Protein 3HGT (pdb70)

Nearest PDB structures (foldseek):
  3hgt-assembly1_B  TM=1.004E+00  e=5.440E-57  Saccharomyces cerevisiae
  3hgq-assembly2_D  TM=1.000E+00  e=9.773E-52  Saccharomyces cerevisiae
  3hgq-assembly1_A  TM=1.000E+00  e=1.086E-50  Saccharomyces cerevisiae
  6z6o-assembly1_D  TM=9.777E-01  e=1.212E-43  Saccharomyces cerevisiae S288C
  6z6p-assembly1_M  TM=9.489E-01  e=2.236E-41  Saccharomyces cerevisiae S288C

Secondary structure (DSSP, 8-state):
--SEEEEEE---HHHHHHHHHHHHHTHHHHHHHHHTTTT--HHHHHHHHHHHHHHHHHHH-GGGT--TT--S-S-STTHHHHHHHT-HHHHHHHHHHHHHTTS-EEEEEEE-STHHHHHHHHHHTTSS-EEEESSS-----SEEEEEEESS---TTTS-----S--SEEEE-STT--TTSHHHHHHH-----EEEEEETTSHHHHHHHHHHHT-TT-HHHHHHHHHHHHHGGGSTT---TTTHHHHHTTTGGGHHHHH-TTSPPSSPPPPP-PPPPHHHHHHHHH-/--SEEEEEE---HHHHHHHHHHHHHTHHHHHHHHHTTTT--HHHHHHHHHHHHHHHHHHH-GGGT--TT--S-S-STTHHHHHHHT-HHHHHHHHHHHHHTTS-EEEEEEE-STHHHHHHHHHHTTSS-EEEESSS-----SEEEEEEESS---TTTS-----S--SEEEE-STT--TTSHHHHHHH-----EEEEEETTSHHHHHHHHHHHT-TT-HHHHHHHHHHHHHGGGSTT---TTTHHHHHTTTGGGHHHHH-TTSPPSSPPPPP-PPPPHHHHHHHHH-

Solvent-accessible surface area: 27331 Å² total; per-residue (Å²): 102,90,24,63,11,10,0,2,0,45,13,16,9,10,0,25,8,7,7,29,63,5,0,65,138,19,95,76,38,0,41,113,20,20,129,53,66,187,166,120,40,107,118,10,37,105,21,0,138,55,0,7,68,39,3,5,25,0,0,3,0,0,2,26,47,42,73,88,47,38,38,221,50,24,92,63,223,89,0,8,50,54,0,10,86,11,0,6,0,2,42,7,0,65,27,4,0,40,11,2,22,120,54,156,23,30,0,0,0,0,0,55,53,44,87,3,1,45,0,0,12,0,0,1,92,34,10,141,10,71,37,47,35,14,40,51,133,77,95,180,89,52,0,12,0,0,1,0,11,8,107,47,19,70,41,137,137,69,86,17,137,20,192,46,124,4,54,9,1,0,5,0,11,38,35,13,64,18,86,84,178,32,0,76,91,0,19,135,56,173,60,17,14,3,35,4,2,0,3,25,4,2,1,1,0,62,38,28,0,24,123,108,36,77,171,149,33,174,70,44,51,56,12,5,1,1,0,3,0,26,16,33,104,158,2,2,68,15,37,97,98,2,135,81,28,30,72,110,58,0,103,118,2,44,114,6,23,93,75,53,130,33,90,20,37,12,51,102,26,56,108,14,150,99,52,76,46,109,39,0,74,148,17,19,132,145,102,92,24,63,9,11,0,2,0,45,14,17,12,9,0,28,9,7,7,28,65,6,0,63,136,21,94,77,38,0,43,114,21,20,130,55,68,189,165,122,41,107,120,10,39,107,20,1,138,54,0,9,68,38,3,5,26,0,1,3,0,0,1,26,48,40,73,84,38,39,38,220,50,24,92,64,212,90,1,8,49,56,0,11,83,11,0,7,0,2,42,7,0,65,27,3,0,41,10,3,20,123,55,154,24,29,0,0,0,0,0,57,52,44,87,3,1,46,0,0,13,0,0,0,92,36,10,139,10,72,38,48,36,13,42,50,129,77,97,180,89,51,0,12,0,0,1,0,11,8,107,48,19,70,42,136,138,69,87,18,139,20,193,45,126,4,52,8,1,0,4,0,11,36,36,12,63,18,85,85,179,30,0,75,89,1,20,136,57,177,59,18,14,3,34,4,1,0,2,24,4,3,1,1,0,62,37,28,0,23,123,109,36,80,170,150,33,174,72,43,52,58,12,5,1,1,0,4,0,26,15,33,101,159,2,2,69,14,36,98,98,2,136,80,28,28,72,111,57,0,104,115,3,46,115,6,24,94,74,52,130,35,89,20,36,12,49,106,25,58,109,14,152,98,52,76,48,109,40,0,74,148,16,19,133,146

Structure (mmCIF, N/CA/C/O backbone):
data_3HGT
#
_entry.id   3HGT
#
_cell.length_a   55.180
_cell.length_b   116.570
_cell.length_c   55.190
_cell.angle_alpha   90.00
_cell.angle_beta   97.42
_cell.angle_gamma   90.00
#
_symmetry.space_group_name_H-M   'P 1 21 1'
#
loop_
_entity.id
_entity.type
_entity.pdbx_description
1 polymer 'HDA1 complex subunit 3'
2 water water
#
loop_
_atom_site.group_PDB
_atom_site.id
_atom_site.type_symbol
_atom_site.label_atom_id
_atom_site.label_alt_id
_atom_site.label_comp_id
_atom_site.label_asym_id
_atom_site.label_entity_id
_atom_site.label_seq_id
_atom_site.pdbx_PDB_ins_code
_atom_site.Cartn_x
_atom_site.Cartn_y
_atom_site.Cartn_z
_atom_site.occupancy
_atom_site.B_iso_or_equiv
_atom_site.auth_seq_id
_atom_site.auth_comp_id
_atom_site.auth_asym_id
_atom_site.auth_atom_id
_atom_site.pdbx_PDB_model_num
ATOM 1 N N . THR A 1 22 ? 14.299 -22.475 0.199 1.00 67.16 27 THR A N 1
ATOM 2 C CA . THR A 1 22 ? 13.384 -22.561 1.336 1.00 75.10 27 THR A CA 1
ATOM 3 C C . THR A 1 22 ? 12.638 -23.909 1.338 1.00 65.21 27 THR A C 1
ATOM 4 O O . THR A 1 22 ? 13.191 -24.947 0.964 1.00 42.41 27 THR A O 1
ATOM 8 N N . SER A 1 23 ? 11.376 -23.882 1.742 1.00 58.08 28 SER A N 1
ATOM 9 C CA . SER A 1 23 ? 10.675 -25.102 2.107 1.00 49.37 28 SER A CA 1
ATOM 10 C C . SER A 1 23 ? 9.841 -25.766 1.007 1.00 57.07 28 SER A C 1
ATOM 11 O O . SER A 1 23 ? 9.367 -26.883 1.197 1.00 66.16 28 SER A O 1
ATOM 14 N N . GLY A 1 24 ? 9.654 -25.095 -0.127 1.00 46.49 29 GLY A N 1
ATOM 15 C CA . GLY A 1 24 ? 8.744 -25.583 -1.155 1.00 37.98 29 GLY A CA 1
ATOM 16 C C . GLY A 1 24 ? 7.305 -25.147 -0.911 1.00 35.18 29 GLY A C 1
ATOM 17 O O . GLY A 1 24 ? 6.384 -25.556 -1.622 1.00 28.95 29 GLY A O 1
ATOM 18 N N . ASP A 1 25 ? 7.113 -24.320 0.112 1.00 26.54 30 ASP A N 1
ATOM 19 C CA . ASP A 1 25 ? 5.801 -23.766 0.395 1.00 28.82 30 ASP A CA 1
ATOM 20 C C . ASP A 1 25 ? 5.897 -22.257 0.587 1.00 36.46 30 ASP A C 1
ATOM 21 O O . ASP A 1 25 ? 6.368 -21.765 1.614 1.00 32.74 30 ASP A O 1
ATOM 26 N N . TYR A 1 26 ? 5.446 -21.528 -0.427 1.00 43.57 31 TYR A N 1
ATOM 27 C CA . TYR A 1 26 ? 5.644 -20.090 -0.488 1.00 27.45 31 TYR A CA 1
ATOM 28 C C . TYR A 1 26 ? 4.331 -19.346 -0.680 1.00 30.20 31 TYR A C 1
ATOM 29 O O . TYR A 1 26 ? 3.404 -19.836 -1.333 1.00 28.88 31 TYR A O 1
ATOM 38 N N . TRP A 1 27 ? 4.251 -18.162 -0.089 1.00 32.05 32 TRP A N 1
ATOM 39 C CA . TRP A 1 27 ? 3.105 -17.298 -0.308 1.00 27.12 32 TRP A CA 1
ATOM 40 C C . TRP A 1 27 ? 3.500 -16.245 -1.333 1.00 26.37 32 TRP A C 1
ATOM 41 O O . TRP A 1 27 ? 4.661 -15.820 -1.403 1.00 24.19 32 TRP A O 1
ATOM 52 N N . LEU A 1 28 ? 2.535 -15.876 -2.164 1.00 31.98 33 LEU A N 1
ATOM 53 C CA . LEU A 1 28 ? 2.693 -14.779 -3.099 1.00 29.92 33 LEU A CA 1
ATOM 54 C C . LEU A 1 28 ? 1.593 -13.767 -2.816 1.00 30.54 33 LEU A C 1
ATOM 55 O O . LEU A 1 28 ? 0.458 -13.930 -3.269 1.00 27.49 33 LEU A O 1
ATOM 60 N N . PRO A 1 29 ? 1.925 -12.721 -2.048 1.00 26.79 34 PRO A N 1
ATOM 61 C CA . PRO A 1 29 ? 0.930 -11.718 -1.672 1.00 21.95 34 PRO A CA 1
ATOM 62 C C . PRO A 1 29 ? 0.324 -11.043 -2.909 1.00 25.28 34 PRO A C 1
ATOM 63 O O . PRO A 1 29 ? 1.018 -10.808 -3.896 1.00 23.79 34 PRO A O 1
ATOM 67 N N . THR A 1 30 ? -0.965 -10.732 -2.864 1.00 23.05 35 THR A N 1
ATOM 68 C CA . THR A 1 30 ? -1.567 -9.9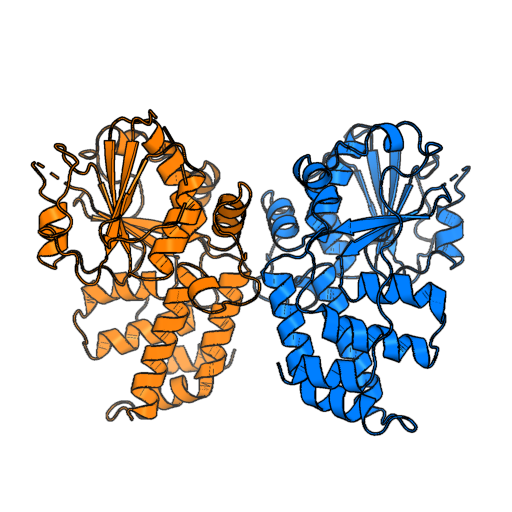65 -3.943 1.00 16.63 35 THR A CA 1
ATOM 69 C C . THR A 1 30 ? -2.300 -8.758 -3.395 1.00 24.76 35 THR A C 1
ATOM 70 O O . THR A 1 30 ? -2.529 -8.641 -2.188 1.00 19.73 35 THR A O 1
ATOM 74 N N . THR A 1 31 ? -2.676 -7.863 -4.299 1.00 26.71 36 THR A N 1
ATOM 75 C CA . THR A 1 31 ? -3.433 -6.673 -3.937 1.00 30.76 36 THR A CA 1
ATOM 76 C C . THR A 1 31 ? -4.957 -6.889 -3.950 1.00 24.06 36 THR A C 1
ATOM 77 O O . THR A 1 31 ? -5.439 -7.996 -4.203 1.00 20.85 36 THR A O 1
ATOM 81 N N . MET A 1 32 ? -5.695 -5.829 -3.623 1.00 20.56 37 MET A N 1
ATOM 82 C CA . MET A 1 32 ? -7.151 -5.801 -3.746 1.00 25.24 37 MET A CA 1
ATOM 83 C C . MET A 1 32 ? -7.552 -4.632 -4.633 1.00 23.02 37 MET A C 1
ATOM 84 O O . MET A 1 32 ? -6.955 -3.562 -4.574 1.00 20.99 37 MET A O 1
ATOM 89 N N . SER A 1 33 ? -8.549 -4.859 -5.477 1.00 21.78 38 SER A N 1
ATOM 90 C CA . SER A 1 33 ? -9.173 -3.795 -6.257 1.00 25.26 38 SER A CA 1
ATOM 91 C C . SER A 1 33 ? -9.805 -2.754 -5.316 1.00 21.21 38 SER A C 1
ATOM 92 O O . SER A 1 33 ? -9.996 -3.034 -4.136 1.00 30.10 38 SER A O 1
ATOM 95 N N . LEU A 1 34 ? -10.133 -1.561 -5.814 1.00 22.23 39 LEU A N 1
ATOM 96 C CA . LEU A 1 34 ? -10.875 -0.613 -4.982 1.00 19.75 39 LEU A CA 1
ATOM 97 C C . LEU A 1 34 ? -12.208 -1.238 -4.644 1.00 16.39 39 LEU A C 1
ATOM 98 O O . LEU A 1 34 ? -12.649 -1.199 -3.500 1.00 22.30 39 LEU A O 1
ATOM 103 N N . TYR A 1 35 ? -12.827 -1.842 -5.650 1.00 21.01 40 TYR A N 1
ATOM 104 C CA . TYR A 1 35 ? -14.116 -2.524 -5.493 1.00 22.27 40 TYR A CA 1
ATOM 105 C C . TYR A 1 35 ? -14.045 -3.700 -4.500 1.00 23.26 40 TYR A C 1
ATOM 106 O O . TYR A 1 35 ? -14.958 -3.910 -3.705 1.00 18.67 40 TYR A O 1
ATOM 115 N N . GLN A 1 36 ? -12.947 -4.452 -4.539 1.00 18.59 41 GLN A N 1
ATOM 116 C CA . GLN A 1 36 ? -12.746 -5.561 -3.622 1.00 17.88 41 GLN A CA 1
ATOM 117 C C . GLN A 1 36 ? -12.603 -5.109 -2.170 1.00 18.86 41 GLN A C 1
ATOM 118 O O . GLN A 1 36 ? -13.065 -5.798 -1.259 1.00 21.48 41 GLN A O 1
ATOM 124 N N . LYS A 1 37 ? -11.951 -3.967 -1.959 1.00 17.12 42 LYS A N 1
ATOM 125 C CA . LYS A 1 37 ? -11.798 -3.375 -0.629 1.00 16.85 42 LYS A CA 1
ATOM 126 C C . LYS A 1 37 ? -13.129 -2.896 -0.041 1.00 21.18 42 LYS A C 1
ATOM 127 O O . LYS A 1 37 ? -13.403 -3.099 1.141 1.00 23.44 42 LYS A O 1
ATOM 133 N N . GLU A 1 38 ? -13.936 -2.237 -0.868 1.00 21.05 43 GLU A N 1
ATOM 134 C CA . GLU A 1 38 ? -15.222 -1.701 -0.450 1.00 17.13 43 GLU A CA 1
ATOM 135 C C . GLU A 1 38 ? -16.228 -2.801 -0.142 1.00 23.95 43 GLU A C 1
ATOM 136 O O . GLU A 1 38 ? -16.922 -2.725 0.861 1.00 37.69 43 GLU A O 1
ATOM 142 N N . LEU A 1 39 ? -16.307 -3.819 -1.001 1.00 23.44 44 LEU A N 1
ATOM 143 C CA . LEU A 1 39 ? -17.186 -4.973 -0.770 1.00 18.57 44 LEU A CA 1
ATOM 144 C C . LEU A 1 39 ? -16.895 -5.652 0.560 1.00 19.06 44 LEU A C 1
ATOM 145 O O . LEU A 1 39 ? -17.791 -6.133 1.235 1.00 32.14 44 LEU A O 1
ATOM 150 N N . THR A 1 40 ? -15.624 -5.712 0.915 1.00 20.69 45 THR A N 1
ATOM 151 C CA . THR A 1 40 ? -15.205 -6.325 2.161 1.00 24.07 45 THR A CA 1
ATOM 152 C C . THR A 1 40 ? -15.606 -5.444 3.341 1.00 18.35 45 THR A C 1
ATOM 153 O O . THR A 1 40 ? -16.010 -5.944 4.386 1.00 21.05 45 THR A O 1
ATOM 157 N N . ASP A 1 41 ? -15.500 -4.132 3.160 1.00 14.30 46 ASP A N 1
ATOM 158 C CA . ASP A 1 41 ? -15.938 -3.159 4.163 1.00 18.58 46 ASP A CA 1
ATOM 159 C C . ASP A 1 41 ? -17.455 -3.200 4.323 1.00 25.58 46 ASP A C 1
ATOM 160 O O . ASP A 1 41 ? -17.978 -2.952 5.409 1.00 24.36 46 ASP A O 1
ATOM 165 N N . GLN A 1 42 ? -18.159 -3.504 3.235 1.00 21.72 47 GLN A N 1
ATOM 166 C CA . GLN A 1 42 ? -19.607 -3.694 3.277 1.00 21.26 47 GLN A CA 1
ATOM 167 C C . GLN A 1 42 ? -20.022 -5.018 3.929 1.00 28.53 47 GLN A C 1
ATOM 168 O O . GLN A 1 42 ? -20.961 -5.055 4.727 1.00 33.43 47 GLN A O 1
ATOM 174 N N . ILE A 1 43 ? -19.339 -6.102 3.579 1.00 23.12 48 ILE A N 1
ATOM 175 C CA . ILE A 1 43 ? -19.571 -7.390 4.226 1.00 29.77 48 ILE A CA 1
ATOM 176 C C . ILE A 1 43 ? -19.391 -7.285 5.755 1.00 29.53 48 ILE A C 1
ATOM 177 O O . ILE A 1 43 ? -20.237 -7.726 6.532 1.00 27.17 48 ILE A O 1
ATOM 182 N N . VAL A 1 44 ? -18.285 -6.695 6.186 1.00 24.39 49 VAL A N 1
ATOM 183 C CA . VAL A 1 44 ? -18.056 -6.489 7.611 1.00 26.98 49 VAL A CA 1
ATOM 184 C C . VAL A 1 44 ? -19.196 -5.700 8.263 1.00 31.18 49 VAL A C 1
ATOM 185 O O . VAL A 1 44 ? -19.710 -6.092 9.307 1.00 36.61 49 VAL A O 1
ATOM 189 N N . SER A 1 45 ? -19.593 -4.597 7.639 1.00 26.49 50 SER A N 1
ATOM 190 C CA . SER A 1 45 ? -20.672 -3.761 8.154 1.00 24.03 50 SER A CA 1
ATOM 191 C C . SER A 1 45 ? -22.037 -4.470 8.240 1.00 38.18 50 SER A C 1
ATOM 192 O O . SER A 1 45 ? -22.784 -4.257 9.193 1.00 41.89 50 SER A O 1
ATOM 195 N N . LEU A 1 46 ? -22.367 -5.300 7.253 1.00 27.57 51 LEU A N 1
ATOM 196 C CA . LEU A 1 46 ? -23.590 -6.097 7.304 1.00 22.95 51 LEU A CA 1
ATOM 197 C C . LEU A 1 46 ? -23.663 -6.970 8.557 1.00 37.23 51 LEU A C 1
ATOM 198 O O . LEU A 1 46 ? -24.754 -7.316 9.021 1.00 43.22 51 LEU A O 1
ATOM 203 N N . HIS A 1 47 ? -22.498 -7.346 9.081 1.00 30.96 52 HIS A N 1
ATOM 204 C CA . HIS A 1 47 ? -22.412 -8.305 10.179 1.00 28.25 52 HIS A CA 1
ATOM 205 C C . HIS A 1 47 ? -22.009 -7.634 11.473 1.00 28.77 52 HIS A C 1
ATOM 206 O O . HIS A 1 47 ? -21.658 -8.305 12.438 1.00 40.66 52 HIS A O 1
ATOM 213 N N . TYR A 1 48 ? -22.054 -6.309 11.476 1.00 26.09 53 TYR A N 1
ATOM 214 C CA . TYR A 1 48 ? -21.668 -5.495 12.626 1.00 31.75 53 TYR A CA 1
ATOM 215 C C . TYR A 1 48 ? -22.228 -6.009 13.957 1.00 35.19 53 TYR A C 1
ATOM 216 O O . TYR A 1 48 ? -21.486 -6.281 14.904 1.00 22.54 53 TYR A O 1
ATOM 225 N N . SER A 1 49 ? -23.548 -6.124 14.024 1.00 38.92 54 SER A N 1
ATOM 226 C CA . SER A 1 49 ? -24.220 -6.603 15.220 1.00 38.65 54 SER A CA 1
ATOM 227 C C . SER A 1 49 ? -23.771 -8.018 15.599 1.00 38.04 54 SER A C 1
ATOM 228 O O . SER A 1 49 ? -23.442 -8.291 16.757 1.00 35.64 54 SER A O 1
ATOM 231 N N . ASP A 1 50 ? -23.763 -8.913 14.614 1.00 41.13 55 ASP A N 1
ATOM 232 C CA . ASP A 1 50 ? -23.365 -10.304 14.823 1.00 32.35 55 ASP A CA 1
ATOM 233 C C . ASP A 1 50 ? -21.943 -10.437 15.343 1.00 24.32 55 ASP A C 1
ATOM 234 O O . ASP A 1 50 ? -21.650 -11.335 16.126 1.00 29.59 55 ASP A O 1
ATOM 239 N N . ILE A 1 51 ? -21.055 -9.556 14.894 1.00 23.73 56 ILE A N 1
ATOM 240 C CA . ILE A 1 51 ? -19.657 -9.613 15.320 1.00 31.38 56 ILE A CA 1
ATOM 241 C C . ILE A 1 51 ? -19.543 -9.278 16.800 1.00 27.78 56 ILE A C 1
ATOM 242 O O . ILE A 1 51 ? -18.806 -9.935 17.534 1.00 23.04 56 ILE A O 1
ATOM 247 N N . LEU A 1 52 ? -20.267 -8.241 17.222 1.00 29.68 57 LEU A N 1
ATOM 248 C CA . LEU A 1 52 ? -20.290 -7.818 18.618 1.00 30.52 57 LEU A CA 1
ATOM 249 C C . LEU A 1 52 ? -20.955 -8.858 19.518 1.00 35.55 57 LEU A C 1
ATOM 250 O O . LEU A 1 52 ? -20.452 -9.162 20.594 1.00 31.83 57 LEU A O 1
ATOM 255 N N . ARG A 1 53 ? -22.087 -9.396 19.070 1.00 42.13 58 ARG A N 1
ATOM 256 C CA . ARG A 1 53 ? -22.755 -10.486 19.777 1.00 45.30 58 ARG A CA 1
ATOM 257 C C . ARG A 1 53 ? -21.810 -11.684 19.939 1.00 47.90 58 ARG A C 1
ATOM 258 O O . ARG A 1 53 ? -21.788 -12.338 20.981 1.00 49.72 58 ARG A O 1
ATOM 266 N N . TYR A 1 54 ? -21.026 -11.952 18.896 1.00 43.83 59 TYR A N 1
ATOM 267 C CA . TYR A 1 54 ? -20.067 -13.059 18.878 1.00 40.19 59 TYR A CA 1
ATOM 268 C C . TYR A 1 54 ? -18.956 -12.916 19.935 1.00 54.28 59 TYR A C 1
ATOM 269 O O . TYR A 1 54 ? -18.645 -13.871 20.658 1.00 57.30 59 TYR A O 1
ATOM 278 N N . PHE A 1 55 ? -18.364 -11.727 20.029 1.00 39.67 60 PHE A N 1
ATOM 279 C CA . PHE A 1 55 ? -17.302 -11.488 21.007 1.00 52.69 60 PHE A CA 1
ATOM 280 C C . PHE A 1 55 ? -17.826 -11.194 22.425 1.00 69.88 60 PHE A C 1
ATOM 281 O O . PHE A 1 55 ? -17.128 -11.430 23.419 1.00 55.87 60 PHE A O 1
ATOM 289 N N . GLU A 1 56 ? -19.053 -10.681 22.500 1.00 66.67 61 GLU A N 1
ATOM 290 C CA . GLU A 1 56 ? -19.712 -10.375 23.767 1.00 50.17 61 GLU A CA 1
ATOM 291 C C . GLU A 1 56 ? -19.923 -11.637 24.572 1.00 65.32 61 GLU A C 1
ATOM 292 O O . GLU A 1 56 ? -19.233 -11.875 25.560 1.00 66.04 61 GLU A O 1
ATOM 298 N N . THR A 1 57 ? -20.889 -12.442 24.138 1.00 88.73 62 THR A N 1
ATOM 299 C CA . THR A 1 57 ? -21.240 -13.682 24.827 1.00 97.16 62 THR A CA 1
ATOM 300 C C . THR A 1 57 ? -20.252 -14.800 24.492 1.00 74.33 62 THR A C 1
ATOM 301 O O . THR A 1 57 ? -20.640 -15.923 24.156 1.00 72.03 62 THR A O 1
ATOM 305 N N . SER A 1 58 ? -18.969 -14.465 24.583 1.00 61.97 63 SER A N 1
ATOM 306 C CA . SER A 1 58 ? -17.885 -15.424 24.419 1.00 99.25 63 SER A CA 1
ATOM 307 C C . SER A 1 58 ? -17.978 -16.553 25.448 1.00 107.50 63 SER A C 1
ATOM 308 O O . SER A 1 58 ? -17.830 -16.317 26.650 1.00 99.16 63 SER A O 1
ATOM 311 N N . HIS A 1 59 ? -18.224 -17.768 24.955 1.00 77.05 64 HIS A N 1
ATOM 312 C CA . HIS A 1 59 ? -18.402 -18.971 25.779 1.00 84.96 64 HIS A CA 1
ATOM 313 C C . HIS A 1 59 ? -19.807 -19.559 25.705 1.00 83.03 64 HIS A C 1
ATOM 314 O O . HIS A 1 59 ? -20.332 -20.076 26.693 1.00 77.92 64 HIS A O 1
ATOM 321 N N . TYR A 1 60 ? -20.411 -19.472 24.529 1.00 86.89 65 TYR A N 1
ATOM 322 C CA . TYR A 1 60 ? -21.642 -20.191 24.251 1.00 87.22 65 TYR A CA 1
ATOM 323 C C . TYR A 1 60 ? -21.801 -20.293 22.750 1.00 104.70 65 TYR A C 1
ATOM 324 O O . TYR A 1 60 ? -22.105 -21.364 22.214 1.00 102.43 65 TYR A O 1
ATOM 333 N N . LYS A 1 61 ? -21.577 -19.163 22.083 1.00 101.37 66 LYS A N 1
ATOM 334 C CA . LYS A 1 61 ? -21.690 -19.056 20.632 1.00 87.65 66 LYS A CA 1
ATOM 335 C C . LYS A 1 61 ? -23.006 -19.621 20.081 1.00 88.91 66 LYS A C 1
ATOM 336 O O . LYS A 1 61 ? -23.121 -20.819 19.802 1.00 84.30 66 LYS A O 1
ATOM 342 N N . GLU A 1 62 ? -23.995 -18.739 19.945 1.00 95.40 67 GLU A N 1
ATOM 343 C CA . GLU A 1 62 ? -25.270 -19.077 19.319 1.00 85.61 67 GLU A CA 1
ATOM 344 C C . GLU A 1 62 ? -25.054 -19.313 17.832 1.00 83.59 67 GLU A C 1
ATOM 345 O O . GLU A 1 62 ? -24.341 -18.554 17.172 1.00 65.76 67 GLU A O 1
ATOM 351 N N . ASP A 1 63 ? -25.671 -20.365 17.306 1.00 86.37 68 ASP A N 1
ATOM 352 C CA . ASP A 1 63 ? -25.415 -20.775 15.930 1.00 71.14 68 ASP A CA 1
ATOM 353 C C . ASP A 1 63 ? -25.890 -19.752 14.899 1.00 48.08 68 ASP A C 1
ATOM 354 O O . ASP A 1 63 ? -25.315 -19.645 13.818 1.00 62.56 68 ASP A O 1
ATOM 359 N N . VAL A 1 64 ? -26.922 -18.991 15.242 1.00 47.48 69 VAL A N 1
ATOM 360 C CA . VAL A 1 64 ? -27.287 -17.834 14.442 1.00 51.03 69 VAL A CA 1
ATOM 361 C C . VAL A 1 64 ? -26.013 -17.038 14.204 1.00 54.70 69 VAL A C 1
ATOM 362 O O . VAL A 1 64 ? -25.722 -16.612 13.084 1.00 44.00 69 VAL A O 1
ATOM 366 N N . ILE A 1 65 ? -25.251 -16.864 15.282 1.00 57.91 70 ILE A N 1
ATOM 367 C CA . ILE A 1 65 ? -24.067 -16.005 15.301 1.00 64.86 70 ILE A CA 1
ATOM 368 C C . ILE A 1 65 ? -22.780 -16.719 14.861 1.00 58.29 70 ILE A C 1
ATOM 369 O O . ILE A 1 65 ? -21.986 -16.163 14.102 1.00 49.61 70 ILE A O 1
ATOM 374 N N . LEU A 1 66 ? -22.574 -17.945 15.329 1.00 60.07 71 LEU A N 1
ATOM 375 C CA . LEU A 1 66 ? -21.464 -18.761 14.832 1.00 60.62 71 LEU A CA 1
ATOM 376 C C . LEU A 1 66 ? -21.447 -18.826 13.302 1.00 62.31 71 LEU A C 1
ATOM 377 O O . LEU A 1 66 ? -20.396 -18.645 12.673 1.00 53.91 71 LEU A O 1
ATOM 382 N N . GLU A 1 67 ? -22.608 -19.085 12.703 1.00 46.43 72 GLU A N 1
ATOM 383 C CA . GLU A 1 67 ? -22.686 -19.183 11.253 1.00 45.24 72 GLU A CA 1
ATOM 384 C C . GLU A 1 67 ? -22.694 -17.802 10.579 1.00 47.84 72 GLU A C 1
ATOM 385 O O . GLU A 1 67 ? -22.358 -17.682 9.398 1.00 41.33 72 GLU A O 1
ATOM 391 N N . SER A 1 68 ? -23.057 -16.761 11.328 1.00 34.99 73 SER A N 1
ATOM 392 C CA . SER A 1 68 ? -22.979 -15.403 10.802 1.00 36.55 73 SER A CA 1
ATOM 393 C C . SER A 1 68 ? -21.536 -14.987 10.584 1.00 45.18 73 SER A C 1
ATOM 394 O O . SER A 1 68 ? -21.241 -14.220 9.668 1.00 37.62 73 SER A O 1
ATOM 397 N N . MET A 1 69 ? -20.648 -15.485 11.438 1.00 32.65 74 MET A N 1
ATOM 398 C CA . MET A 1 69 ? -19.221 -15.239 11.297 1.00 26.68 74 MET A CA 1
ATOM 399 C C . MET A 1 69 ? -18.661 -16.081 10.172 1.00 25.55 74 MET A C 1
ATOM 400 O O . MET A 1 69 ? -17.810 -15.632 9.409 1.00 27.78 74 MET A O 1
ATOM 405 N N . LYS A 1 70 ? -19.152 -17.310 10.084 1.00 30.49 75 LYS A N 1
ATOM 406 C CA . LYS A 1 70 ? -18.753 -18.245 9.039 1.00 38.77 75 LYS A CA 1
ATOM 407 C C . LYS A 1 70 ? -19.080 -17.707 7.650 1.00 29.88 75 LYS A C 1
ATOM 408 O O . LYS A 1 70 ? -18.221 -17.689 6.781 1.00 26.72 75 LYS A O 1
ATOM 414 N N . THR A 1 71 ? -20.318 -17.269 7.440 1.00 23.45 76 T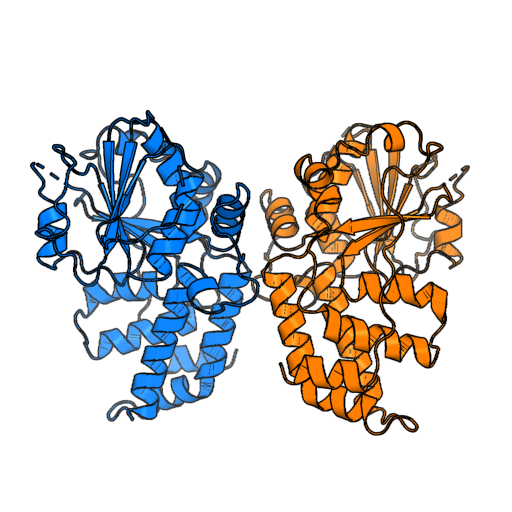HR A N 1
ATOM 415 C CA . THR A 1 71 ? -20.700 -16.748 6.134 1.00 27.94 76 THR A CA 1
ATOM 416 C C . THR A 1 71 ? -19.948 -15.451 5.802 1.00 34.66 76 THR A C 1
ATOM 417 O O . THR A 1 71 ? -19.670 -15.164 4.630 1.00 30.77 76 THR A O 1
ATOM 421 N N . MET A 1 72 ? -19.615 -14.678 6.836 1.00 31.64 77 MET A N 1
ATOM 422 C CA . MET A 1 72 ? -18.863 -13.431 6.667 1.00 29.76 77 MET A CA 1
ATOM 423 C C . MET A 1 72 ? -17.450 -13.708 6.157 1.00 30.09 77 MET A C 1
ATOM 424 O O . MET A 1 72 ? -16.966 -13.039 5.239 1.00 26.04 77 MET A O 1
ATOM 429 N N . CYS A 1 73 ? -16.790 -14.695 6.758 1.00 24.78 78 CYS A N 1
ATOM 430 C CA . CYS A 1 73 ? -15.468 -15.119 6.312 1.00 24.08 78 CYS A CA 1
ATOM 431 C C . CYS A 1 73 ? -15.468 -15.727 4.910 1.00 31.09 78 CYS A C 1
ATOM 432 O O . CYS A 1 73 ? -14.506 -15.563 4.153 1.00 30.41 78 CYS A O 1
ATOM 435 N N . LEU A 1 74 ? -16.542 -16.442 4.581 1.00 37.83 79 LEU A N 1
ATOM 436 C CA . LEU A 1 74 ? -16.720 -17.021 3.252 1.00 26.19 79 LEU A CA 1
ATOM 437 C C . LEU A 1 74 ? -16.887 -15.929 2.223 1.00 20.23 79 LEU A C 1
ATOM 438 O O . LEU A 1 74 ? -16.212 -15.935 1.207 1.00 33.11 79 LEU A O 1
ATOM 443 N N . ASN A 1 75 ? -17.790 -14.990 2.494 1.00 25.85 80 ASN A N 1
ATOM 444 C CA . ASN A 1 75 ? -18.042 -13.878 1.579 1.00 25.31 80 ASN A CA 1
ATOM 445 C C . ASN A 1 75 ? -16.826 -12.993 1.357 1.00 23.39 80 ASN A C 1
ATOM 446 O O . ASN A 1 75 ? -16.554 -12.570 0.238 1.00 23.45 80 ASN A O 1
ATOM 451 N N . GLY A 1 76 ? -16.113 -12.696 2.435 1.00 24.19 81 GLY A N 1
ATOM 452 C CA . GLY A 1 76 ? -14.909 -11.912 2.334 1.00 16.79 81 GLY A CA 1
ATOM 453 C C . GLY A 1 76 ? -13.873 -12.676 1.536 1.00 24.62 81 GLY A C 1
ATOM 454 O O . GLY A 1 76 ? -13.029 -12.070 0.882 1.00 35.41 81 GLY A O 1
ATOM 455 N N . SER A 1 77 ? -13.940 -14.007 1.588 1.00 25.92 82 SER A N 1
ATOM 456 C CA . SER A 1 77 ? -12.995 -14.864 0.861 1.00 29.21 82 SER A CA 1
ATOM 457 C C . SER A 1 77 ? -13.308 -14.961 -0.632 1.00 23.14 82 SER A C 1
ATOM 458 O O . SER A 1 77 ? -12.399 -14.972 -1.454 1.00 27.37 82 SER A O 1
ATOM 461 N N . LEU A 1 78 ? -14.585 -15.040 -0.985 1.00 22.01 83 LEU A N 1
ATOM 462 C CA . LEU A 1 78 ? -14.961 -15.035 -2.393 1.00 21.28 83 LEU A CA 1
ATOM 463 C C . LEU A 1 78 ? -14.541 -13.724 -3.064 1.00 18.02 83 LEU A C 1
ATOM 464 O O . LEU A 1 78 ? -13.960 -13.744 -4.136 1.00 21.67 83 LEU A O 1
ATOM 469 N N . VAL A 1 79 ? -14.818 -12.592 -2.420 1.00 19.51 84 VAL A N 1
ATOM 470 C CA . VAL A 1 79 ? -14.442 -11.277 -2.953 1.00 19.84 84 VAL A CA 1
ATOM 471 C C . VAL A 1 79 ? -12.920 -11.191 -3.126 1.00 31.83 84 VAL A C 1
ATOM 472 O O . VAL A 1 79 ? -12.421 -10.659 -4.133 1.00 21.81 84 VAL A O 1
ATOM 476 N N . ALA A 1 80 ? -12.191 -11.728 -2.144 1.00 22.28 85 ALA A N 1
ATOM 477 C CA . ALA A 1 80 ? -10.730 -11.672 -2.138 1.00 18.39 85 ALA A CA 1
ATOM 478 C C . ALA A 1 80 ? -10.147 -12.298 -3.394 1.00 19.59 85 ALA A C 1
ATOM 479 O O . ALA A 1 80 ? -9.074 -11.906 -3.854 1.00 27.95 85 ALA A O 1
ATOM 481 N N . THR A 1 81 ? -10.858 -13.277 -3.944 1.00 23.90 86 THR A N 1
ATOM 482 C CA . THR A 1 81 ? -10.419 -13.931 -5.168 1.00 27.89 86 THR A CA 1
ATOM 483 C C . THR A 1 81 ? -11.072 -13.277 -6.396 1.00 26.07 86 THR A C 1
ATOM 484 O O . THR A 1 81 ? -10.377 -12.948 -7.351 1.00 31.14 86 THR A O 1
ATOM 488 N N . HIS A 1 82 ? -12.389 -13.069 -6.353 1.00 21.68 87 HIS A N 1
ATOM 489 C CA . HIS A 1 82 ? -13.087 -12.227 -7.343 1.00 27.30 87 HIS A CA 1
ATOM 490 C C . HIS A 1 82 ? -14.517 -11.826 -6.928 1.00 22.74 87 HIS A C 1
ATOM 491 O O . HIS A 1 82 ? -15.310 -12.684 -6.542 1.00 25.07 87 HIS A O 1
ATOM 498 N N . PRO A 1 83 ? -14.847 -10.516 -7.014 1.00 20.41 88 PRO A N 1
ATOM 499 C CA . PRO A 1 83 ? -16.166 -9.972 -6.641 1.00 15.45 88 PRO A CA 1
ATOM 500 C C . PRO A 1 83 ? -17.345 -10.663 -7.342 1.00 24.07 88 PRO A C 1
ATOM 501 O O . PRO A 1 83 ? -18.466 -10.617 -6.826 1.00 25.58 88 PRO A O 1
ATOM 505 N N . TYR A 1 84 ? -17.089 -11.276 -8.501 1.00 31.92 89 TYR A N 1
ATOM 506 C CA . TYR A 1 84 ? -18.125 -11.940 -9.298 1.00 23.16 89 TYR A CA 1
ATOM 507 C C . TYR A 1 84 ? -18.579 -13.227 -8.639 1.00 24.64 89 TYR A C 1
ATOM 508 O O . TYR A 1 84 ? -19.652 -13.732 -8.938 1.00 26.23 89 TYR A O 1
ATOM 517 N N . LEU A 1 85 ? -17.742 -13.768 -7.759 1.00 27.35 90 LEU A N 1
ATOM 518 C CA . LEU A 1 85 ? -18.089 -14.965 -7.002 1.00 21.33 90 LEU A CA 1
ATOM 519 C C . LEU A 1 85 ? -19.156 -14.638 -5.987 1.00 19.70 90 LEU A C 1
ATOM 520 O O . LEU A 1 85 ? -19.831 -15.527 -5.475 1.00 38.77 90 LEU A O 1
ATOM 525 N N . LEU A 1 86 ? -19.289 -13.347 -5.691 1.00 33.91 91 LEU A N 1
ATOM 526 C CA . LEU A 1 86 ? -20.257 -12.853 -4.713 1.00 29.94 91 LEU A CA 1
ATOM 527 C C . LEU A 1 86 ? -21.423 -12.142 -5.409 1.00 27.29 91 LEU A C 1
ATOM 528 O O . LEU A 1 86 ? -22.583 -12.420 -5.124 1.00 22.17 91 LEU A O 1
ATOM 533 N N . ILE A 1 87 ? -21.112 -11.238 -6.334 1.00 23.28 92 ILE A N 1
ATOM 534 C CA . ILE A 1 87 ? -22.140 -10.410 -6.953 1.00 21.71 92 ILE A CA 1
ATOM 535 C C . ILE A 1 87 ? -22.212 -10.586 -8.474 1.00 31.80 92 ILE A C 1
ATOM 536 O O . ILE A 1 87 ? -21.453 -9.978 -9.223 1.00 35.28 92 ILE A O 1
ATOM 541 N N . ASP A 1 88 ? -23.157 -11.431 -8.890 1.00 49.81 93 ASP A N 1
ATOM 542 C CA . ASP A 1 88 ? -23.304 -11.961 -10.249 1.00 41.37 93 ASP A CA 1
ATOM 543 C C . ASP A 1 88 ? -23.612 -10.940 -11.311 1.00 43.58 93 ASP A C 1
ATOM 544 O O . ASP A 1 88 ? -23.021 -10.945 -12.383 1.00 35.14 93 ASP A O 1
ATOM 549 N N . HIS A 1 89 ? -24.607 -10.110 -11.052 1.00 46.53 94 HIS A N 1
ATOM 550 C CA . HIS A 1 89 ? -25.088 -9.259 -12.115 1.00 44.91 94 HIS A CA 1
ATOM 551 C C . HIS A 1 89 ? -23.976 -8.361 -12.660 1.00 47.82 94 HIS A C 1
ATOM 552 O O . HIS A 1 89 ? -22.925 -8.168 -12.029 1.00 45.79 94 HIS A O 1
ATOM 559 N N . TYR A 1 90 ? -24.216 -7.837 -13.852 1.00 35.07 95 TYR A N 1
ATOM 560 C CA . TYR A 1 90 ? -23.223 -7.057 -14.582 1.00 39.10 95 TYR A CA 1
ATOM 561 C C . TYR A 1 90 ? -22.099 -7.936 -15.097 1.00 34.73 95 TYR A C 1
ATOM 562 O O . TYR A 1 90 ? -21.250 -7.463 -15.849 1.00 36.39 95 TYR A O 1
ATOM 571 N N . MET A 1 91 ? -22.092 -9.208 -14.697 1.00 34.58 96 MET A N 1
ATOM 572 C CA . MET A 1 91 ? -21.078 -10.138 -15.192 1.00 35.52 96 MET A CA 1
ATOM 573 C C . MET A 1 91 ? -21.322 -10.438 -16.657 1.00 32.25 96 MET A C 1
ATOM 574 O O . MET A 1 91 ? -22.451 -10.704 -17.061 1.00 32.33 96 MET A O 1
ATOM 579 N N . PRO A 1 92 ? -20.248 -10.401 -17.455 1.00 35.78 97 PRO A N 1
ATOM 580 C CA . PRO A 1 92 ? -20.319 -10.585 -18.906 1.00 40.00 97 PRO A CA 1
ATOM 581 C C . PRO A 1 92 ? -21.125 -11.818 -19.282 1.00 40.55 97 PRO A C 1
ATOM 582 O O . PRO A 1 92 ? -20.930 -12.883 -18.697 1.00 37.00 97 PRO A O 1
ATOM 586 N N . LYS A 1 93 ? -22.021 -11.677 -20.251 1.00 43.41 98 LYS A N 1
ATOM 587 C CA . LYS A 1 93 ? -22.743 -12.829 -20.763 1.00 44.78 98 LYS A CA 1
ATOM 588 C C . LYS A 1 93 ? -21.771 -13.828 -21.409 1.00 43.36 98 LYS A C 1
ATOM 589 O O . LYS A 1 93 ? -21.984 -15.043 -21.355 1.00 54.59 98 LYS A O 1
ATOM 595 N N . SER A 1 94 ? -20.694 -13.313 -21.998 1.00 44.00 99 SER A N 1
ATOM 596 C CA . SER A 1 94 ? -19.656 -14.167 -22.573 1.00 45.52 99 SER A CA 1
ATOM 597 C C . SER A 1 94 ? -18.301 -13.927 -21.908 1.00 37.21 99 SER A C 1
ATOM 598 O O . SER A 1 94 ? -17.807 -12.798 -21.883 1.00 41.80 99 SER A O 1
ATOM 601 N N . LEU A 1 95 ? -17.707 -14.999 -21.387 1.00 39.84 100 LEU A N 1
ATOM 602 C CA . LEU A 1 95 ? -16.404 -14.954 -20.722 1.00 27.92 100 LEU A CA 1
ATOM 603 C C . LEU A 1 95 ? -15.293 -15.309 -21.687 1.00 33.10 100 LEU A C 1
ATOM 604 O O . LEU A 1 95 ? -14.144 -15.496 -21.278 1.00 32.54 100 LEU A O 1
ATOM 609 N N . ILE A 1 96 ? -15.649 -15.399 -22.967 1.00 34.68 101 ILE A N 1
ATOM 610 C CA . ILE A 1 96 ? -14.768 -15.934 -24.005 1.00 42.43 101 ILE A CA 1
ATOM 611 C C . ILE A 1 96 ? -14.183 -14.863 -24.932 1.00 44.93 101 ILE A C 1
ATOM 612 O O . ILE A 1 96 ? -13.179 -15.102 -25.609 1.00 54.86 101 ILE A O 1
ATOM 617 N N . THR A 1 97 ? -14.794 -13.680 -24.938 1.00 41.01 102 THR A N 1
ATOM 618 C CA . THR A 1 97 ? -14.370 -12.579 -25.805 1.00 39.78 102 THR A CA 1
ATOM 619 C C . THR A 1 97 ? -13.021 -11.994 -25.373 1.00 51.21 102 THR A C 1
ATOM 620 O O . THR A 1 97 ? -12.652 -12.077 -24.197 1.00 33.13 102 THR A O 1
ATOM 624 N N . ARG A 1 98 ? -12.290 -11.402 -26.322 1.00 48.80 103 ARG A N 1
ATOM 625 C CA . ARG A 1 98 ? -10.887 -11.011 -26.095 1.00 37.26 103 ARG A CA 1
ATOM 626 C C . ARG A 1 98 ? -10.664 -10.015 -24.939 1.00 40.03 103 ARG A C 1
ATOM 627 O O . ARG A 1 98 ? -9.560 -9.921 -24.400 1.00 30.78 103 ARG A O 1
ATOM 635 N N . ASP A 1 99 ? -11.715 -9.293 -24.558 1.00 48.18 104 ASP A N 1
ATOM 636 C CA . ASP A 1 99 ? -11.633 -8.250 -23.533 1.00 36.42 104 ASP A CA 1
ATOM 637 C C . ASP A 1 99 ? -11.714 -8.803 -22.113 1.00 42.87 104 ASP A C 1
ATOM 638 O O . ASP A 1 99 ? -11.223 -8.179 -21.170 1.00 35.02 104 ASP A O 1
ATOM 643 N N . VAL A 1 100 ? -12.339 -9.969 -21.969 1.00 38.06 105 VAL A N 1
ATOM 644 C CA . VAL A 1 100 ? -12.615 -10.555 -20.659 1.00 30.38 105 VAL A CA 1
ATOM 645 C C . VAL A 1 100 ? -11.398 -10.737 -19.726 1.00 30.28 105 VAL A C 1
ATOM 646 O O . VAL A 1 100 ? -11.439 -10.312 -18.569 1.00 31.99 105 VAL A O 1
ATOM 650 N N . PRO A 1 101 ? -10.319 -11.367 -20.213 1.00 25.89 106 PRO A N 1
ATOM 651 C CA . PRO A 1 101 ? -9.162 -11.559 -19.327 1.00 27.61 106 PRO A CA 1
ATOM 652 C C . PRO A 1 101 ? -8.679 -10.285 -18.622 1.00 28.97 106 PRO A C 1
ATOM 653 O O . PRO A 1 101 ? -8.383 -10.315 -17.430 1.00 27.11 106 PRO A O 1
ATOM 657 N N . ALA A 1 102 ? -8.602 -9.178 -19.344 1.00 27.80 107 ALA A N 1
ATOM 658 C CA . ALA A 1 102 ? -8.119 -7.936 -18.752 1.00 31.18 107 ALA A CA 1
ATOM 659 C C . ALA A 1 102 ? -9.177 -7.317 -17.834 1.00 26.44 107 ALA A C 1
ATOM 660 O O . ALA A 1 102 ? -8.861 -6.694 -16.831 1.00 22.38 107 ALA A O 1
ATOM 662 N N . HIS A 1 103 ? -10.443 -7.492 -18.185 1.00 28.70 108 HIS A N 1
ATOM 663 C CA . HIS A 1 103 ? -11.530 -7.029 -17.339 1.00 23.11 108 HIS A CA 1
ATOM 664 C C . HIS A 1 103 ? -11.500 -7.738 -15.977 1.00 25.19 108 HIS A C 1
ATOM 665 O O . HIS A 1 103 ? -11.695 -7.103 -14.938 1.00 19.88 108 HIS A O 1
ATOM 672 N N . LEU A 1 104 ? -11.223 -9.043 -15.980 1.00 23.97 109 LEU A N 1
ATOM 673 C CA . LEU A 1 104 ? -11.197 -9.839 -14.746 1.00 22.80 109 LEU A CA 1
ATOM 674 C C . LEU A 1 104 ? -9.996 -9.525 -13.860 1.00 18.70 109 LEU A C 1
ATOM 675 O O . LEU A 1 104 ? -10.112 -9.490 -12.640 1.00 21.14 109 LEU A O 1
ATOM 680 N N . ALA A 1 105 ? -8.842 -9.317 -14.486 1.00 24.64 110 ALA A N 1
ATOM 681 C CA . ALA A 1 105 ? -7.611 -8.937 -13.785 1.00 18.11 110 ALA A CA 1
ATOM 682 C C . ALA A 1 105 ? -7.770 -7.584 -13.109 1.00 23.21 110 ALA A C 1
ATOM 683 O O . ALA A 1 105 ? -7.224 -7.335 -12.029 1.00 24.99 110 ALA A O 1
ATOM 685 N N . GLU A 1 106 ? -8.527 -6.712 -13.761 1.00 25.73 111 GLU A N 1
ATOM 686 C CA . GLU A 1 106 ? -8.699 -5.341 -13.312 1.00 21.69 111 GLU A CA 1
ATOM 687 C C . GLU A 1 106 ? -9.561 -5.289 -12.075 1.00 14.86 111 GLU A C 1
ATOM 688 O O . GLU A 1 106 ? -9.436 -4.373 -11.263 1.00 25.44 111 GLU A O 1
ATOM 694 N N . ASN A 1 107 ? -10.427 -6.283 -11.924 1.00 22.05 112 ASN A N 1
ATOM 695 C CA . ASN A 1 107 ? -11.342 -6.341 -10.782 1.00 23.15 112 ASN A CA 1
ATOM 696 C C . ASN A 1 107 ? -10.943 -7.304 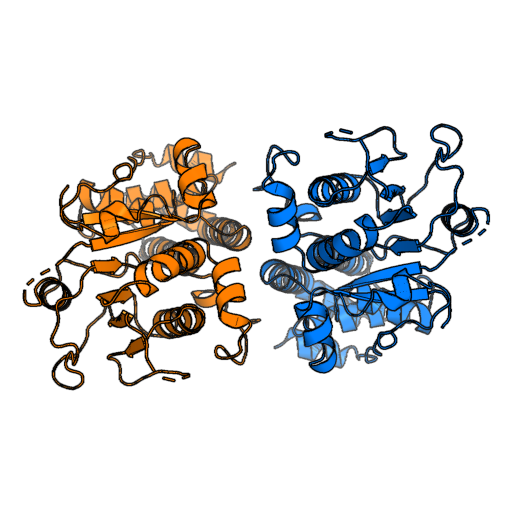-9.661 1.00 15.32 112 ASN A C 1
ATOM 697 O O . ASN A 1 107 ? -11.677 -7.471 -8.684 1.00 23.69 112 ASN A O 1
ATOM 702 N N . SER A 1 108 ? -9.785 -7.938 -9.811 1.00 16.78 113 SER A N 1
ATOM 703 C CA . SER A 1 108 ? -9.202 -8.738 -8.746 1.00 15.97 113 SER A CA 1
ATOM 704 C C . SER A 1 108 ? -7.697 -8.558 -8.720 1.00 15.46 113 SER A C 1
ATOM 705 O O . SER A 1 108 ? -7.022 -8.827 -9.709 1.00 20.05 113 SER A O 1
ATOM 708 N N . GLY A 1 109 ? -7.171 -8.085 -7.595 1.00 20.63 114 GLY A N 1
ATOM 709 C CA . GLY A 1 109 ? -5.738 -7.925 -7.443 1.00 12.37 114 GLY A CA 1
ATOM 710 C C . GLY A 1 109 ? -5.048 -9.273 -7.555 1.00 25.77 114 GLY A C 1
ATOM 711 O O . GLY A 1 109 ? -3.933 -9.378 -8.072 1.00 27.68 114 GLY A O 1
ATOM 712 N N . LYS A 1 110 ? -5.723 -10.310 -7.066 1.00 17.60 115 LYS A N 1
ATOM 713 C CA . LYS A 1 110 ? -5.226 -11.685 -7.143 1.00 15.93 115 LYS A CA 1
ATOM 714 C C . LYS A 1 110 ? -5.157 -12.219 -8.593 1.00 18.71 115 LYS A C 1
ATOM 715 O O . LYS A 1 110 ? -4.143 -12.780 -9.005 1.00 19.69 115 LYS A O 1
ATOM 721 N N . PHE A 1 111 ? -6.221 -12.035 -9.371 1.00 20.75 116 PHE A N 1
ATOM 722 C CA . PHE A 1 111 ? -6.179 -12.356 -10.801 1.00 13.95 116 PHE A CA 1
ATOM 723 C C . PHE A 1 111 ? -5.070 -11.607 -11.551 1.00 25.27 116 PHE A C 1
ATOM 724 O O . PHE A 1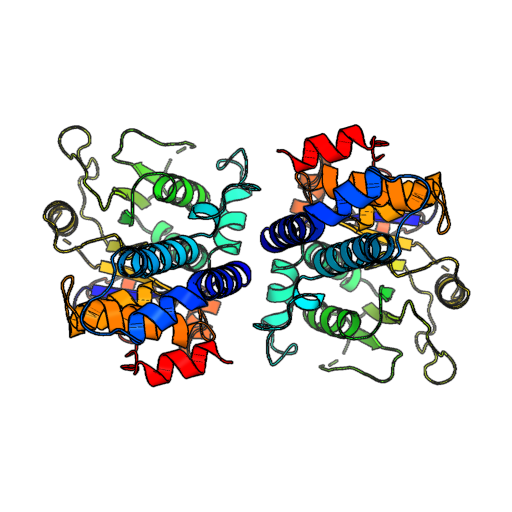 111 ? -4.457 -12.150 -12.473 1.00 22.36 116 PHE A O 1
ATOM 732 N N . SER A 1 112 ? -4.819 -10.359 -11.162 1.00 27.41 117 SER A N 1
ATOM 733 C CA . SER A 1 112 ? -3.748 -9.558 -11.765 1.00 19.64 117 SER A CA 1
ATOM 734 C C . SER A 1 112 ? -2.375 -10.201 -11.526 1.00 20.23 117 SER A C 1
ATOM 735 O O . SER A 1 112 ? -1.639 -10.472 -12.469 1.00 34.06 117 SER A O 1
ATOM 738 N N . VAL A 1 113 ? -2.043 -10.450 -10.266 1.00 21.18 118 VAL A N 1
ATOM 739 C CA . VAL A 1 113 ? -0.811 -11.150 -9.912 1.00 27.62 118 VAL A CA 1
ATOM 740 C C . VAL A 1 113 ? -0.624 -12.443 -10.703 1.00 25.12 118 VAL A C 1
ATOM 741 O O . VAL A 1 113 ? 0.469 -12.728 -11.194 1.00 20.95 118 VAL A O 1
ATOM 745 N N . LEU A 1 114 ? -1.692 -13.230 -10.799 1.00 20.82 119 LEU A N 1
ATOM 746 C CA . LEU A 1 114 ? -1.652 -14.509 -11.496 1.00 23.85 119 LEU A CA 1
ATOM 747 C C . LEU A 1 114 ? -1.434 -14.291 -12.998 1.00 36.99 119 LEU A C 1
ATOM 748 O O . LEU A 1 114 ? -0.723 -15.066 -13.647 1.00 29.33 119 LEU A O 1
ATOM 753 N N . ARG A 1 115 ? -2.043 -13.235 -13.543 1.00 37.65 120 ARG A N 1
ATOM 754 C CA . ARG A 1 115 ? -1.878 -12.886 -14.949 1.00 32.19 120 ARG A CA 1
ATOM 755 C C . ARG A 1 115 ? -0.426 -12.536 -15.242 1.00 26.75 120 ARG A C 1
ATOM 756 O O . ARG A 1 115 ? 0.113 -12.903 -16.279 1.00 30.75 120 ARG A O 1
ATOM 764 N N . ASP A 1 116 ? 0.199 -11.819 -14.316 1.00 27.84 121 ASP A N 1
ATOM 765 C CA . ASP A 1 116 ? 1.604 -11.471 -14.449 1.00 31.53 121 ASP A CA 1
ATOM 766 C C . ASP A 1 116 ? 2.493 -12.717 -14.358 1.00 28.88 121 ASP A C 1
ATOM 767 O O . ASP A 1 116 ? 3.496 -12.833 -15.074 1.00 22.00 121 ASP A O 1
ATOM 772 N N . LEU A 1 117 ? 2.095 -13.641 -13.478 1.00 39.63 122 LEU A N 1
ATOM 773 C CA . LEU A 1 117 ? 2.815 -14.892 -13.201 1.00 27.71 122 LEU A CA 1
ATOM 774 C C . LEU A 1 117 ? 2.823 -15.846 -14.401 1.00 23.29 122 LEU A C 1
ATOM 775 O O . LEU A 1 117 ? 3.860 -16.399 -14.758 1.00 25.06 122 LEU A O 1
ATOM 780 N N . ILE A 1 118 ? 1.661 -16.046 -15.011 1.00 25.90 123 ILE A N 1
ATOM 781 C CA . ILE A 1 118 ? 1.552 -16.909 -16.184 1.00 23.75 123 ILE A CA 1
ATOM 782 C C . ILE A 1 118 ? 2.172 -16.253 -17.427 1.00 28.00 123 ILE A C 1
ATOM 783 O O . ILE A 1 118 ? 2.518 -16.928 -18.394 1.00 44.84 123 ILE A O 1
ATOM 788 N N . ASN A 1 119 ? 2.312 -14.936 -17.397 1.00 29.33 124 ASN A N 1
ATOM 789 C CA . ASN A 1 119 ? 3.061 -14.242 -18.430 1.00 25.93 124 ASN A CA 1
ATOM 790 C C . ASN A 1 119 ? 4.555 -14.601 -18.389 1.00 26.85 124 ASN A C 1
ATOM 791 O O . ASN A 1 119 ? 5.234 -14.553 -19.412 1.00 42.26 124 ASN A O 1
ATOM 796 N N . LEU A 1 120 ? 5.060 -14.952 -17.206 1.00 31.40 125 LEU A N 1
ATOM 797 C CA . LEU A 1 120 ? 6.452 -15.384 -17.041 1.00 30.63 125 LEU A CA 1
ATOM 798 C C . LEU A 1 120 ? 6.640 -16.862 -17.399 1.00 37.14 125 LEU A C 1
ATOM 799 O O . LEU A 1 120 ? 7.582 -17.221 -18.106 1.00 39.41 125 LEU A O 1
ATOM 804 N N . VAL A 1 121 ? 5.743 -17.712 -16.903 1.00 30.89 126 VAL A N 1
ATOM 805 C CA . VAL A 1 121 ? 5.875 -19.162 -17.060 1.00 35.32 126 VAL A CA 1
ATOM 806 C C . VAL A 1 121 ? 5.413 -19.701 -18.419 1.00 31.21 126 VAL A C 1
ATOM 807 O O . VAL A 1 121 ? 5.792 -20.810 -18.808 1.00 40.04 126 VAL A O 1
ATOM 811 N N . GLN A 1 122 ? 4.608 -18.926 -19.143 1.00 35.44 127 GLN A N 1
ATOM 812 C CA . GLN A 1 122 ? 4.158 -19.348 -20.466 1.00 26.63 127 GLN A CA 1
ATOM 813 C C . GLN A 1 122 ? 5.339 -19.301 -21.425 1.00 42.31 127 GLN A C 1
ATOM 814 O O . GLN A 1 122 ? 5.260 -19.792 -22.551 1.00 38.10 127 GLN A O 1
ATOM 820 N N . GLU A 1 123 ? 6.433 -18.701 -20.961 1.00 42.22 128 GLU A N 1
ATOM 821 C CA . GLU A 1 123 ? 7.681 -18.641 -21.716 1.00 39.45 128 GLU A CA 1
ATOM 822 C C . GLU A 1 123 ? 8.438 -19.965 -21.640 1.00 40.31 128 GLU A C 1
ATOM 823 O O . GLU A 1 123 ? 9.462 -20.149 -22.298 1.00 51.81 128 GLU A O 1
ATOM 829 N N . TYR A 1 124 ? 7.935 -20.887 -20.831 1.00 34.71 129 TYR A N 1
ATOM 830 C CA . TYR A 1 124 ? 8.633 -22.136 -20.603 1.00 28.33 129 TYR A CA 1
ATOM 831 C C . TYR A 1 124 ? 7.828 -23.333 -21.052 1.00 32.31 129 TYR A C 1
ATOM 832 O O . TYR A 1 124 ? 6.602 -23.277 -21.143 1.00 36.23 129 TYR A O 1
ATOM 841 N N . GLU A 1 125 ? 8.540 -24.417 -21.333 1.00 36.57 130 GLU A N 1
ATOM 842 C CA . GLU A 1 125 ? 7.916 -25.708 -21.570 1.00 49.91 130 GLU A CA 1
ATOM 843 C C . GLU A 1 125 ? 7.736 -26.352 -20.209 1.00 38.28 130 GLU A C 1
ATOM 844 O O . GLU A 1 125 ? 8.686 -26.882 -19.631 1.00 37.48 130 GLU A O 1
ATOM 850 N N . THR A 1 126 ? 6.515 -26.265 -19.689 1.00 38.87 131 THR A N 1
ATOM 851 C CA . THR A 1 126 ? 6.219 -26.663 -18.320 1.00 31.13 131 THR A CA 1
ATOM 852 C C . THR A 1 126 ? 4.781 -27.104 -18.186 1.00 36.87 131 THR A C 1
ATOM 853 O O . THR A 1 126 ? 3.909 -26.692 -18.960 1.00 40.15 131 THR A O 1
ATOM 857 N N . GLU A 1 127 ? 4.539 -27.959 -17.203 1.00 37.61 132 GLU A N 1
ATOM 858 C CA . GLU A 1 127 ? 3.185 -28.249 -16.772 1.00 30.81 132 GLU A CA 1
ATOM 859 C C . GLU A 1 127 ? 3.031 -27.515 -15.455 1.00 37.99 132 GLU A C 1
ATOM 860 O O . GLU A 1 127 ? 3.803 -27.740 -14.520 1.00 36.48 132 GLU A O 1
ATOM 866 N N . THR A 1 128 ? 2.064 -26.610 -15.384 1.00 29.03 133 THR A N 1
ATOM 867 C CA . THR A 1 128 ? 1.805 -25.914 -14.129 1.00 44.41 133 THR A CA 1
ATOM 868 C C . THR A 1 128 ? 0.396 -26.232 -13.603 1.00 41.29 133 THR A C 1
ATOM 869 O O . THR A 1 128 ? -0.578 -26.188 -14.354 1.00 37.40 133 THR A O 1
ATOM 873 N N . ALA A 1 129 ? 0.307 -26.602 -12.323 1.00 32.90 134 ALA A N 1
ATOM 874 C CA . ALA A 1 129 ? -0.978 -26.925 -11.712 1.00 29.27 134 ALA A CA 1
ATOM 875 C C . ALA A 1 129 ? -1.536 -25.755 -10.893 1.00 30.34 134 ALA A C 1
ATOM 876 O O . ALA A 1 129 ? -0.788 -25.045 -10.208 1.00 32.48 134 ALA A O 1
ATOM 878 N N . ILE A 1 130 ? -2.846 -25.545 -10.993 1.00 29.96 135 ILE A N 1
ATOM 879 C CA . ILE A 1 130 ? -3.539 -24.565 -10.163 1.00 25.48 135 ILE A CA 1
ATOM 880 C C . ILE A 1 130 ? -4.719 -25.244 -9.502 1.00 23.53 135 ILE A C 1
ATOM 881 O O . ILE A 1 130 ? -5.516 -25.898 -10.166 1.00 25.74 135 ILE A O 1
ATOM 886 N N . VAL A 1 131 ? -4.812 -25.105 -8.185 1.00 25.03 136 VAL A N 1
ATOM 887 C CA . VAL A 1 131 ? -5.917 -25.670 -7.433 1.00 28.08 136 VAL A CA 1
ATOM 888 C C . VAL A 1 131 ? -6.798 -24.539 -6.900 1.00 34.99 136 VAL A C 1
ATOM 889 O O . VAL A 1 131 ? -6.302 -23.531 -6.392 1.00 30.94 136 VAL A O 1
ATOM 893 N N . CYS A 1 132 ? -8.107 -24.703 -7.037 1.00 34.21 137 CYS A N 1
ATOM 894 C CA . CYS A 1 132 ? -9.060 -23.711 -6.555 1.00 24.92 137 CYS A CA 1
ATOM 895 C C . CYS A 1 132 ? -10.408 -24.394 -6.344 1.00 39.68 137 CYS A C 1
ATOM 896 O O . CYS A 1 132 ? -10.621 -25.519 -6.796 1.00 41.02 137 CYS A O 1
ATOM 899 N N . ARG A 1 133 ? -11.327 -23.729 -5.658 1.00 37.67 138 ARG A N 1
ATOM 900 C CA . ARG A 1 133 ? -12.619 -24.345 -5.429 1.00 26.33 138 ARG A CA 1
ATOM 901 C C . ARG A 1 133 ? -13.333 -24.547 -6.768 1.00 27.92 138 ARG A C 1
ATOM 902 O O . ARG A 1 133 ? -13.054 -23.840 -7.735 1.00 25.10 138 ARG A O 1
ATOM 910 N N . PRO A 1 134 ? -14.217 -25.555 -6.845 1.00 32.40 139 PRO A N 1
ATOM 911 C CA . PRO A 1 134 ? -14.938 -25.875 -8.083 1.00 29.64 139 PRO A CA 1
ATOM 912 C C . PRO A 1 134 ? -16.051 -24.873 -8.391 1.00 26.49 139 PRO A C 1
ATOM 913 O O . PRO A 1 134 ? -16.384 -24.035 -7.556 1.00 31.88 139 PRO A O 1
ATOM 917 N N . GLY A 1 135 ? -16.621 -24.963 -9.588 1.00 36.08 140 GLY A N 1
ATOM 918 C CA . GLY A 1 135 ? -17.770 -24.151 -9.947 1.00 23.53 140 GLY A CA 1
ATOM 919 C C . GLY A 1 135 ? -17.390 -22.903 -10.704 1.00 25.88 140 GLY A C 1
ATOM 920 O O . GLY A 1 135 ? -16.597 -22.945 -11.646 1.00 27.22 140 GLY A O 1
ATOM 921 N N . ARG A 1 136 ? -17.950 -21.778 -10.285 1.00 29.97 141 ARG A N 1
ATOM 922 C CA . ARG A 1 136 ? -17.652 -20.514 -10.940 1.00 25.00 141 ARG A CA 1
ATOM 923 C C . ARG A 1 136 ? -16.197 -20.061 -10.802 1.00 24.80 141 ARG A C 1
ATOM 924 O O . ARG A 1 136 ? -15.682 -19.395 -11.695 1.00 23.45 141 ARG A O 1
ATOM 932 N N . THR A 1 137 ? -15.543 -20.394 -9.688 1.00 30.70 142 THR A N 1
ATOM 933 C CA . THR A 1 137 ? -14.136 -20.018 -9.512 1.00 24.99 142 THR A CA 1
ATOM 934 C C . THR A 1 137 ? -13.339 -20.600 -10.669 1.00 27.42 142 THR A C 1
ATOM 935 O O . THR A 1 137 ? -12.468 -19.934 -11.222 1.00 26.16 142 THR A O 1
ATOM 939 N N . MET A 1 138 ? -13.662 -21.844 -11.032 1.00 31.33 143 MET A N 1
ATOM 940 C CA . MET A 1 138 ? -12.952 -22.584 -12.073 1.00 26.44 143 MET A CA 1
ATOM 941 C C . MET A 1 138 ? -13.187 -21.951 -13.447 1.00 30.57 143 MET A C 1
ATOM 942 O O . MET A 1 138 ? -12.262 -21.852 -14.253 1.00 33.86 143 MET A O 1
ATOM 947 N N . ASP A 1 139 ? -14.420 -21.510 -13.700 1.00 25.35 144 ASP A N 1
ATOM 948 C CA . ASP A 1 139 ? -14.785 -20.876 -14.971 1.00 24.56 144 ASP A CA 1
ATOM 949 C C . ASP A 1 139 ? -14.186 -19.472 -15.184 1.00 27.96 144 ASP A C 1
ATOM 950 O O . ASP A 1 139 ? -13.931 -19.075 -16.325 1.00 28.52 144 ASP A O 1
ATOM 955 N N . LEU A 1 140 ? -13.986 -18.727 -14.093 1.00 28.15 145 LEU A N 1
ATOM 956 C CA . LEU A 1 140 ? -13.325 -17.416 -14.132 1.00 20.46 145 LEU A CA 1
ATOM 957 C C . LEU A 1 140 ? -11.802 -17.547 -14.265 1.00 21.60 145 LEU A C 1
ATOM 958 O O . LEU A 1 140 ? -11.153 -16.704 -14.883 1.00 23.90 145 LEU A O 1
ATOM 963 N N . LEU A 1 141 ? -11.245 -18.593 -13.656 1.00 23.81 146 LEU A N 1
ATOM 964 C CA . LEU A 1 141 ? -9.827 -18.924 -13.773 1.00 27.48 146 LEU A CA 1
ATOM 965 C C . LEU A 1 141 ? -9.490 -19.238 -15.229 1.00 25.96 146 LEU A C 1
ATOM 966 O O . LEU A 1 141 ? -8.439 -18.848 -15.738 1.00 26.73 146 LEU A O 1
ATOM 971 N N . GLU A 1 142 ? -10.393 -19.962 -15.888 1.00 37.57 147 GLU A N 1
ATOM 972 C CA . GLU A 1 142 ? -10.243 -20.308 -17.299 1.00 29.34 147 GLU A CA 1
ATOM 973 C C . GLU A 1 142 ? -10.402 -19.052 -18.145 1.00 21.67 147 GLU A C 1
ATOM 974 O O . GLU A 1 142 ? -9.603 -18.777 -19.036 1.00 25.18 147 GLU A O 1
ATOM 980 N N . ALA A 1 143 ? -11.442 -18.286 -17.852 1.00 20.20 148 ALA A N 1
ATOM 981 C CA . ALA A 1 143 ? -11.682 -17.042 -18.555 1.00 22.60 148 ALA A CA 1
ATOM 982 C C . ALA A 1 143 ? -10.413 -16.208 -18.571 1.00 24.55 148 ALA A C 1
ATOM 983 O O . ALA A 1 143 ? -9.987 -15.719 -19.615 1.00 27.79 148 ALA A O 1
ATOM 985 N N . LEU A 1 144 ? -9.823 -16.052 -17.393 1.00 33.32 149 LEU A N 1
ATOM 986 C CA . LEU A 1 144 ? -8.593 -15.288 -17.195 1.00 26.33 149 LEU A CA 1
ATOM 987 C C . LEU A 1 144 ? -7.447 -15.830 -18.045 1.00 24.54 149 LEU A C 1
ATOM 988 O O . LEU A 1 144 ? -6.789 -15.075 -18.760 1.00 27.67 149 LEU A O 1
ATOM 993 N N . LEU A 1 145 ? -7.217 -17.141 -17.961 1.00 23.08 150 LEU A N 1
ATOM 994 C CA . LEU A 1 145 ? -6.052 -17.779 -18.582 1.00 26.70 150 LEU A CA 1
ATOM 995 C C . LEU A 1 145 ? -6.122 -17.873 -20.107 1.00 26.54 150 LEU A C 1
ATOM 996 O O . LEU A 1 145 ? -5.138 -18.235 -20.752 1.00 28.85 150 LEU A O 1
ATOM 1001 N N . LEU A 1 146 ? -7.281 -17.551 -20.678 1.00 31.90 151 LEU A N 1
ATOM 1002 C CA . LEU A 1 146 ? -7.416 -17.451 -22.128 1.00 29.91 151 LEU A CA 1
ATOM 1003 C C . LEU A 1 146 ? -6.711 -16.198 -22.658 1.00 36.15 151 LEU A C 1
ATOM 1004 O O . LEU A 1 146 ? -6.632 -15.993 -23.871 1.00 40.63 151 LEU A O 1
ATOM 1009 N N . GLY A 1 147 ? -6.205 -15.368 -21.742 1.00 32.38 152 GLY A N 1
ATOM 1010 C CA . GLY A 1 147 ? -5.455 -14.165 -22.086 1.00 30.00 152 GLY A CA 1
ATOM 1011 C C . GLY A 1 147 ? -3.950 -14.388 -22.040 1.00 43.43 152 GLY A C 1
ATOM 1012 O O . GLY A 1 147 ? -3.159 -13.481 -22.322 1.00 36.56 152 GLY A O 1
ATOM 1013 N N . ASN A 1 148 ? -3.561 -15.609 -21.681 1.00 31.05 153 ASN A N 1
ATOM 1014 C CA . ASN A 1 148 ? -2.164 -16.015 -21.690 1.00 32.09 153 ASN A CA 1
ATOM 1015 C C . ASN A 1 148 ? -1.914 -16.993 -22.828 1.00 30.67 153 ASN A C 1
ATOM 1016 O O . ASN A 1 148 ? -2.848 -17.618 -23.320 1.00 30.01 153 ASN A O 1
ATOM 1021 N N . LYS A 1 149 ? -0.656 -17.129 -23.241 1.00 34.09 154 LYS A N 1
ATOM 1022 C CA . LYS A 1 149 ? -0.279 -18.088 -24.281 1.00 33.13 154 LYS A CA 1
ATOM 1023 C C . LYS A 1 149 ? -0.051 -19.460 -23.646 1.00 37.05 154 LYS A C 1
ATOM 1024 O O . LYS A 1 149 ? 1.088 -19.902 -23.447 1.00 33.08 154 LYS A O 1
ATOM 1030 N N . VAL A 1 150 ? -1.147 -20.136 -23.335 1.00 31.87 155 VAL A N 1
ATOM 1031 C CA . VAL A 1 150 ? -1.089 -21.298 -22.472 1.00 35.02 155 VAL A CA 1
ATOM 1032 C C . VAL A 1 150 ? -2.127 -22.314 -22.947 1.00 35.24 155 VAL A C 1
ATOM 1033 O O . VAL A 1 150 ? -3.158 -21.925 -23.496 1.00 28.21 155 VAL A O 1
ATOM 1037 N N . HIS A 1 151 ? -1.832 -23.607 -22.785 1.00 36.06 156 HIS A N 1
ATOM 1038 C CA . HIS A 1 151 ? -2.860 -24.647 -22.873 1.00 31.03 156 HIS A CA 1
ATOM 1039 C C . HIS A 1 151 ? -3.556 -24.749 -21.518 1.00 32.91 156 HIS A C 1
ATOM 1040 O O . HIS A 1 151 ? -2.911 -24.643 -20.479 1.00 29.09 156 HIS A O 1
ATOM 1047 N N . ILE A 1 152 ? -4.862 -24.986 -21.531 1.00 33.21 157 ILE A N 1
ATOM 1048 C CA . ILE A 1 152 ? -5.612 -25.158 -20.294 1.00 29.29 157 ILE A CA 1
ATOM 1049 C C . ILE A 1 152 ? -6.334 -26.504 -20.222 1.00 33.10 157 ILE A C 1
ATOM 1050 O O . ILE A 1 152 ? -7.160 -26.824 -21.084 1.00 27.93 157 ILE A O 1
ATOM 1055 N N . LYS A 1 153 ? -6.018 -27.280 -19.186 1.00 33.20 158 LYS A N 1
ATOM 1056 C CA . LYS A 1 153 ? -6.654 -28.576 -18.953 1.00 32.35 158 LYS A CA 1
ATOM 1057 C C . LYS A 1 153 ? -7.536 -28.533 -17.715 1.00 24.52 158 LYS A C 1
ATOM 1058 O O . LYS A 1 153 ? -7.095 -28.099 -16.660 1.00 31.73 158 LYS A O 1
ATOM 1064 N N . ARG A 1 154 ? -8.780 -28.978 -17.849 1.00 25.32 159 ARG A N 1
ATOM 1065 C CA . ARG A 1 154 ? -9.673 -29.112 -16.704 1.00 32.84 159 ARG A CA 1
ATOM 1066 C C . ARG A 1 154 ? -9.987 -30.581 -16.461 1.00 34.60 159 ARG A C 1
ATOM 1067 O O . ARG A 1 154 ? -9.943 -31.388 -17.386 1.00 34.60 159 ARG A O 1
ATOM 1075 N N . TYR A 1 155 ? -10.291 -30.921 -15.213 1.00 26.47 160 TYR A N 1
ATOM 1076 C CA . TYR A 1 155 ? -10.517 -32.305 -14.820 1.00 29.31 160 TYR A CA 1
ATOM 1077 C C . TYR A 1 155 ? -11.856 -32.455 -14.104 1.00 31.90 160 TYR A C 1
ATOM 1078 O O . TYR A 1 155 ? -11.974 -33.170 -13.114 1.00 31.48 160 TYR A O 1
ATOM 1087 N N . ASP A 1 156 ? -12.863 -31.764 -14.620 1.00 41.73 161 ASP A N 1
ATOM 1088 C CA . ASP A 1 156 ? -14.185 -31.766 -14.023 1.00 34.94 161 ASP A CA 1
ATOM 1089 C C . ASP A 1 156 ? -15.233 -31.872 -15.120 1.00 31.48 161 ASP A C 1
ATOM 1090 O O . ASP A 1 156 ? -16.404 -31.556 -14.914 1.00 47.88 161 ASP A O 1
ATOM 1095 N N . GLY A 1 157 ? -14.796 -32.314 -16.292 1.00 30.71 162 GLY A N 1
ATOM 1096 C CA . GLY A 1 157 ? -15.693 -32.555 -17.408 1.00 29.20 162 GLY A CA 1
ATOM 1097 C C . GLY A 1 157 ? -16.392 -31.322 -17.933 1.00 41.61 162 GLY A C 1
ATOM 1098 O O . GLY A 1 157 ? -17.357 -31.442 -18.687 1.00 46.10 162 GLY A O 1
ATOM 1099 N N . HIS A 1 158 ? -15.902 -30.143 -17.541 1.00 47.92 163 HIS A N 1
ATOM 1100 C CA . HIS A 1 158 ? -16.520 -28.868 -17.919 1.00 32.48 163 HIS A CA 1
ATOM 1101 C C . HIS A 1 158 ? -15.527 -27.871 -18.475 1.00 27.70 163 HIS A C 1
ATOM 1102 O O . HIS A 1 158 ? -14.317 -28.065 -18.364 1.00 32.87 163 HIS A O 1
ATOM 1109 N N . SER A 1 159 ? -16.057 -26.799 -19.062 1.00 31.35 164 SER A N 1
ATOM 1110 C CA . SER A 1 159 ? -15.241 -25.777 -19.720 1.00 45.59 164 SER A CA 1
ATOM 1111 C C . SER A 1 159 ? -16.055 -24.926 -20.691 1.00 52.67 164 SER A C 1
ATOM 1112 O O . SER A 1 159 ? -17.163 -25.301 -21.091 1.00 50.76 164 SER A O 1
ATOM 1115 N N . ILE A 1 160 ? -15.486 -23.780 -21.067 1.00 47.74 165 ILE A N 1
ATOM 1116 C CA . ILE A 1 160 ? -16.055 -22.913 -22.101 1.00 57.18 165 ILE A CA 1
ATOM 1117 C C . ILE A 1 160 ? -15.279 -23.062 -23.419 1.00 55.56 165 ILE A C 1
ATOM 1118 O O . ILE A 1 160 ? -15.831 -22.935 -24.514 1.00 57.07 165 ILE A O 1
ATOM 1123 N N . ASP A 1 168 ? -0.262 -24.836 -30.003 1.00 56.86 173 ASP A N 1
ATOM 1124 C CA . ASP A 1 168 ? 1.194 -24.958 -29.951 1.00 72.41 173 ASP A CA 1
ATOM 1125 C C . ASP A 1 168 ? 1.819 -24.099 -28.851 1.00 65.66 173 ASP A C 1
ATOM 1126 O O . ASP A 1 168 ? 2.655 -23.240 -29.134 1.00 60.41 173 ASP A O 1
ATOM 1131 N N . PHE A 1 169 ? 1.417 -24.333 -27.603 1.00 58.46 174 PHE A N 1
ATOM 1132 C CA . PHE A 1 169 ? 1.992 -23.618 -26.464 1.00 41.77 174 PHE A CA 1
ATOM 1133 C C . PHE A 1 169 ? 2.897 -24.538 -25.671 1.00 33.06 174 PHE A C 1
ATOM 1134 O O . PHE A 1 169 ? 2.562 -25.700 -25.427 1.00 42.66 174 PHE A O 1
ATOM 1142 N N . SER A 1 170 ? 4.043 -24.014 -25.261 1.00 30.21 175 SER A N 1
ATOM 1143 C CA . SER A 1 170 ? 5.008 -24.799 -24.496 1.00 38.03 175 SER A CA 1
ATOM 1144 C C . SER A 1 170 ? 4.511 -25.112 -23.072 1.00 38.33 175 SER A C 1
ATOM 1145 O O . SER A 1 170 ? 4.853 -26.150 -22.501 1.00 32.12 175 SER A O 1
ATOM 1148 N N . CYS A 1 171 ? 3.686 -24.222 -22.521 1.00 39.75 176 CYS A N 1
ATOM 1149 C CA . CYS A 1 171 ? 3.187 -24.349 -21.154 1.00 27.13 176 CYS A CA 1
ATOM 1150 C C . CYS A 1 171 ? 1.717 -24.747 -21.108 1.00 27.54 176 CYS A C 1
ATOM 1151 O O . CYS A 1 171 ? 0.885 -24.134 -21.776 1.00 26.43 176 CYS A O 1
ATOM 1154 N N . THR A 1 172 ? 1.401 -25.777 -20.325 1.00 25.49 177 THR A N 1
ATOM 1155 C CA . THR A 1 172 ? 0.008 -26.166 -20.095 1.00 29.26 177 THR A CA 1
ATOM 1156 C C . THR A 1 172 ? -0.367 -25.943 -18.638 1.00 32.20 177 THR A C 1
ATOM 1157 O O . THR A 1 172 ? 0.376 -26.322 -17.732 1.00 34.97 177 THR A O 1
ATOM 1161 N N . VAL A 1 173 ? -1.519 -25.323 -18.410 1.00 31.55 178 VAL A N 1
ATOM 1162 C CA . VAL A 1 173 ? -1.986 -25.088 -17.051 1.00 30.12 178 VAL A CA 1
ATOM 1163 C C . VAL A 1 173 ? -3.183 -25.970 -16.734 1.00 27.65 178 VAL A C 1
ATOM 1164 O O . VAL A 1 173 ? -4.185 -25.943 -17.443 1.00 27.99 178 VAL A O 1
ATOM 1168 N N . HIS A 1 174 ? -3.063 -26.745 -15.662 1.00 24.12 179 HIS A N 1
ATOM 1169 C CA . HIS A 1 174 ? -4.066 -27.727 -15.289 1.00 22.20 179 HIS A CA 1
ATOM 1170 C C . HIS A 1 174 ? -4.871 -27.183 -14.135 1.00 19.52 179 HIS A C 1
ATOM 1171 O O . HIS A 1 174 ? -4.307 -26.805 -13.116 1.00 22.52 179 HIS A O 1
ATOM 1178 N N . LEU A 1 175 ? -6.188 -27.157 -14.286 1.00 26.33 180 LEU A N 1
ATOM 1179 C CA . LEU A 1 175 ? -7.070 -26.678 -13.223 1.00 30.20 180 LEU A CA 1
ATOM 1180 C C . LEU A 1 175 ? -7.726 -27.818 -12.432 1.00 32.05 180 LEU A C 1
ATOM 1181 O O . LEU A 1 175 ? -8.462 -28.645 -12.978 1.00 32.10 180 LEU A O 1
ATOM 1186 N N . PHE A 1 176 ? -7.448 -27.844 -11.134 1.00 36.58 181 PHE A N 1
ATOM 1187 C CA . PHE A 1 176 ? -7.919 -28.909 -10.266 1.00 25.35 181 PHE A CA 1
ATOM 1188 C C . PHE A 1 176 ? -8.833 -28.354 -9.186 1.00 30.77 181 PHE A C 1
ATOM 1189 O O . PHE A 1 176 ? -8.620 -27.251 -8.670 1.00 25.52 181 PHE A O 1
ATOM 1197 N N . SER A 1 177 ? -9.851 -29.130 -8.843 1.00 33.04 182 SER A N 1
ATOM 1198 C CA . SER A 1 177 ? -10.716 -28.777 -7.738 1.00 27.03 182 SER A CA 1
ATOM 1199 C C . SER A 1 177 ? -9.984 -29.074 -6.447 1.00 30.70 182 SER A C 1
ATOM 1200 O O . SER A 1 177 ? -9.179 -30.000 -6.375 1.00 30.20 182 SER A O 1
ATOM 1203 N N . SER A 1 178 ? -10.272 -28.274 -5.432 1.00 27.96 183 SER A N 1
ATOM 1204 C CA . SER A 1 178 ? -9.700 -28.432 -4.116 1.00 24.74 183 SER A CA 1
ATOM 1205 C C . SER A 1 178 ? -10.660 -29.294 -3.319 1.00 33.42 183 SER A C 1
ATOM 1206 O O . SER A 1 178 ? -10.354 -29.744 -2.211 1.00 25.04 183 SER A O 1
ATOM 1209 N N . GLU A 1 179 ? -11.837 -29.505 -3.901 1.00 26.56 184 GLU A N 1
ATOM 1210 C CA . GLU A 1 179 ? -12.909 -30.235 -3.246 1.00 29.44 184 GLU A CA 1
ATOM 1211 C C . GLU A 1 179 ? -13.190 -31.595 -3.889 1.00 35.40 184 GLU A C 1
ATOM 1212 O O . GLU A 1 179 ? -14.345 -32.006 -3.999 1.00 45.11 184 GLU A O 1
ATOM 1218 N N . GLY A 1 180 ? -12.134 -32.292 -4.300 1.00 31.74 185 GLY A N 1
ATOM 1219 C CA . GLY A 1 180 ? -12.263 -33.632 -4.849 1.00 24.78 185 GLY A CA 1
ATOM 1220 C C . GLY A 1 180 ? -12.127 -33.694 -6.356 1.00 31.25 185 GLY A C 1
ATOM 1221 O O . GLY A 1 180 ? -12.852 -33.009 -7.082 1.00 38.90 185 GLY A O 1
ATOM 1222 N N . ILE A 1 181 ? -11.210 -34.533 -6.833 1.00 39.93 186 ILE A N 1
ATOM 1223 C CA . ILE A 1 181 ? -10.899 -34.578 -8.263 1.00 47.40 186 ILE A CA 1
ATOM 1224 C C . ILE A 1 181 ? -11.571 -35.727 -9.048 1.00 39.24 186 ILE A C 1
ATOM 1225 O O . ILE A 1 181 ? -12.505 -35.461 -9.796 1.00 49.96 186 ILE A O 1
ATOM 1230 N N . ASN A 1 182 ? -11.129 -36.975 -8.879 1.00 27.22 187 ASN A N 1
ATOM 1231 C CA . ASN A 1 182 ? -11.616 -38.094 -9.724 1.00 53.25 187 ASN A CA 1
ATOM 1232 C C . ASN A 1 182 ? -10.659 -38.418 -10.896 1.00 49.17 187 ASN A C 1
ATOM 1233 O O . ASN A 1 182 ? -10.997 -38.251 -12.078 1.00 33.83 187 ASN A O 1
ATOM 1238 N N . PHE A 1 183 ? -9.464 -38.892 -10.554 1.00 45.83 188 PHE A N 1
ATOM 1239 C CA . PHE A 1 183 ? -8.425 -39.160 -11.546 1.00 49.74 188 PHE A CA 1
ATOM 1240 C C . PHE A 1 183 ? -8.700 -40.375 -12.444 1.00 52.17 188 PHE A C 1
ATOM 1241 O O . PHE A 1 183 ? -7.963 -40.627 -13.398 1.00 39.53 188 PHE A O 1
ATOM 1249 N N . THR A 1 184 ? -9.746 -41.134 -12.134 1.00 59.48 189 THR A N 1
ATOM 1250 C CA . THR A 1 184 ? -10.029 -42.350 -12.892 1.00 63.60 189 THR A CA 1
ATOM 1251 C C . THR A 1 184 ? -11.074 -42.114 -13.977 1.00 48.38 189 THR A C 1
ATOM 1252 O O . THR A 1 184 ? -11.216 -42.935 -14.880 1.00 52.72 189 THR A O 1
ATOM 1256 N N . LYS A 1 185 ? -11.801 -40.999 -13.889 1.00 40.52 190 LYS A N 1
ATOM 1257 C CA . LYS A 1 185 ? -12.592 -40.537 -15.034 1.00 42.03 190 LYS A CA 1
ATOM 1258 C C . LYS A 1 185 ? -11.879 -39.396 -15.775 1.00 45.30 190 LYS A C 1
ATOM 1259 O O . LYS A 1 185 ? -12.144 -39.144 -16.952 1.00 39.94 190 LYS A O 1
ATOM 1265 N N . TYR A 1 186 ? -10.962 -38.724 -15.083 1.00 49.54 191 TYR A N 1
ATOM 1266 C CA . TYR A 1 186 ? -10.115 -37.718 -15.721 1.00 39.98 191 TYR A CA 1
ATOM 1267 C C . TYR A 1 186 ? -8.667 -37.819 -15.237 1.00 40.04 191 TYR A C 1
ATOM 1268 O O . TYR A 1 186 ? -8.266 -37.131 -14.302 1.00 35.01 191 TYR A O 1
ATOM 1277 N N . PRO A 1 187 ? -7.877 -38.683 -15.888 1.00 47.55 192 PRO A N 1
ATOM 1278 C CA . PRO A 1 187 ? -6.481 -38.916 -15.515 1.00 42.26 192 PRO A CA 1
ATOM 1279 C C . PRO A 1 187 ? -5.607 -37.783 -16.003 1.00 43.04 192 PRO A C 1
ATOM 1280 O O . PRO A 1 187 ? -5.992 -37.092 -16.951 1.00 41.80 192 PRO A O 1
ATOM 1284 N N . ILE A 1 188 ? -4.444 -37.615 -15.380 1.00 32.55 193 ILE A N 1
ATOM 1285 C CA . ILE A 1 188 ? -3.475 -36.631 -15.821 1.00 35.60 193 ILE A CA 1
ATOM 1286 C C . ILE A 1 188 ? -2.821 -37.125 -17.103 1.00 53.63 193 ILE A C 1
ATOM 1287 O O . ILE A 1 188 ? -2.211 -38.193 -17.124 1.00 56.50 193 ILE A O 1
ATOM 1292 N N . LYS A 1 189 ? -2.948 -36.344 -18.169 1.00 59.36 194 LYS A N 1
ATOM 1293 C CA . LYS A 1 189 ? -2.411 -36.724 -19.469 1.00 55.59 194 LYS A CA 1
ATOM 1294 C C . LYS A 1 189 ? -0.942 -36.350 -19.570 1.00 65.28 194 LYS A C 1
ATOM 1295 O O . LYS A 1 189 ? -0.162 -37.023 -20.247 1.00 64.14 194 LYS A O 1
ATOM 1301 N N . SER A 1 190 ? -0.591 -35.267 -18.879 1.00 53.53 195 SER A N 1
ATOM 1302 C CA . SER A 1 190 ? 0.762 -34.696 -18.831 1.00 52.56 195 SER A CA 1
ATOM 1303 C C . SER A 1 190 ? 1.924 -35.570 -19.326 1.00 68.31 195 SER A C 1
ATOM 1304 O O . SER A 1 190 ? 2.488 -35.307 -20.388 1.00 75.06 195 SER A O 1
ATOM 1307 N N . LYS A 1 191 ? 2.284 -36.588 -18.543 1.00 51.67 196 LYS A N 1
ATOM 1308 C CA . LYS A 1 191 ? 3.527 -37.347 -18.740 1.00 64.97 196 LYS A CA 1
ATOM 1309 C C . LYS A 1 191 ? 4.689 -36.751 -17.926 1.00 57.56 196 LYS A C 1
ATOM 1310 O O . LYS A 1 191 ? 5.662 -37.442 -17.615 1.00 59.92 196 LYS A O 1
ATOM 1316 N N . ALA A 1 192 ? 4.571 -35.472 -17.577 1.00 48.66 197 ALA A N 1
ATOM 1317 C CA . ALA A 1 192 ? 5.649 -34.736 -16.922 1.00 39.85 197 ALA A CA 1
ATOM 1318 C C . ALA A 1 192 ? 5.270 -34.162 -15.541 1.00 38.22 197 ALA A C 1
ATOM 1319 O O . ALA A 1 192 ? 4.090 -34.001 -15.219 1.00 38.28 197 ALA A O 1
ATOM 1321 N N . ARG A 1 193 ? 6.280 -33.850 -14.733 1.00 36.32 198 ARG A N 1
ATOM 1322 C CA . ARG A 1 193 ? 6.061 -33.258 -13.416 1.00 31.32 198 ARG A CA 1
ATOM 1323 C C . ARG A 1 193 ? 5.180 -32.033 -13.547 1.00 35.06 198 ARG A C 1
ATOM 1324 O O . ARG A 1 193 ? 4.997 -31.507 -14.638 1.00 36.11 198 ARG A O 1
ATOM 1332 N N . PHE A 1 194 ? 4.625 -31.578 -12.433 1.00 36.30 199 PHE A N 1
ATOM 1333 C CA . PHE A 1 194 ? 4.105 -30.224 -12.387 1.00 20.09 199 PHE A CA 1
ATOM 1334 C C . PHE A 1 194 ? 5.228 -29.435 -11.773 1.00 33.52 199 PHE A C 1
ATOM 1335 O O . PHE A 1 194 ? 5.694 -29.764 -10.679 1.00 35.25 199 PHE A O 1
ATOM 1343 N N . ASP A 1 195 ? 5.684 -28.412 -12.483 1.00 33.67 200 ASP A N 1
ATOM 1344 C CA . ASP A 1 195 ? 6.822 -27.630 -12.027 1.00 31.49 200 ASP A CA 1
ATOM 1345 C C . ASP A 1 195 ? 6.484 -26.757 -10.821 1.00 38.75 200 ASP A C 1
ATOM 1346 O O . ASP A 1 195 ? 7.362 -26.441 -10.015 1.00 37.22 200 ASP A O 1
ATOM 1351 N N . MET A 1 196 ? 5.209 -26.391 -10.692 1.00 32.49 201 MET A N 1
ATOM 1352 C CA . MET A 1 196 ? 4.714 -25.739 -9.481 1.00 33.36 201 MET A CA 1
ATOM 1353 C C . MET A 1 196 ? 3.233 -25.995 -9.285 1.00 27.00 201 MET A C 1
ATOM 1354 O O . MET A 1 196 ? 2.494 -26.253 -10.248 1.00 26.24 201 MET A O 1
ATOM 1359 N N . LEU A 1 197 ? 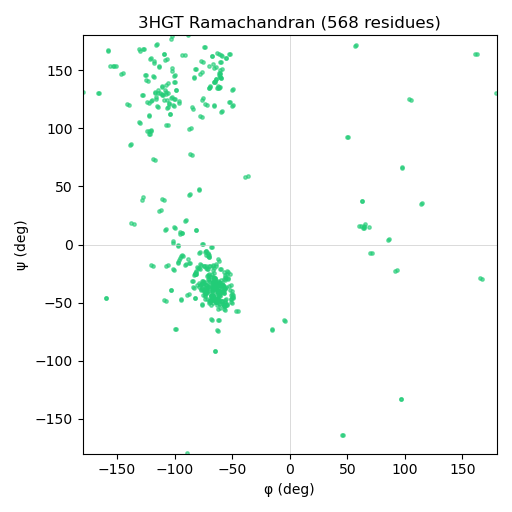2.816 -25.943 -8.023 1.00 28.53 202 LEU A N 1
ATOM 1360 C CA . LEU A 1 197 ? 1.405 -26.007 -7.674 1.00 32.85 202 LEU A CA 1
ATOM 1361 C C . LEU A 1 197 ? 0.964 -24.683 -7.044 1.00 38.39 202 LEU A C 1
ATOM 1362 O O . LEU A 1 197 ? 1.486 -24.260 -6.006 1.00 28.67 202 LEU A O 1
ATOM 1367 N N . ILE A 1 198 ? 0.013 -24.031 -7.704 1.00 30.86 203 ILE A N 1
ATOM 1368 C CA . ILE A 1 198 ? -0.489 -22.744 -7.268 1.00 28.85 203 ILE A CA 1
ATOM 1369 C C . ILE A 1 198 ? -1.795 -22.926 -6.499 1.00 28.33 203 ILE A C 1
ATOM 1370 O O . ILE A 1 198 ? -2.674 -23.670 -6.938 1.00 27.88 203 ILE A O 1
ATOM 1375 N N . CYS A 1 199 ? -1.904 -22.274 -5.338 1.00 29.97 204 CYS A N 1
ATOM 1376 C CA . CYS A 1 199 ? -3.155 -22.254 -4.573 1.00 27.66 204 CYS A CA 1
ATOM 1377 C C . CYS A 1 199 ? -3.823 -20.897 -4.746 1.00 26.72 204 CYS A C 1
ATOM 1378 O O . CYS A 1 199 ? -3.296 -19.883 -4.298 1.00 31.91 204 CYS A O 1
ATOM 1381 N N . LEU A 1 200 ? -4.971 -20.883 -5.418 1.00 20.89 205 LEU A N 1
ATOM 1382 C CA . LEU A 1 200 ? -5.708 -19.650 -5.682 1.00 26.53 205 LEU A CA 1
ATOM 1383 C C . LEU A 1 200 ? -6.442 -19.159 -4.420 1.00 28.95 205 LEU A C 1
ATOM 1384 O O . LEU A 1 200 ? -6.315 -17.996 -4.032 1.00 34.68 205 LEU A O 1
ATOM 1389 N N . ASP A 1 201 ? -7.213 -20.047 -3.791 1.00 35.18 206 ASP A N 1
ATOM 1390 C CA . ASP A 1 201 ? -7.898 -19.729 -2.540 1.00 30.20 206 ASP A CA 1
ATOM 1391 C C . ASP A 1 201 ? -7.437 -20.559 -1.349 1.00 31.40 206 ASP A C 1
ATOM 1392 O O . ASP A 1 201 ? -6.673 -21.511 -1.495 1.00 32.64 206 ASP A O 1
ATOM 1397 N N . THR A 1 202 ? -7.923 -20.169 -0.174 1.00 37.03 207 THR A N 1
ATOM 1398 C CA . THR A 1 202 ? -7.645 -20.859 1.076 1.00 47.28 207 THR A CA 1
ATOM 1399 C C . THR A 1 202 ? -8.572 -22.070 1.207 1.00 44.86 207 THR A C 1
ATOM 1400 O O . THR A 1 202 ? -8.695 -22.667 2.277 1.00 31.53 207 THR A O 1
ATOM 1404 N N . THR A 1 203 ? -9.228 -22.408 0.099 1.00 41.52 208 THR A N 1
ATOM 1405 C CA . THR A 1 203 ? -10.126 -23.550 0.015 1.00 29.85 208 THR A CA 1
ATOM 1406 C C . THR A 1 203 ? -9.286 -24.817 -0.209 1.00 43.91 208 THR A C 1
ATOM 1407 O O . THR A 1 203 ? -9.693 -25.943 0.115 1.00 36.77 208 THR A O 1
ATOM 1411 N N . VAL A 1 204 ? -8.094 -24.620 -0.752 1.00 32.99 209 VAL A N 1
ATOM 1412 C CA . VAL A 1 204 ? -7.198 -25.726 -1.024 1.00 31.75 209 VAL A CA 1
ATOM 1413 C C . VAL A 1 204 ? -6.551 -26.235 0.260 1.00 47.52 209 VAL A C 1
ATOM 1414 O O . VAL A 1 204 ? -5.955 -25.476 1.034 1.00 36.09 209 VAL A O 1
ATOM 1418 N N . ASP A 1 205 ? -6.688 -27.530 0.491 1.00 36.83 210 ASP A N 1
ATOM 1419 C CA . ASP A 1 205 ? -5.972 -28.168 1.571 1.00 35.47 210 ASP A CA 1
ATOM 1420 C C . ASP A 1 205 ? -4.878 -28.997 0.925 1.00 35.80 210 ASP A C 1
ATOM 1421 O O . ASP A 1 205 ? -5.154 -30.062 0.387 1.00 34.29 210 ASP A O 1
ATOM 1426 N N . THR A 1 206 ? -3.645 -28.496 0.958 1.00 37.12 211 THR A N 1
ATOM 1427 C CA . THR A 1 206 ? -2.524 -29.157 0.284 1.00 41.80 211 THR A CA 1
ATOM 1428 C C . THR A 1 206 ? -2.082 -30.467 0.943 1.00 47.58 211 THR A C 1
ATOM 1429 O O . THR A 1 206 ? -1.294 -31.216 0.367 1.00 35.32 211 THR A O 1
ATOM 1433 N N . SER A 1 207 ? -2.591 -30.741 2.141 1.00 47.34 212 SER A N 1
ATOM 1434 C CA . SER A 1 207 ? -2.254 -31.970 2.854 1.00 45.52 212 SER A CA 1
ATOM 1435 C C . SER A 1 207 ? -3.154 -33.149 2.462 1.00 34.77 212 SER A C 1
ATOM 1436 O O . SER A 1 207 ? -2.826 -34.301 2.744 1.00 42.39 212 SER A O 1
ATOM 1439 N N . GLN A 1 208 ? -4.281 -32.854 1.817 1.00 39.36 213 GLN A N 1
ATOM 1440 C CA . GLN A 1 208 ? -5.230 -33.879 1.378 1.00 41.35 213 GLN A CA 1
ATOM 1441 C C . GLN A 1 208 ? -4.537 -34.834 0.411 1.00 49.87 213 GLN A C 1
ATOM 1442 O O . GLN A 1 208 ? -3.539 -34.461 -0.207 1.00 50.03 213 GLN A O 1
ATOM 1448 N N . LYS A 1 209 ? -5.057 -36.055 0.269 1.00 65.07 214 LYS A N 1
ATOM 1449 C CA . LYS A 1 209 ? -4.372 -37.078 -0.531 1.00 51.28 214 LYS A CA 1
ATOM 1450 C C . LYS A 1 209 ? -4.292 -36.766 -2.015 1.00 38.18 214 LYS A C 1
ATOM 1451 O O . LYS A 1 209 ? -3.305 -37.094 -2.665 1.00 34.90 214 LYS A O 1
ATOM 1457 N N . ASP A 1 210 ? -5.337 -36.143 -2.545 1.00 34.73 215 ASP A N 1
ATOM 1458 C CA . ASP A 1 210 ? -5.395 -35.807 -3.964 1.00 45.63 215 ASP A CA 1
ATOM 1459 C C . ASP A 1 210 ? -4.374 -34.732 -4.393 1.00 47.04 215 ASP A C 1
ATOM 1460 O O . ASP A 1 210 ? -3.819 -34.801 -5.496 1.00 46.58 215 ASP A O 1
ATOM 1465 N N . ILE A 1 211 ? -4.115 -33.752 -3.529 1.00 53.80 216 ILE A N 1
ATOM 1466 C CA . ILE A 1 211 ? -3.126 -32.714 -3.838 1.00 44.11 216 ILE A CA 1
ATOM 1467 C C . ILE A 1 211 ? -1.682 -33.218 -3.629 1.00 34.40 216 ILE A C 1
ATOM 1468 O O . ILE A 1 211 ? -0.766 -32.841 -4.374 1.00 30.91 216 ILE A O 1
ATOM 1473 N N . GLN A 1 212 ? -1.495 -34.082 -2.629 1.00 39.87 217 GLN A N 1
ATOM 1474 C CA . GLN A 1 212 ? -0.200 -34.727 -2.373 1.00 32.11 217 GLN A CA 1
ATOM 1475 C C . GLN A 1 212 ? 0.181 -35.669 -3.520 1.00 35.96 217 GLN A C 1
ATOM 1476 O O . GLN A 1 212 ? 1.359 -35.958 -3.759 1.00 36.73 217 GLN A O 1
ATOM 1482 N N . TYR A 1 213 ? -0.834 -36.141 -4.231 1.00 36.78 218 TYR A N 1
ATOM 1483 C CA . TYR A 1 213 ? -0.629 -36.920 -5.439 1.00 35.38 218 TYR A CA 1
ATOM 1484 C C . TYR A 1 213 ? -0.056 -36.049 -6.565 1.00 30.58 218 TYR A C 1
ATOM 1485 O O . TYR A 1 213 ? 0.932 -36.414 -7.198 1.00 35.94 218 TYR A O 1
ATOM 1494 N N . LEU A 1 214 ? -0.678 -34.894 -6.794 1.00 38.81 219 LEU A N 1
ATOM 1495 C CA . LEU A 1 214 ? -0.231 -33.922 -7.798 1.00 32.73 219 LEU A CA 1
ATOM 1496 C C . LEU A 1 214 ? 1.193 -33.408 -7.526 1.00 33.79 219 LEU A C 1
ATOM 1497 O O . LEU A 1 214 ? 1.999 -33.233 -8.449 1.00 30.13 219 LEU A O 1
ATOM 1502 N N . LEU A 1 215 ? 1.485 -33.143 -6.253 1.00 41.57 220 LEU A N 1
ATOM 1503 C CA . LEU A 1 215 ? 2.781 -32.601 -5.851 1.00 27.50 220 LEU A CA 1
ATOM 1504 C C . LEU A 1 215 ? 3.949 -33.562 -6.089 1.00 23.59 220 LEU A C 1
ATOM 1505 O O . LEU A 1 215 ? 5.097 -33.127 -6.146 1.00 38.29 220 LEU A O 1
ATOM 1510 N N . GLN A 1 216 ? 3.650 -34.858 -6.215 1.00 48.61 221 GLN A N 1
ATOM 1511 C CA . GLN A 1 216 ? 4.649 -35.903 -6.487 1.00 43.37 221 GLN A CA 1
ATOM 1512 C C . GLN A 1 216 ? 4.356 -36.623 -7.810 1.00 46.35 221 GLN A C 1
ATOM 1513 O O . GLN A 1 216 ? 3.906 -37.769 -7.814 1.00 66.83 221 GLN A O 1
ATOM 1519 N N . TYR A 1 217 ? 4.607 -35.958 -8.932 1.00 53.22 222 TYR A N 1
ATOM 1520 C CA . TYR A 1 217 ? 4.353 -36.572 -10.226 1.00 44.66 222 TYR A CA 1
ATOM 1521 C C . TYR A 1 217 ? 5.630 -37.129 -10.861 1.00 46.55 222 TYR A C 1
ATOM 1522 O O . TYR A 1 217 ? 5.664 -37.466 -12.048 1.00 45.82 222 TYR A O 1
ATOM 1531 N N . LYS A 1 218 ? 6.674 -37.248 -10.050 1.00 56.71 223 LYS A N 1
ATOM 1532 C CA . LYS A 1 218 ? 7.938 -37.772 -10.532 1.00 37.70 223 LYS A CA 1
ATOM 1533 C C . LYS A 1 218 ? 9.064 -37.517 -9.523 1.00 46.31 223 LYS A C 1
ATOM 1534 O O . LYS A 1 218 ? 9.250 -38.277 -8.561 1.00 36.71 223 LYS A O 1
ATOM 1540 N N . ALA A 1 228 ? 7.214 -30.854 -5.537 1.00 15.59 233 ALA A N 1
ATOM 1541 C CA . ALA A 1 228 ? 6.768 -29.719 -6.352 1.00 26.78 233 ALA A CA 1
ATOM 1542 C C . ALA A 1 228 ? 6.413 -28.509 -5.481 1.00 34.85 233 ALA A C 1
ATOM 1543 O O . ALA A 1 228 ? 5.660 -28.651 -4.513 1.00 36.45 233 ALA A O 1
ATOM 1545 N N . PRO A 1 229 ? 6.950 -27.313 -5.823 1.00 35.57 234 PRO A N 1
ATOM 1546 C CA . PRO A 1 229 ? 6.743 -26.134 -4.974 1.00 30.60 234 PRO A CA 1
ATOM 1547 C C . PRO A 1 229 ? 5.287 -25.699 -4.934 1.00 37.88 234 PRO A C 1
ATOM 1548 O O . PRO A 1 229 ? 4.605 -25.728 -5.966 1.00 30.37 234 PRO A O 1
ATOM 1552 N N . ILE A 1 230 ? 4.825 -25.307 -3.747 1.00 30.68 235 ILE A N 1
ATOM 1553 C CA . ILE A 1 230 ? 3.501 -24.718 -3.582 1.00 29.40 235 ILE A CA 1
ATOM 1554 C C . ILE A 1 230 ? 3.638 -23.208 -3.499 1.00 31.19 235 ILE A C 1
ATOM 1555 O O . ILE A 1 230 ? 4.384 -22.698 -2.668 1.00 37.72 235 ILE A O 1
ATOM 1560 N N . VAL A 1 231 ? 2.932 -22.486 -4.359 1.00 36.42 236 VAL A N 1
ATOM 1561 C CA . VAL A 1 231 ? 2.827 -21.037 -4.192 1.00 33.89 236 VAL A CA 1
ATOM 1562 C C . VAL A 1 231 ? 1.379 -20.659 -3.916 1.00 32.94 236 VAL A C 1
ATOM 1563 O O . VAL A 1 231 ? 0.472 -21.020 -4.679 1.00 27.82 236 VAL A O 1
ATOM 1567 N N . ARG A 1 232 ? 1.162 -19.944 -2.816 1.00 28.08 237 ARG A N 1
ATOM 1568 C CA . ARG A 1 232 ? -0.188 -19.610 -2.387 1.00 24.09 237 ARG A CA 1
ATOM 1569 C C . ARG A 1 232 ? -0.490 -18.150 -2.674 1.00 22.13 237 ARG A C 1
ATOM 1570 O O . ARG A 1 232 ? 0.193 -17.271 -2.159 1.00 24.10 237 ARG A O 1
ATOM 1578 N N . LEU A 1 233 ? -1.490 -17.887 -3.520 1.00 23.32 238 LEU A N 1
ATOM 1579 C CA . LEU A 1 233 ? -1.907 -16.511 -3.800 1.00 25.83 238 LEU A CA 1
ATOM 1580 C C . LEU A 1 233 ? -2.755 -15.959 -2.662 1.00 25.18 238 LEU A C 1
ATOM 1581 O O . LEU A 1 233 ? -3.900 -16.367 -2.460 1.00 25.17 238 LEU A O 1
ATOM 1586 N N . VAL A 1 234 ? -2.175 -15.011 -1.939 1.00 26.64 239 VAL A N 1
ATOM 1587 C CA . VAL A 1 234 ? -2.739 -14.492 -0.702 1.00 25.30 239 VAL A CA 1
ATOM 1588 C C . VAL A 1 234 ? -2.965 -12.982 -0.787 1.00 24.58 239 VAL A C 1
ATOM 1589 O O . VAL A 1 234 ? -1.998 -12.222 -0.827 1.00 29.47 239 VAL A O 1
ATOM 1593 N N . ALA A 1 235 ? -4.223 -12.540 -0.811 1.00 20.52 240 ALA A N 1
ATOM 1594 C CA . ALA A 1 235 ? -4.521 -11.100 -0.745 1.00 22.58 240 ALA A CA 1
ATOM 1595 C C . ALA A 1 235 ? -4.110 -10.529 0.623 1.00 24.98 240 ALA A C 1
ATOM 1596 O O . ALA A 1 235 ? -4.627 -10.976 1.644 1.00 19.81 240 ALA A O 1
ATOM 1598 N N . ILE A 1 236 ? -3.187 -9.561 0.651 1.00 22.72 241 ILE A N 1
ATOM 1599 C CA . ILE A 1 236 ? -2.581 -9.106 1.918 1.00 23.85 241 ILE A CA 1
ATOM 1600 C C . ILE A 1 236 ? -3.608 -8.525 2.866 1.00 30.41 241 ILE A C 1
ATOM 1601 O O . ILE A 1 236 ? -4.453 -7.721 2.448 1.00 26.61 241 ILE A O 1
ATOM 1606 N N . ASN A 1 237 ? -3.507 -8.910 4.140 1.00 22.09 242 ASN A N 1
ATOM 1607 C CA . ASN A 1 237 ? -4.349 -8.357 5.196 1.00 20.08 242 ASN A CA 1
ATOM 1608 C C . ASN A 1 237 ? -5.832 -8.700 5.035 1.00 25.14 242 ASN A C 1
ATOM 1609 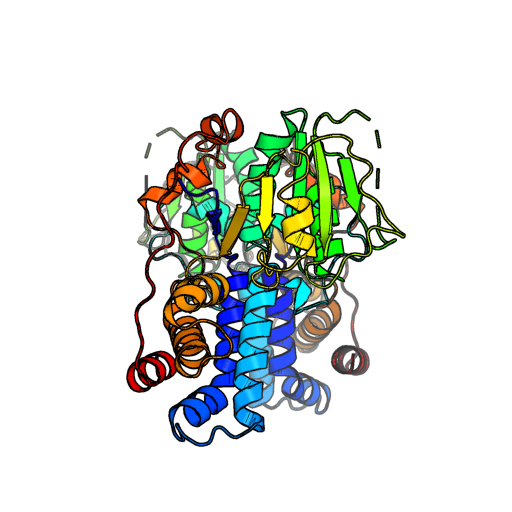O O . ASN A 1 237 ? -6.696 -8.071 5.636 1.00 33.88 242 ASN A O 1
ATOM 1614 N N . SER A 1 238 ? -6.109 -9.709 4.214 1.00 25.78 243 SER A N 1
ATOM 1615 C CA . SER A 1 238 ? -7.457 -10.218 4.020 1.00 23.07 243 SER A CA 1
ATOM 1616 C C . SER A 1 238 ? -7.653 -11.532 4.775 1.00 20.03 243 SER A C 1
ATOM 1617 O O . SER A 1 238 ? -6.735 -12.046 5.391 1.00 24.09 243 SER A O 1
ATOM 1620 N N . ILE A 1 239 ? -8.867 -12.062 4.725 1.00 25.07 244 ILE A N 1
ATOM 1621 C CA . ILE A 1 239 ? -9.186 -13.363 5.296 1.00 18.78 244 ILE A CA 1
ATOM 1622 C C . ILE A 1 239 ? -8.221 -14.481 4.850 1.00 26.88 244 ILE A C 1
ATOM 1623 O O . ILE A 1 239 ? -7.918 -15.388 5.625 1.00 25.78 244 ILE A O 1
ATOM 1628 N N . ASP A 1 240 ? -7.748 -14.424 3.606 1.00 27.51 245 ASP A N 1
ATOM 1629 C CA . ASP A 1 240 ? -6.739 -15.377 3.132 1.00 28.05 245 ASP A CA 1
ATOM 1630 C C . ASP A 1 240 ? -5.507 -15.329 4.032 1.00 32.93 245 ASP A C 1
ATOM 1631 O O . ASP A 1 240 ? -5.040 -16.356 4.511 1.00 40.35 245 ASP A O 1
ATOM 1636 N N . HIS A 1 241 ? -4.981 -14.122 4.227 1.00 29.40 246 HIS A N 1
ATOM 1637 C CA . HIS A 1 241 ? -3.801 -13.869 5.043 1.00 19.58 246 HIS A CA 1
ATOM 1638 C C . HIS A 1 241 ? -4.019 -14.281 6.500 1.00 33.82 246 HIS A C 1
ATOM 1639 O O . HIS A 1 241 ? -3.083 -14.723 7.181 1.00 34.16 246 HIS A O 1
ATOM 1646 N N . CYS A 1 242 ? -5.258 -14.130 6.968 1.00 33.17 247 CYS A N 1
ATOM 1647 C CA . CYS A 1 242 ? -5.641 -14.487 8.335 1.00 31.38 247 CYS A CA 1
ATOM 1648 C C . CYS A 1 242 ? -5.714 -16.000 8.520 1.00 27.65 247 CYS A C 1
ATOM 1649 O O . CYS A 1 242 ? -5.188 -16.549 9.487 1.00 29.49 247 CYS A O 1
ATOM 1652 N N . ARG A 1 243 ? -6.372 -16.665 7.581 1.00 27.92 248 ARG A N 1
ATOM 1653 C CA . ARG A 1 243 ? -6.515 -18.110 7.624 1.00 29.31 248 ARG A CA 1
ATOM 1654 C C . ARG A 1 243 ? -5.156 -18.771 7.564 1.00 32.29 248 ARG A C 1
ATOM 1655 O O . ARG A 1 243 ? -4.863 -19.668 8.349 1.00 38.72 248 ARG A O 1
ATOM 1663 N N . LEU A 1 244 ? -4.337 -18.323 6.618 1.00 30.52 249 LEU A N 1
ATOM 1664 C CA . LEU A 1 244 ? -2.992 -18.858 6.425 1.00 35.47 249 LEU A CA 1
ATOM 1665 C C . LEU A 1 244 ? -2.158 -18.740 7.690 1.00 37.73 249 LEU A C 1
ATOM 1666 O O . LEU A 1 244 ? -1.596 -19.722 8.195 1.00 32.48 249 LEU A O 1
ATOM 1671 N N . PHE A 1 245 ? -2.064 -17.516 8.187 1.00 37.89 250 PHE A N 1
ATOM 1672 C CA . PHE A 1 245 ? -1.168 -17.238 9.287 1.00 36.29 250 PHE A CA 1
ATOM 1673 C C . PHE A 1 245 ? -1.611 -17.925 10.577 1.00 35.56 250 PHE A C 1
ATOM 1674 O O . PHE A 1 245 ? -0.802 -18.551 11.262 1.00 35.94 250 PHE A O 1
ATOM 1682 N N . PHE A 1 246 ? -2.894 -17.807 10.905 1.00 34.72 251 PHE A N 1
ATOM 1683 C CA . PHE A 1 246 ? -3.418 -18.418 12.120 1.00 32.90 251 PHE A CA 1
ATOM 1684 C C . PHE A 1 246 ? -3.643 -19.925 11.962 1.00 46.42 251 PHE A C 1
ATOM 1685 O O . PHE A 1 246 ? -3.765 -20.654 12.949 1.00 43.94 251 PHE A O 1
ATOM 1693 N N . GLY A 1 247 ? -3.682 -20.382 10.712 1.00 48.87 252 GLY A N 1
ATOM 1694 C CA . GLY A 1 247 ? -3.803 -21.796 10.399 1.00 52.30 252 GLY A CA 1
ATOM 1695 C C . GLY A 1 247 ? -2.632 -22.584 10.948 1.00 48.48 252 GLY A C 1
ATOM 1696 O O . GLY A 1 247 ? -2.774 -23.742 11.335 1.00 62.06 252 GLY A O 1
ATOM 1697 N N . LYS A 1 248 ? -1.464 -21.956 10.955 1.00 34.02 253 LYS A N 1
ATOM 1698 C CA . LYS A 1 248 ? -0.344 -22.459 11.719 1.00 38.24 253 LYS A CA 1
ATOM 1699 C C . LYS A 1 248 ? -0.777 -22.348 13.176 1.00 72.65 253 LYS A C 1
ATOM 1700 O O . LYS A 1 248 ? -1.424 -23.253 13.704 1.00 87.88 253 LYS A O 1
ATOM 1706 N N . LYS A 1 249 ? -0.451 -21.217 13.799 1.00 74.90 254 LYS A N 1
ATOM 1707 C CA . LYS A 1 249 ? -0.870 -20.883 15.170 1.00 61.34 254 LYS A CA 1
ATOM 1708 C C . LYS A 1 249 ? -1.814 -21.859 15.896 1.00 45.37 254 LYS A C 1
ATOM 1709 O O . LYS A 1 249 ? -1.426 -22.470 16.888 1.00 52.55 254 LYS A O 1
ATOM 1715 N N . PHE A 1 250 ? -3.045 -22.000 15.414 1.00 48.38 255 PHE A N 1
ATOM 1716 C CA . PHE A 1 250 ? -4.059 -22.710 16.191 1.00 60.29 255 PHE A CA 1
ATOM 1717 C C . PHE A 1 250 ? -4.631 -23.960 15.516 1.00 57.46 255 PHE A C 1
ATOM 1718 O O . PHE A 1 250 ? -5.221 -24.817 16.176 1.00 56.06 255 PHE A O 1
ATOM 1726 N N . ASP A 1 251 ? -4.452 -24.059 14.205 1.00 62.96 256 ASP A N 1
ATOM 1727 C CA . ASP A 1 251 ? -4.885 -25.233 13.447 1.00 91.31 256 ASP A CA 1
ATOM 1728 C C . ASP A 1 251 ? -6.375 -25.549 13.585 1.00 76.43 256 ASP A C 1
ATOM 1729 O O . ASP A 1 251 ? -7.086 -24.964 14.402 1.00 64.21 256 ASP A O 1
ATOM 1734 N N . LYS A 1 252 ? -6.825 -26.494 12.762 1.00 111.67 257 LYS A N 1
ATOM 1735 C CA . LYS A 1 252 ? -8.170 -27.055 12.839 1.00 99.64 257 LYS A CA 1
ATOM 1736 C C . LYS A 1 252 ? -9.260 -26.010 12.985 1.00 83.31 257 LYS A C 1
ATOM 1737 O O . LYS A 1 252 ? -9.059 -24.823 12.722 1.00 57.63 257 LYS A O 1
ATOM 1743 N N . ASN A 1 253 ? -10.429 -26.486 13.392 1.00 89.88 258 ASN A N 1
ATOM 1744 C CA . ASN A 1 253 ? -11.545 -25.622 13.713 1.00 88.74 258 ASN A CA 1
ATOM 1745 C C . ASN A 1 253 ? -11.407 -25.220 15.174 1.00 77.18 258 ASN A C 1
ATOM 1746 O O . ASN A 1 253 ? -12.377 -25.220 15.936 1.00 71.55 258 ASN A O 1
ATOM 1751 N N . SER A 1 254 ? -10.172 -24.894 15.550 1.00 63.29 259 SER A N 1
ATOM 1752 C CA . SER A 1 254 ? -9.836 -24.504 16.912 1.00 48.98 259 SER A CA 1
ATOM 1753 C C . SER A 1 254 ? -10.685 -23.338 17.404 1.00 71.91 259 SER A C 1
ATOM 1754 O O . SER A 1 254 ? -11.280 -22.601 16.615 1.00 81.36 259 SER A O 1
ATOM 1757 N N . ARG A 1 255 ? -10.734 -23.177 18.719 1.00 67.61 260 ARG A N 1
ATOM 1758 C CA . ARG A 1 255 ? -11.421 -22.048 19.318 1.00 60.71 260 ARG A CA 1
ATOM 1759 C C . ARG A 1 255 ? -10.744 -20.763 18.863 1.00 60.66 260 ARG A C 1
ATOM 1760 O O . ARG A 1 255 ? -11.328 -19.962 18.133 1.00 57.04 260 ARG A O 1
ATOM 1768 N N . GLU A 1 256 ? -9.492 -20.593 19.276 1.00 54.33 261 GLU A N 1
ATOM 1769 C CA . GLU A 1 256 ? -8.743 -19.369 19.008 1.00 58.71 261 GLU A CA 1
ATOM 1770 C C . GLU A 1 256 ? -8.486 -19.115 17.526 1.00 55.72 261 GLU A C 1
ATOM 1771 O O . GLU A 1 256 ? -8.124 -18.005 17.139 1.00 46.70 261 GLU A O 1
ATOM 1777 N N . TYR A 1 257 ? -8.636 -20.147 16.702 1.00 58.81 262 TYR A N 1
ATOM 1778 C CA . TYR A 1 257 ? -8.453 -19.982 15.270 1.00 48.43 262 TYR A CA 1
ATOM 1779 C C . TYR A 1 257 ? -9.575 -19.106 14.747 1.00 42.16 262 TYR A C 1
ATOM 1780 O O . TYR A 1 257 ? -9.339 -17.985 14.309 1.00 39.01 262 TYR A O 1
ATOM 1789 N N . LEU A 1 258 ? -10.802 -19.609 14.826 1.00 47.46 263 LEU A N 1
ATOM 1790 C CA . LEU A 1 258 ? -11.956 -18.874 14.317 1.00 44.73 263 LEU A CA 1
ATOM 1791 C C . LEU A 1 258 ? -11.987 -17.439 14.844 1.00 43.53 263 LEU A C 1
ATOM 1792 O O . LEU A 1 258 ? -12.291 -16.507 14.109 1.00 51.78 263 LEU A O 1
ATOM 1797 N N . GLU A 1 259 ? -11.650 -17.265 16.114 1.00 38.44 264 GLU A N 1
ATOM 1798 C CA . GLU A 1 259 ? -11.713 -15.954 16.743 1.00 39.87 264 GLU A CA 1
ATOM 1799 C C . GLU A 1 259 ? -10.629 -15.001 16.271 1.00 27.29 264 GLU A C 1
ATOM 1800 O O . GLU A 1 259 ? -10.898 -13.839 15.996 1.00 32.56 264 GLU A O 1
ATOM 1806 N N . ASN A 1 260 ? -9.393 -15.475 16.217 1.00 34.22 265 ASN A N 1
ATOM 1807 C CA . ASN A 1 260 ? -8.296 -14.633 15.752 1.00 39.15 265 ASN A CA 1
ATOM 1808 C C . ASN A 1 260 ? -8.475 -14.263 14.283 1.00 32.34 265 ASN A C 1
ATOM 1809 O O . ASN A 1 260 ? -8.172 -13.145 13.853 1.00 30.32 265 ASN A O 1
ATOM 1814 N N . VAL A 1 261 ? -8.980 -15.221 13.521 1.00 30.24 266 VAL A N 1
ATOM 1815 C CA . VAL A 1 261 ? -9.166 -15.042 12.100 1.00 26.31 266 VAL A CA 1
ATOM 1816 C C . VAL A 1 261 ? -10.230 -13.981 11.804 1.00 31.66 266 VAL A C 1
ATOM 1817 O O . VAL A 1 261 ? -10.073 -13.169 10.887 1.00 30.92 266 VAL A O 1
ATOM 1821 N N . THR A 1 262 ? -11.297 -13.963 12.601 1.00 38.44 267 THR A N 1
ATOM 1822 C CA . THR A 1 262 ? -12.366 -12.982 12.399 1.00 33.57 267 THR A CA 1
ATOM 1823 C C . THR A 1 262 ? -12.056 -11.594 12.988 1.00 29.19 267 THR A C 1
ATOM 1824 O O . THR A 1 262 ? -12.437 -10.569 12.419 1.00 28.62 267 THR A O 1
ATOM 1828 N N . ALA A 1 263 ? -11.359 -11.565 14.119 1.00 33.78 268 ALA A N 1
ATOM 1829 C CA . ALA A 1 263 ? -10.919 -10.306 14.711 1.00 28.12 268 ALA A CA 1
ATOM 1830 C C . ALA A 1 263 ? -9.956 -9.586 13.763 1.00 28.22 268 ALA A C 1
ATOM 1831 O O . ALA A 1 263 ? -10.026 -8.368 13.591 1.00 29.29 268 ALA A O 1
ATOM 1833 N N . ALA A 1 264 ? -9.063 -10.351 13.140 1.00 31.40 269 ALA A N 1
ATOM 1834 C CA . ALA A 1 264 ? -8.068 -9.790 12.238 1.00 23.08 269 ALA A CA 1
ATOM 1835 C C . ALA A 1 264 ? -8.695 -9.380 10.913 1.00 27.54 269 ALA A C 1
ATOM 1836 O O . ALA A 1 264 ? -8.348 -8.343 10.350 1.00 34.78 269 ALA A O 1
ATOM 1838 N N . MET A 1 265 ? -9.616 -10.193 10.410 1.00 30.37 270 MET A N 1
ATOM 1839 C CA . MET A 1 265 ? -10.334 -9.821 9.198 1.00 32.11 270 MET A CA 1
ATOM 1840 C C . MET A 1 265 ? -11.019 -8.470 9.393 1.00 33.06 270 MET A C 1
ATOM 1841 O O . MET A 1 265 ? -10.883 -7.567 8.565 1.00 36.43 270 MET A O 1
ATOM 1846 N N . VAL A 1 266 ? -11.754 -8.336 10.491 1.00 26.46 271 VAL A N 1
ATOM 1847 C CA . VAL A 1 266 ? -12.472 -7.102 10.761 1.00 19.53 271 VAL A CA 1
ATOM 1848 C C . VAL A 1 266 ? -11.503 -5.945 10.991 1.00 28.43 271 VAL A C 1
ATOM 1849 O O . VAL A 1 266 ? -11.671 -4.857 10.435 1.00 32.58 271 VAL A O 1
ATOM 1853 N N . ILE A 1 267 ? -10.475 -6.180 11.794 1.00 29.39 272 ILE A N 1
ATOM 1854 C CA . ILE A 1 267 ? -9.585 -5.090 12.181 1.00 31.36 272 ILE A CA 1
ATOM 1855 C C . ILE A 1 267 ? -8.674 -4.656 11.045 1.00 29.82 272 ILE A C 1
ATOM 1856 O O . ILE A 1 267 ? -8.467 -3.459 10.843 1.00 27.72 272 ILE A O 1
ATOM 1861 N N . LEU A 1 268 ? -8.148 -5.625 10.301 1.00 27.21 273 LEU A N 1
ATOM 1862 C CA . LEU A 1 268 ? -7.234 -5.336 9.201 1.00 29.99 273 LEU A CA 1
ATOM 1863 C C . LEU A 1 268 ? -7.962 -4.796 7.973 1.00 31.65 273 LEU A C 1
ATOM 1864 O O . LEU A 1 268 ? -7.343 -4.485 6.966 1.00 31.05 273 LEU A O 1
ATOM 1869 N N . ARG A 1 269 ? -9.275 -4.667 8.082 1.00 31.67 274 ARG A N 1
ATOM 1870 C CA . ARG A 1 269 ? -10.142 -4.335 6.952 1.00 31.85 274 ARG A CA 1
ATOM 1871 C C . ARG A 1 269 ? -9.865 -2.967 6.311 1.00 32.77 274 ARG A C 1
ATOM 1872 O O . ARG A 1 269 ? -10.330 -2.690 5.212 1.00 41.78 274 ARG A O 1
ATOM 1880 N N . ASP A 1 270 ? -9.079 -2.128 6.977 1.00 32.64 275 ASP A N 1
ATOM 1881 C CA . ASP A 1 270 ? -8.711 -0.824 6.417 1.00 36.10 275 ASP A CA 1
ATOM 1882 C C . ASP A 1 270 ? -7.346 -0.845 5.710 1.00 49.33 275 ASP A C 1
ATOM 1883 O O . ASP A 1 270 ? -6.989 0.090 4.991 1.00 48.51 275 ASP A O 1
ATOM 1888 N N . ARG A 1 271 ? -6.592 -1.918 5.931 1.00 46.35 276 ARG A N 1
ATOM 1889 C CA . ARG A 1 271 ? -5.305 -2.125 5.288 1.00 26.88 276 ARG A CA 1
ATOM 1890 C C . ARG A 1 271 ? -5.377 -3.293 4.300 1.00 30.34 276 ARG A C 1
ATOM 1891 O O . ARG A 1 271 ? -4.386 -3.989 4.089 1.00 38.82 276 ARG A O 1
ATOM 1899 N N . LEU A 1 272 ? -6.551 -3.522 3.713 1.00 38.06 277 LEU A N 1
ATOM 1900 C CA . LEU A 1 272 ? -6.734 -4.589 2.729 1.00 30.37 277 LEU A CA 1
ATOM 1901 C C . LEU A 1 272 ? -5.876 -4.327 1.513 1.00 27.37 277 LEU A C 1
ATOM 1902 O O . LEU A 1 272 ? -5.814 -3.190 1.032 1.00 28.11 277 LEU A O 1
ATOM 1907 N N . GLY A 1 273 ? -5.197 -5.378 1.050 1.00 32.31 278 GLY A N 1
ATOM 1908 C CA . GLY A 1 273 ? -4.556 -5.424 -0.259 1.00 33.18 278 GLY A CA 1
ATOM 1909 C C . GLY A 1 273 ? -3.442 -4.458 -0.619 1.00 28.21 278 GLY A C 1
ATOM 1910 O O . GLY A 1 273 ? -3.108 -4.292 -1.791 1.00 31.05 278 GLY A O 1
ATOM 1911 N N . THR A 1 274 ? -2.862 -3.803 0.371 1.00 40.08 279 THR A N 1
ATOM 1912 C CA . THR A 1 274 ? -1.797 -2.862 0.073 1.00 40.14 279 THR A CA 1
ATOM 1913 C C . THR A 1 274 ? -0.502 -3.425 0.603 1.00 38.25 279 THR A C 1
ATOM 1914 O O . THR A 1 274 ? -0.420 -3.827 1.764 1.00 33.18 279 THR A O 1
ATOM 1918 N N . LEU A 1 275 ? 0.499 -3.451 -0.272 1.00 41.32 280 LEU A N 1
ATOM 1919 C CA . LEU A 1 275 ? 1.794 -4.063 -0.001 1.00 41.83 280 LEU A CA 1
ATOM 1920 C C . LEU A 1 275 ? 2.736 -3.144 0.774 1.00 48.36 280 LEU A C 1
ATOM 1921 O O . LEU A 1 275 ? 2.659 -1.913 0.655 1.00 41.78 280 LEU A O 1
ATOM 1926 N N . PRO A 1 276 ? 3.641 -3.750 1.561 1.00 43.90 281 PRO A N 1
ATOM 1927 C CA . PRO A 1 276 ? 4.713 -3.011 2.233 1.00 41.36 281 PRO A CA 1
ATOM 1928 C C . PRO A 1 276 ? 5.560 -2.355 1.162 1.00 50.79 281 PRO A C 1
ATOM 1929 O O . PRO A 1 276 ? 5.740 -2.972 0.108 1.00 44.94 281 PRO A O 1
ATOM 1933 N N . PRO A 1 277 ? 6.072 -1.136 1.418 1.00 60.01 282 PRO A N 1
ATOM 1934 C CA . PRO A 1 277 ? 6.696 -0.345 0.346 1.00 59.50 282 PRO A CA 1
ATOM 1935 C C . PRO A 1 277 ? 7.808 -1.085 -0.408 1.00 51.03 282 PRO A C 1
ATOM 1936 O O . PRO A 1 277 ? 8.010 -0.819 -1.594 1.00 47.54 282 PRO A O 1
ATOM 1940 N N . ASP A 1 278 ? 8.496 -2.007 0.261 1.00 39.99 283 ASP A N 1
ATOM 1941 C CA . ASP A 1 278 ? 9.608 -2.726 -0.358 1.00 35.89 283 ASP A CA 1
ATOM 1942 C C . ASP A 1 278 ? 9.193 -3.799 -1.375 1.00 47.74 283 ASP A C 1
ATOM 1943 O O . ASP A 1 278 ? 10.007 -4.215 -2.196 1.00 38.90 283 ASP A O 1
ATOM 1948 N N . LEU A 1 279 ? 7.937 -4.240 -1.323 1.00 48.30 284 LEU A N 1
ATOM 1949 C CA . LEU A 1 279 ? 7.422 -5.224 -2.275 1.00 26.93 284 LEU A CA 1
ATOM 1950 C C . LEU A 1 279 ? 6.985 -4.569 -3.579 1.00 30.65 284 LEU A C 1
ATOM 1951 O O . LEU A 1 279 ? 6.968 -5.222 -4.631 1.00 35.58 284 LEU A O 1
ATOM 1956 N N . ARG A 1 280 ? 6.640 -3.280 -3.496 1.00 31.84 285 ARG A N 1
ATOM 1957 C CA . ARG A 1 280 ? 5.972 -2.532 -4.576 1.00 32.85 285 ARG A CA 1
ATOM 1958 C C . ARG A 1 280 ? 6.649 -2.439 -5.952 1.00 32.22 285 ARG A C 1
ATOM 1959 O O . ARG A 1 280 ? 5.959 -2.393 -6.974 1.00 29.19 285 ARG A O 1
ATOM 1967 N N . PRO A 1 281 ? 7.989 -2.362 -5.989 1.00 35.21 286 PRO A N 1
ATOM 1968 C CA . PRO A 1 281 ? 8.672 -2.330 -7.288 1.00 29.41 286 PRO A CA 1
ATOM 1969 C C . PRO A 1 281 ? 8.627 -3.692 -7.966 1.00 32.63 286 PRO A C 1
ATOM 1970 O O . PRO A 1 281 ? 8.534 -3.781 -9.191 1.00 32.38 286 PRO A O 1
ATOM 1974 N N . ILE A 1 282 ? 8.700 -4.746 -7.159 1.00 33.76 287 ILE A N 1
ATOM 1975 C CA . ILE A 1 282 ? 8.626 -6.118 -7.653 1.00 34.28 287 ILE A CA 1
ATOM 1976 C C . ILE A 1 282 ? 7.321 -6.398 -8.391 1.00 27.64 287 ILE A C 1
ATOM 1977 O O . ILE A 1 282 ? 7.306 -7.077 -9.418 1.00 26.17 287 ILE A O 1
ATOM 1982 N N . TYR A 1 283 ? 6.224 -5.869 -7.857 1.00 37.39 288 TYR A N 1
ATOM 1983 C CA . TYR A 1 283 ? 4.905 -6.072 -8.444 1.00 21.43 288 TYR A CA 1
ATOM 1984 C C . TYR A 1 283 ? 4.660 -5.095 -9.571 1.00 20.21 288 TYR A C 1
ATOM 1985 O O . TYR A 1 283 ? 4.051 -5.438 -10.572 1.00 31.59 288 TYR A O 1
ATOM 1994 N N . SER A 1 284 ? 5.146 -3.872 -9.390 1.00 31.97 289 SER A N 1
ATOM 1995 C CA . SER A 1 284 ? 5.136 -2.853 -10.427 1.00 24.82 289 SER A CA 1
ATOM 1996 C C . SER A 1 284 ? 5.966 -3.309 -11.629 1.00 32.16 289 SER A C 1
ATOM 1997 O O . SER A 1 284 ? 5.634 -3.006 -12.779 1.00 32.08 289 SER A O 1
ATOM 2000 N N . GLN A 1 285 ? 7.043 -4.042 -11.361 1.00 25.01 290 GLN A N 1
ATOM 2001 C CA . GLN A 1 285 ? 7.846 -4.611 -12.437 1.00 29.28 290 GLN A CA 1
ATOM 2002 C C . GLN A 1 285 ? 7.328 -6.002 -12.796 1.00 33.73 290 GLN A C 1
ATOM 2003 O O . GLN A 1 285 ? 8.046 -6.829 -13.366 1.00 32.52 290 GLN A O 1
ATOM 2009 N N . LYS A 1 286 ? 6.070 -6.240 -12.428 1.00 40.56 291 LYS A N 1
ATOM 2010 C CA . LYS A 1 286 ? 5.274 -7.340 -12.961 1.00 29.00 291 LYS A CA 1
ATOM 2011 C C . LYS A 1 286 ? 5.895 -8.697 -12.613 1.00 32.26 291 LYS A C 1
ATOM 2012 O O . LYS A 1 286 ? 5.881 -9.642 -13.408 1.00 27.39 291 LYS A O 1
ATOM 2018 N N . LEU A 1 287 ? 6.446 -8.773 -11.406 1.00 29.75 292 LEU A N 1
ATOM 2019 C CA . LEU A 1 287 ? 6.997 -10.018 -10.880 1.00 30.78 292 LEU A CA 1
ATOM 2020 C C . LEU A 1 287 ? 8.201 -10.555 -11.652 1.00 31.11 292 LEU A C 1
ATOM 2021 O O . LEU A 1 287 ? 8.564 -11.714 -11.485 1.00 30.33 292 LEU A O 1
ATOM 2026 N N . HIS A 1 288 ? 8.815 -9.724 -12.491 1.00 33.44 293 HIS A N 1
ATOM 2027 C CA . HIS A 1 288 ? 9.999 -10.152 -13.235 1.00 42.04 293 HIS A CA 1
ATOM 2028 C C . HIS A 1 288 ? 11.042 -10.610 -12.228 1.00 31.95 293 HIS A C 1
ATOM 2029 O O . HIS A 1 288 ? 11.927 -11.405 -12.532 1.00 31.55 293 HIS A O 1
ATOM 2036 N N . TYR A 1 289 ? 10.911 -10.101 -11.013 1.00 25.17 294 TYR A N 1
ATOM 2037 C CA . TYR A 1 289 ? 11.800 -10.445 -9.919 1.00 27.87 294 TYR A CA 1
ATOM 2038 C C . TYR A 1 289 ? 11.879 -11.958 -9.699 1.00 30.46 294 TYR A C 1
ATOM 2039 O O . TYR A 1 289 ? 12.856 -12.470 -9.151 1.00 29.76 294 TYR A O 1
ATOM 2048 N N . LEU A 1 290 ? 10.852 -12.673 -10.141 1.00 29.61 295 LEU A N 1
ATOM 2049 C CA . LEU A 1 290 ? 10.722 -14.096 -9.833 1.00 33.94 295 LEU A CA 1
ATOM 2050 C C . LEU A 1 290 ? 11.259 -15.055 -10.901 1.00 37.67 295 LEU A C 1
ATOM 2051 O O . LEU A 1 290 ? 11.007 -16.257 -10.833 1.00 35.05 295 LEU A O 1
ATOM 2056 N N . VAL A 1 291 ? 11.982 -14.542 -11.887 1.00 40.52 296 VAL A N 1
ATOM 2057 C CA . VAL A 1 291 ? 12.370 -15.372 -13.026 1.00 38.38 296 VAL A CA 1
ATOM 2058 C C . VAL A 1 291 ? 13.481 -16.375 -12.695 1.00 30.46 296 VAL A C 1
ATOM 2059 O O . VAL A 1 291 ? 13.423 -17.530 -13.099 1.00 32.43 296 VAL A O 1
ATOM 2063 N N . GLU A 1 292 ? 14.475 -15.941 -11.933 1.00 38.59 297 GLU A N 1
ATOM 2064 C CA . GLU A 1 292 ? 15.551 -16.832 -11.511 1.00 36.15 297 GLU A CA 1
ATOM 2065 C C . GLU A 1 292 ? 15.015 -18.017 -10.717 1.00 42.28 297 GLU A C 1
ATOM 2066 O O . GLU A 1 292 ? 15.563 -19.120 -10.789 1.00 44.86 297 GLU A O 1
ATOM 2072 N N . TRP A 1 293 ? 13.947 -17.784 -9.957 1.00 46.08 298 TRP A N 1
ATOM 2073 C CA . TRP A 1 293 ? 13.318 -18.843 -9.176 1.00 29.65 298 TRP A CA 1
ATOM 2074 C C . TRP A 1 293 ? 12.486 -19.777 -10.068 1.00 30.64 298 TRP A C 1
ATOM 2075 O O . TRP A 1 293 ? 12.472 -20.988 -9.868 1.00 35.18 298 TRP A O 1
ATOM 2086 N N . LEU A 1 294 ? 11.810 -19.227 -11.067 1.00 27.16 299 LEU A N 1
ATOM 2087 C CA . LEU A 1 294 ? 11.130 -20.071 -12.047 1.00 37.51 299 LEU A CA 1
ATOM 2088 C C . LEU A 1 294 ? 12.141 -20.900 -12.865 1.00 51.05 299 LEU A C 1
ATOM 2089 O O . LEU A 1 294 ? 11.821 -21.994 -13.325 1.00 55.92 299 LEU A O 1
ATOM 2094 N N . GLU A 1 295 ? 13.353 -20.375 -13.053 1.00 59.65 300 GLU A N 1
ATOM 2095 C CA . GLU A 1 295 ? 14.417 -21.116 -13.742 1.00 55.19 300 GLU A CA 1
ATOM 2096 C C . GLU A 1 295 ? 14.888 -22.300 -12.894 1.00 49.33 300 GLU A C 1
ATOM 2097 O O . GLU A 1 295 ? 14.952 -23.427 -13.376 1.00 53.40 300 GLU A O 1
ATOM 2103 N N . ASN A 1 296 ? 15.230 -22.029 -11.634 1.00 54.71 301 ASN A N 1
ATOM 2104 C CA . ASN A 1 296 ? 15.631 -23.068 -10.685 1.00 51.41 301 ASN A CA 1
ATOM 2105 C C . ASN A 1 296 ? 14.723 -23.088 -9.469 1.00 52.54 301 ASN A C 1
ATOM 2106 O O . ASN A 1 296 ? 14.945 -22.334 -8.516 1.00 49.19 301 ASN A O 1
ATOM 2111 N N . PRO A 1 297 ? 13.706 -23.959 -9.487 1.00 49.69 302 PRO A N 1
ATOM 2112 C CA . PRO A 1 297 ? 12.720 -24.015 -8.402 1.00 59.45 302 PRO A CA 1
ATOM 2113 C C . PRO A 1 297 ? 13.355 -24.528 -7.112 1.00 58.97 302 PRO A C 1
ATOM 2114 O O . PRO A 1 297 ? 12.690 -24.604 -6.076 1.00 41.18 302 PRO A O 1
ATOM 2118 N N . THR A 1 298 ? 14.637 -24.875 -7.196 1.00 58.06 303 THR A N 1
ATOM 2119 C CA . THR A 1 298 ? 15.408 -25.343 -6.050 1.00 52.04 303 THR A CA 1
ATOM 2120 C C . THR A 1 298 ? 16.079 -24.168 -5.347 1.00 53.71 303 THR A C 1
ATOM 2121 O O . THR A 1 298 ? 16.522 -24.280 -4.198 1.00 45.06 303 THR A O 1
ATOM 2125 N N . VAL A 1 299 ? 16.146 -23.048 -6.065 1.00 57.06 304 VAL A N 1
ATOM 2126 C CA . VAL A 1 299 ? 16.577 -21.758 -5.530 1.00 58.81 304 VAL A CA 1
ATOM 2127 C C . VAL A 1 299 ? 15.648 -21.275 -4.404 1.00 64.75 304 VAL A C 1
ATOM 2128 O O . VAL A 1 299 ? 14.443 -21.527 -4.429 1.00 67.21 304 VAL A O 1
ATOM 2132 N N . PRO A 1 300 ? 16.207 -20.584 -3.401 1.00 64.62 305 PRO A N 1
ATOM 2133 C CA . PRO A 1 300 ? 15.369 -20.101 -2.295 1.00 54.33 305 PRO A CA 1
ATOM 2134 C C . PRO A 1 300 ? 14.341 -19.060 -2.740 1.00 46.95 305 PRO A C 1
ATOM 2135 O O . PRO A 1 300 ? 14.648 -18.195 -3.560 1.00 43.69 305 PRO A O 1
ATOM 2139 N N . TRP A 1 301 ? 13.133 -19.156 -2.192 1.00 41.25 306 TRP A N 1
ATOM 2140 C CA . TRP A 1 301 ? 12.047 -18.229 -2.499 1.00 31.64 306 TRP A CA 1
ATOM 2141 C C . TRP A 1 301 ? 12.515 -16.793 -2.295 1.00 33.44 306 TRP A C 1
ATOM 2142 O O . TRP A 1 301 ? 12.946 -16.427 -1.208 1.00 40.74 306 TRP A O 1
ATOM 2153 N N . PRO A 1 302 ? 12.417 -15.973 -3.352 1.00 34.51 307 PRO A N 1
ATOM 2154 C CA . PRO A 1 302 ? 12.937 -14.603 -3.465 1.00 30.87 307 PRO A CA 1
ATOM 2155 C C . PRO A 1 302 ? 12.273 -13.563 -2.550 1.00 43.51 307 PRO A C 1
ATOM 2156 O O . PRO A 1 302 ? 12.836 -12.485 -2.331 1.00 46.92 307 PRO A O 1
ATOM 2160 N N . LEU A 1 303 ? 11.089 -13.876 -2.039 1.00 40.86 308 LEU A N 1
ATOM 2161 C CA . LEU A 1 303 ? 10.285 -12.895 -1.328 1.00 37.37 308 LEU A CA 1
ATOM 2162 C C . LEU A 1 303 ? 10.222 -13.192 0.169 1.00 43.92 308 LEU A C 1
ATOM 2163 O O . LEU A 1 303 ? 10.555 -14.301 0.597 1.00 44.52 308 LEU A O 1
ATOM 2168 N N . PRO A 1 304 ? 9.798 -12.193 0.970 1.00 46.58 309 PRO A N 1
ATOM 2169 C CA . PRO A 1 304 ? 9.650 -12.321 2.426 1.00 45.78 309 PRO A CA 1
ATOM 2170 C C . PRO A 1 304 ? 8.680 -13.423 2.823 1.00 38.23 309 PRO A C 1
ATOM 2171 O O . PRO A 1 304 ? 7.751 -13.722 2.074 1.00 44.85 309 PRO A O 1
ATOM 2175 N N . ASP A 1 305 ? 8.899 -14.022 3.989 1.00 46.76 310 ASP A N 1
ATOM 2176 C CA . ASP A 1 305 ? 7.949 -14.992 4.530 1.00 56.15 310 ASP A CA 1
ATOM 2177 C C . ASP A 1 305 ? 6.632 -14.312 4.911 1.00 71.40 310 ASP A C 1
ATOM 2178 O O . ASP A 1 305 ? 6.570 -13.088 5.064 1.00 67.13 310 ASP A O 1
ATOM 2183 N N . ILE A 1 306 ? 5.581 -15.112 5.064 1.00 56.28 311 ILE A N 1
ATOM 2184 C CA . ILE A 1 306 ? 4.267 -14.594 5.427 1.00 42.69 311 ILE A CA 1
ATOM 2185 C C . ILE A 1 306 ? 4.366 -13.653 6.637 1.00 52.04 311 ILE A C 1
ATOM 2186 O O . ILE A 1 306 ? 4.843 -14.049 7.707 1.00 48.22 311 ILE A O 1
ATOM 2191 N N . TYR A 1 307 ? 3.949 -12.398 6.449 1.00 49.07 312 TYR A N 1
ATOM 2192 C CA . TYR A 1 307 ? 3.997 -11.404 7.525 1.00 41.42 312 TYR A CA 1
ATOM 2193 C C . TYR A 1 307 ? 3.112 -11.806 8.687 1.00 35.65 312 TYR A C 1
ATOM 2194 O O . TYR A 1 307 ? 1.986 -12.246 8.489 1.00 38.60 312 TYR A O 1
ATOM 2203 N N . PRO A 1 308 ? 3.626 -11.654 9.911 1.00 36.72 313 PRO A N 1
ATOM 2204 C CA . PRO A 1 308 ? 2.862 -12.011 11.107 1.00 44.97 313 PRO A CA 1
ATOM 2205 C C . PRO A 1 308 ? 1.617 -11.137 11.258 1.00 35.92 313 PRO A C 1
ATOM 2206 O O . PRO A 1 308 ? 1.663 -9.952 10.945 1.00 29.34 313 PRO A O 1
ATOM 2210 N N . LEU A 1 309 ? 0.520 -11.729 11.719 1.00 35.30 314 LEU A N 1
ATOM 2211 C CA . LEU A 1 309 ? -0.698 -10.991 12.017 1.00 29.77 314 LEU A CA 1
ATOM 2212 C C . LEU A 1 309 ? -0.890 -10.915 13.529 1.00 47.82 314 LEU A C 1
ATOM 2213 O O . LEU A 1 309 ? -0.768 -11.926 14.228 1.00 47.26 314 LEU A O 1
ATOM 2218 N N . LYS A 1 310 ? -1.193 -9.716 14.026 1.00 41.04 315 LYS A N 1
ATOM 2219 C CA . LYS A 1 310 ? -1.378 -9.500 15.457 1.00 28.00 315 LYS A CA 1
ATOM 2220 C C . LYS A 1 310 ? -2.511 -10.331 16.025 1.00 31.67 315 LYS A C 1
ATOM 2221 O O . LYS A 1 310 ? -3.506 -10.601 15.339 1.00 30.13 315 LYS A O 1
ATOM 2227 N N . GLN A 1 311 ? -2.344 -10.740 17.281 1.00 30.24 316 GLN A N 1
ATOM 2228 C CA . GLN A 1 311 ? -3.432 -11.346 18.040 1.00 41.81 316 GLN A CA 1
ATOM 2229 C C . GLN A 1 311 ? -4.288 -10.250 18.655 1.00 42.28 316 GLN A C 1
ATOM 2230 O O . GLN A 1 311 ? -3.824 -9.454 19.475 1.00 42.88 316 GLN A O 1
ATOM 2236 N N . TYR A 1 312 ? -5.542 -10.211 18.233 1.00 35.31 317 TYR A N 1
ATOM 2237 C CA . TYR A 1 312 ? -6.427 -9.126 18.598 1.00 34.50 317 TYR A CA 1
ATOM 2238 C C . TYR A 1 312 ? -7.396 -9.521 19.699 1.00 38.60 317 TYR A C 1
ATOM 2239 O O . TYR A 1 312 ? -7.760 -10.693 19.838 1.00 34.94 317 TYR A O 1
ATOM 2248 N N . THR A 1 313 ? -7.801 -8.521 20.475 1.00 36.25 318 THR A N 1
ATOM 2249 C CA . THR A 1 313 ? -8.724 -8.718 21.581 1.00 47.59 318 THR A CA 1
ATOM 2250 C C . THR A 1 313 ? -10.155 -8.473 21.136 1.00 38.62 318 THR A C 1
ATOM 2251 O O . THR A 1 313 ? -10.403 -7.875 20.089 1.00 38.66 318 THR A O 1
ATOM 2255 N N . SER A 1 314 ? -11.095 -8.948 21.937 1.00 36.73 319 SER A N 1
ATOM 2256 C CA . SER A 1 314 ? -12.492 -8.635 21.725 1.00 36.84 319 SER A CA 1
ATOM 2257 C C . SER A 1 314 ? -12.661 -7.118 21.819 1.00 35.76 319 SER A C 1
ATOM 2258 O O . SER A 1 314 ? -13.496 -6.531 21.132 1.00 36.87 319 SER A O 1
ATOM 2261 N N . MET A 1 315 ? -11.849 -6.491 22.669 1.00 40.53 320 MET A N 1
ATOM 2262 C CA . MET A 1 315 ? -11.865 -5.038 22.848 1.00 33.78 320 MET A CA 1
ATOM 2263 C C . MET A 1 315 ? -11.237 -4.345 21.651 1.00 47.02 320 MET A C 1
ATOM 2264 O O . MET A 1 315 ? -11.625 -3.234 21.288 1.00 48.24 320 MET A O 1
ATOM 2269 N N . ASP A 1 316 ? -10.255 -5.006 21.049 1.00 49.62 321 ASP A N 1
ATOM 2270 C CA . ASP A 1 316 ? -9.650 -4.522 19.817 1.00 43.72 321 ASP A CA 1
ATOM 2271 C C . ASP A 1 316 ? -10.696 -4.448 18.695 1.00 41.76 321 ASP A C 1
ATOM 2272 O O . ASP A 1 316 ? -10.720 -3.490 17.912 1.00 39.66 321 ASP A O 1
ATOM 2277 N N . VAL A 1 317 ? -11.565 -5.457 18.633 1.00 47.31 322 VAL A N 1
ATOM 2278 C CA . VAL A 1 317 ? -12.554 -5.579 17.560 1.00 33.05 322 VAL A CA 1
ATOM 2279 C C . VAL A 1 317 ? -13.671 -4.564 17.719 1.00 31.24 322 VAL A C 1
ATOM 2280 O O . VAL A 1 317 ? -14.198 -4.048 16.737 1.00 33.92 322 VAL A O 1
ATOM 2284 N N . GLU A 1 318 ? -14.024 -4.274 18.963 1.00 28.34 323 GLU A N 1
ATOM 2285 C CA . GLU A 1 318 ? -15.091 -3.326 19.244 1.00 28.68 323 GLU A CA 1
ATOM 2286 C C . GLU A 1 318 ? -14.658 -1.905 18.914 1.00 29.52 323 GLU A C 1
ATOM 2287 O O . GLU A 1 318 ? -15.469 -1.104 18.449 1.00 37.47 323 GLU A O 1
ATOM 2293 N N . ARG A 1 319 ? -13.385 -1.597 19.167 1.00 28.15 324 ARG A N 1
ATOM 2294 C CA . ARG A 1 319 ? -12.789 -0.330 18.747 1.00 25.50 324 ARG A CA 1
ATOM 2295 C C . ARG A 1 319 ? -12.920 -0.162 17.248 1.00 30.82 324 ARG A C 1
ATOM 2296 O O . ARG A 1 319 ? -13.387 0.867 16.755 1.00 36.36 324 ARG A O 1
ATOM 2304 N N . SER A 1 320 ? -12.480 -1.184 16.525 1.00 29.78 325 SER A N 1
ATOM 2305 C CA . SER A 1 320 ? -12.444 -1.135 15.074 1.00 37.99 325 SER A CA 1
ATOM 2306 C C . SER A 1 320 ? -13.839 -0.917 14.506 1.00 31.19 325 SER A C 1
ATOM 2307 O O . SER A 1 320 ? -14.011 -0.226 13.503 1.00 43.05 325 SER A O 1
ATOM 2310 N N . LEU A 1 321 ? -14.834 -1.507 15.159 1.00 34.45 326 LEU A N 1
ATOM 2311 C CA . LEU A 1 321 ? -16.217 -1.404 14.701 1.00 35.39 326 LEU A CA 1
ATOM 2312 C C . LEU A 1 321 ? -16.871 -0.042 14.985 1.00 42.64 326 LEU A C 1
ATOM 2313 O O . LEU A 1 321 ? -17.720 0.406 14.209 1.00 41.12 326 LEU A O 1
ATOM 2318 N N . LEU A 1 322 ? -16.483 0.618 16.080 1.00 37.53 327 LEU A N 1
ATOM 2319 C CA . LEU A 1 322 ? -16.998 1.963 16.378 1.00 44.72 327 LEU A CA 1
ATOM 2320 C C . LEU A 1 322 ? -16.566 2.962 15.312 1.00 62.16 327 LEU A C 1
ATOM 2321 O O . LEU A 1 322 ? -17.388 3.718 14.777 1.00 57.20 327 LEU A O 1
ATOM 2326 N N . THR A 1 323 ? -15.266 2.952 15.020 1.00 69.47 328 THR A N 1
ATOM 2327 C CA . THR A 1 323 ? -14.652 3.840 14.033 1.00 74.51 328 THR A CA 1
ATOM 2328 C C . THR A 1 323 ? -15.299 3.758 12.642 1.00 59.71 328 THR A C 1
ATOM 2329 O O . THR A 1 323 ? -16.523 3.686 12.485 1.00 55.07 328 THR A O 1
ATOM 2333 N N . THR B 1 22 ? -19.622 19.937 -37.829 1.00 63.76 27 THR B N 1
ATOM 2334 C CA . THR B 1 22 ? -20.853 20.028 -37.047 1.00 72.37 27 THR B CA 1
ATOM 2335 C C . THR B 1 22 ? -20.911 21.357 -36.265 1.00 65.84 27 THR B C 1
ATOM 2336 O O . THR B 1 22 ? -20.430 22.395 -36.731 1.00 47.32 27 THR B O 1
ATOM 2340 N N . SER B 1 23 ? -21.478 21.312 -35.066 1.00 63.35 28 SER B N 1
ATOM 2341 C CA . SER B 1 23 ? -21.902 22.528 -34.374 1.00 58.03 28 SER B CA 1
ATOM 2342 C C . SER B 1 23 ? -20.896 23.159 -33.400 1.00 60.42 28 SER B C 1
ATOM 2343 O O . SER B 1 23 ? -21.126 24.263 -32.915 1.00 62.16 28 SER B O 1
ATOM 2346 N N . GLY B 1 24 ? -19.793 22.476 -33.108 1.00 43.12 29 GLY B N 1
ATOM 2347 C CA . GLY B 1 24 ? -18.887 22.946 -32.069 1.00 38.16 29 GLY B CA 1
ATOM 2348 C C . GLY B 1 24 ? -19.305 22.478 -30.677 1.00 42.92 29 GLY B C 1
ATOM 2349 O O . GLY B 1 24 ? -18.701 22.846 -29.658 1.00 27.30 29 GLY B O 1
ATOM 2350 N N . ASP B 1 25 ? -20.354 21.661 -30.633 1.00 29.33 30 ASP B N 1
ATOM 2351 C CA . ASP B 1 25 ? -20.787 21.073 -29.385 1.00 30.75 30 ASP B CA 1
ATOM 2352 C C . ASP B 1 25 ? -20.977 19.568 -29.533 1.00 35.92 30 ASP B C 1
ATOM 2353 O O . ASP B 1 25 ? -21.962 19.099 -30.098 1.00 34.51 30 ASP B O 1
ATOM 2358 N N . TYR B 1 26 ? -20.023 18.819 -28.995 1.00 43.63 31 TYR B N 1
ATOM 2359 C CA . TYR B 1 26 ? -19.964 17.383 -29.198 1.00 26.78 31 TYR B CA 1
ATOM 2360 C C . TYR B 1 26 ? -19.935 16.620 -27.877 1.00 32.73 31 TYR B C 1
ATOM 2361 O O . TYR B 1 26 ? -19.381 17.082 -26.874 1.00 29.58 31 TYR B O 1
ATOM 2370 N N . TRP B 1 27 ? -20.550 15.447 -27.878 1.00 34.44 32 TRP B N 1
ATOM 2371 C CA . TRP B 1 27 ? -20.460 14.559 -26.734 1.00 28.58 32 TRP B CA 1
ATOM 2372 C C . TRP B 1 27 ? -19.415 13.491 -27.036 1.00 27.70 32 TRP B C 1
ATOM 2373 O O . TRP B 1 27 ? -19.225 13.085 -28.190 1.00 29.05 32 TRP B O 1
ATOM 2384 N N . LEU B 1 28 ? -18.708 13.075 -25.996 1.00 30.42 33 LEU B N 1
ATOM 2385 C CA . LEU B 1 28 ? -17.770 11.972 -26.087 1.00 24.92 33 LEU B CA 1
ATOM 2386 C C . LEU B 1 28 ? -18.181 10.945 -25.050 1.00 34.32 33 LEU B C 1
ATOM 2387 O O . LEU B 1 28 ? -17.857 11.083 -23.868 1.00 30.40 33 LEU B O 1
ATOM 2392 N N . PRO B 1 29 ? -18.917 9.912 -25.486 1.00 30.05 34 PRO B N 1
ATOM 2393 C CA . PRO B 1 29 ? -19.423 8.898 -24.562 1.00 23.17 34 PRO B CA 1
ATOM 2394 C C . PRO B 1 29 ? -18.282 8.180 -23.820 1.00 27.71 34 PRO B C 1
ATOM 2395 O O . PRO B 1 29 ? -17.226 7.928 -24.395 1.00 28.41 34 PRO B O 1
ATOM 2399 N N . THR B 1 30 ? -18.484 7.853 -22.551 1.00 21.42 35 THR B N 1
ATOM 2400 C CA . THR B 1 30 ? -17.487 7.073 -21.840 1.00 19.17 35 THR B CA 1
ATOM 2401 C C . THR B 1 30 ? -18.122 5.843 -21.210 1.00 25.34 35 THR B C 1
ATOM 2402 O O . THR B 1 30 ? -19.346 5.714 -21.150 1.00 20.15 35 THR B O 1
ATOM 2406 N N . THR B 1 31 ? -17.276 4.938 -20.741 1.00 26.10 36 THR B N 1
ATOM 2407 C CA . THR B 1 31 ? -17.735 3.745 -20.056 1.00 25.15 36 THR B CA 1
ATOM 2408 C C . THR B 1 31 ? -17.893 3.942 -18.540 1.00 23.53 36 THR B C 1
ATOM 2409 O O . THR B 1 31 ? -17.688 5.042 -18.013 1.00 21.57 36 THR B O 1
ATOM 2413 N N . MET B 1 32 ? -18.294 2.868 -17.860 1.00 19.52 37 MET B N 1
ATOM 2414 C CA . MET B 1 32 ? -18.350 2.818 -16.405 1.00 26.40 37 MET B CA 1
ATOM 2415 C C . MET B 1 32 ? -17.538 1.621 -15.937 1.00 25.04 37 MET B C 1
ATOM 2416 O O . MET B 1 32 ? -17.529 0.574 -16.585 1.00 20.24 37 MET B O 1
ATOM 2421 N N . SER B 1 33 ? -16.833 1.802 -14.827 1.00 19.46 38 SER B N 1
ATOM 2422 C CA . SER B 1 33 ? -16.120 0.727 -14.160 1.00 18.87 38 SER B CA 1
ATOM 2423 C C . SER B 1 33 ? -17.142 -0.307 -13.675 1.00 19.18 38 SER B C 1
ATOM 2424 O O . SER B 1 33 ? -18.336 -0.019 -13.633 1.00 29.86 38 SER B O 1
ATOM 2427 N N . LEU B 1 34 ? -16.703 -1.507 -13.311 1.00 15.61 39 LEU B N 1
ATOM 2428 C CA . LEU B 1 34 ? -17.624 -2.444 -12.676 1.00 19.98 39 LEU B CA 1
ATOM 2429 C C . LEU B 1 34 ? -18.103 -1.839 -11.366 1.00 18.86 39 LEU B C 1
ATOM 2430 O O . LEU B 1 34 ? -19.286 -1.884 -11.050 1.00 23.46 39 LEU B O 1
ATOM 2435 N N . TYR B 1 35 ? -17.169 -1.257 -10.622 1.00 20.76 40 TYR B N 1
ATOM 2436 C CA . TYR B 1 35 ? -17.457 -0.614 -9.343 1.00 21.05 40 TYR B CA 1
ATOM 2437 C C . TYR B 1 35 ? -18.421 0.568 -9.493 1.00 23.95 40 TYR B C 1
ATOM 2438 O O . TYR B 1 35 ? -19.312 0.747 -8.665 1.00 19.98 40 TYR B O 1
ATOM 2447 N N . GLN B 1 36 ? -18.235 1.364 -10.543 1.00 17.96 41 GLN B N 1
ATOM 2448 C CA . GLN B 1 36 ? -19.117 2.482 -10.843 1.00 18.95 41 GLN B CA 1
ATOM 2449 C C . GLN B 1 36 ? -20.542 2.052 -11.183 1.00 17.32 41 GLN B C 1
ATOM 2450 O O . GLN B 1 36 ? -21.493 2.762 -10.866 1.00 19.75 41 GLN B O 1
ATOM 2456 N N . LYS B 1 37 ? -20.676 0.909 -11.854 1.00 20.20 42 LYS B N 1
ATOM 2457 C CA . LYS B 1 37 ? -21.981 0.336 -12.191 1.00 19.57 42 LYS B CA 1
ATOM 2458 C C . LYS B 1 37 ? -22.739 -0.147 -10.957 1.00 22.05 42 LYS B C 1
ATOM 2459 O O . LYS B 1 37 ? -23.936 0.088 -10.829 1.00 27.50 42 LYS B O 1
ATOM 2465 N N . GLU B 1 38 ? -22.032 -0.837 -10.067 1.00 20.88 43 GLU B N 1
ATOM 2466 C CA . GLU B 1 38 ? -22.609 -1.374 -8.841 1.00 19.22 43 GLU B CA 1
ATOM 2467 C C . GLU B 1 38 ? -23.013 -0.284 -7.850 1.00 25.76 43 GLU B C 1
ATOM 2468 O O . GLU B 1 38 ? -24.088 -0.356 -7.265 1.00 39.10 43 GLU B O 1
ATOM 2474 N N . LEU B 1 39 ? -22.159 0.720 -7.661 1.00 23.03 44 LEU B N 1
ATOM 2475 C CA . LEU B 1 39 ? -22.478 1.865 -6.797 1.00 21.97 44 LEU B CA 1
ATOM 2476 C C . LEU B 1 39 ? -23.757 2.565 -7.230 1.00 18.52 44 LEU B C 1
ATOM 2477 O O . LEU B 1 39 ? -24.541 3.031 -6.410 1.00 29.05 44 LEU B O 1
ATOM 2482 N N . THR B 1 40 ? -23.948 2.669 -8.534 1.00 18.54 45 THR B N 1
ATOM 2483 C CA . THR B 1 40 ? -25.156 3.273 -9.089 1.00 23.03 45 THR B CA 1
ATOM 2484 C C . THR B 1 40 ? -26.396 2.398 -8.844 1.00 20.30 45 THR B C 1
ATOM 2485 O O . THR B 1 40 ? -27.473 2.898 -8.535 1.00 25.75 45 THR B O 1
ATOM 2489 N N . ASP B 1 41 ? -26.232 1.089 -8.978 1.00 17.58 46 ASP B N 1
ATOM 2490 C CA . ASP B 1 41 ? -27.278 0.121 -8.651 1.00 21.17 46 ASP B CA 1
ATOM 2491 C C . ASP B 1 41 ? -27.605 0.164 -7.151 1.00 28.55 46 ASP B C 1
ATOM 2492 O O . ASP B 1 41 ? -28.749 -0.052 -6.747 1.00 22.29 46 ASP B O 1
ATOM 2497 N N . GLN B 1 42 ? -26.590 0.436 -6.331 1.00 22.70 47 GLN B N 1
ATOM 2498 C CA . GLN B 1 42 ? -26.785 0.591 -4.895 1.00 22.10 47 GLN B CA 1
ATOM 2499 C C . GLN B 1 42 ? -27.477 1.908 -4.537 1.00 27.00 47 GLN B C 1
ATOM 2500 O O . GLN B 1 42 ? -28.372 1.939 -3.690 1.00 32.72 47 GLN B O 1
ATOM 2506 N N . ILE B 1 43 ? -27.055 2.994 -5.176 1.00 27.58 48 ILE B N 1
ATOM 2507 C CA . ILE B 1 43 ? -27.687 4.287 -4.961 1.00 30.44 48 ILE B CA 1
ATOM 2508 C C . ILE B 1 43 ? -29.175 4.203 -5.311 1.00 27.90 48 ILE B C 1
ATOM 2509 O O . ILE B 1 43 ? -30.031 4.630 -4.535 1.00 29.13 48 ILE B O 1
ATOM 2514 N N . VAL B 1 44 ? -29.481 3.641 -6.473 1.00 18.84 49 VAL B N 1
ATOM 2515 C CA . VAL B 1 44 ? -30.871 3.451 -6.862 1.00 25.89 49 VAL B CA 1
ATOM 2516 C C . VAL B 1 44 ? -31.657 2.652 -5.814 1.00 33.95 49 VAL B C 1
ATOM 2517 O O . VAL B 1 44 ? -32.755 3.042 -5.426 1.00 45.67 49 VAL B O 1
ATOM 2521 N N . SER B 1 45 ? -31.086 1.546 -5.348 1.00 25.32 50 SER B N 1
ATOM 2522 C CA . SER B 1 45 ? -31.752 0.689 -4.372 1.00 21.58 50 SER B CA 1
ATOM 2523 C C . SER B 1 45 ? -31.986 1.362 -3.004 1.00 35.81 50 SER B C 1
ATOM 2524 O O . SER B 1 45 ? -33.010 1.134 -2.374 1.00 37.90 50 SER B O 1
ATOM 2527 N N . LEU B 1 46 ? -31.036 2.173 -2.543 1.00 31.04 51 LEU B N 1
ATOM 2528 C CA . LEU B 1 46 ? -31.215 2.964 -1.327 1.00 22.16 51 LEU B CA 1
ATOM 2529 C C . LEU B 1 46 ? -32.462 3.850 -1.392 1.00 36.76 51 LEU B C 1
ATOM 2530 O O . LEU B 1 46 ? -33.062 4.175 -0.366 1.00 41.06 51 LEU B O 1
ATOM 2535 N N . HIS B 1 47 ? -32.832 4.257 -2.603 1.00 29.78 52 HIS B N 1
ATOM 2536 C CA . HIS B 1 47 ? -33.898 5.227 -2.799 1.00 29.60 52 HIS B CA 1
ATOM 2537 C C . HIS B 1 47 ? -35.145 4.572 -3.352 1.00 29.93 52 HIS B C 1
ATOM 2538 O O . HIS B 1 47 ? -36.057 5.253 -3.809 1.00 48.31 52 HIS B O 1
ATOM 2545 N N . TYR B 1 48 ? -35.174 3.248 -3.312 1.00 21.97 53 TYR B N 1
ATOM 2546 C CA . TYR B 1 48 ? -36.277 2.464 -3.853 1.00 31.20 53 TYR B CA 1
ATOM 2547 C C . TYR B 1 48 ? -37.654 2.989 -3.437 1.00 32.18 53 TYR B C 1
ATOM 2548 O O . TYR B 1 48 ? -38.501 3.303 -4.272 1.00 22.83 53 TYR B O 1
ATOM 2557 N N . SER B 1 49 ? -37.872 3.070 -2.133 1.00 37.23 54 SER B N 1
ATOM 2558 C CA . SER B 1 49 ? -39.137 3.548 -1.608 1.00 43.86 54 SER B CA 1
ATOM 2559 C C . SER B 1 49 ? -39.446 4.976 -2.084 1.00 41.85 54 SER B C 1
ATOM 2560 O O . SER B 1 49 ? -40.552 5.258 -2.556 1.00 41.38 54 SER B O 1
ATOM 2563 N N . ASP B 1 50 ? -38.463 5.867 -1.957 1.00 42.36 55 ASP B N 1
ATOM 2564 C CA . ASP B 1 50 ? -38.611 7.272 -2.346 1.00 31.82 55 ASP B CA 1
ATOM 2565 C C . ASP B 1 50 ? -38.964 7.440 -3.813 1.00 24.98 55 ASP B C 1
ATOM 2566 O O . ASP B 1 50 ? -39.700 8.356 -4.173 1.00 28.58 55 ASP B O 1
ATOM 2571 N N . ILE B 1 51 ? -38.425 6.567 -4.659 1.00 24.89 56 ILE B N 1
ATOM 2572 C CA . ILE B 1 51 ? -38.683 6.647 -6.095 1.00 33.40 56 ILE B CA 1
ATOM 2573 C C . ILE B 1 51 ? -40.137 6.341 -6.384 1.00 28.38 56 ILE B C 1
ATOM 2574 O O . ILE B 1 51 ? -40.759 7.012 -7.201 1.00 26.24 56 ILE B O 1
ATOM 2579 N N . LEU B 1 52 ? -40.661 5.310 -5.719 1.00 32.85 57 LEU B N 1
ATOM 2580 C CA . LEU B 1 52 ? -42.056 4.899 -5.865 1.00 33.72 57 LEU B CA 1
ATOM 2581 C C . LEU B 1 52 ? -43.013 5.936 -5.286 1.00 33.94 57 LEU B C 1
ATOM 2582 O O . LEU B 1 52 ? -44.031 6.256 -5.896 1.00 33.19 57 LEU B O 1
ATOM 2587 N N . ARG B 1 53 ? -42.683 6.453 -4.106 1.00 31.27 58 ARG B N 1
ATOM 2588 C CA . ARG B 1 53 ? -43.454 7.533 -3.505 1.00 43.61 58 ARG B CA 1
ATOM 2589 C C . ARG B 1 53 ? -43.504 8.745 -4.444 1.00 51.77 58 ARG B C 1
ATOM 2590 O O . ARG B 1 53 ? -44.542 9.399 -4.574 1.00 54.07 58 ARG B O 1
ATOM 2598 N N . TYR B 1 54 ? -42.374 9.024 -5.095 1.00 47.79 59 TYR B N 1
ATOM 2599 C CA . TYR B 1 54 ? -42.231 10.149 -6.024 1.00 39.87 59 TYR B CA 1
ATOM 2600 C C . TYR B 1 54 ? -43.157 10.042 -7.249 1.00 45.86 59 TYR B C 1
ATOM 2601 O O . TYR B 1 54 ? -43.830 11.007 -7.611 1.00 53.63 59 TYR B O 1
ATOM 2610 N N . PHE B 1 55 ? -43.196 8.872 -7.877 1.00 37.41 60 PHE B N 1
ATOM 2611 C CA . PHE B 1 55 ? -44.050 8.664 -9.048 1.00 47.36 60 PHE B CA 1
ATOM 2612 C C . PHE B 1 55 ? -45.520 8.368 -8.695 1.00 70.57 60 PHE B C 1
ATOM 2613 O O . PHE B 1 55 ? -46.427 8.630 -9.495 1.00 65.13 60 PHE B O 1
ATOM 2621 N N . GLU B 1 56 ? -45.742 7.826 -7.498 1.00 67.19 61 GLU B N 1
ATOM 2622 C CA . GLU B 1 56 ? -47.084 7.531 -6.999 1.00 53.07 61 GLU B CA 1
ATOM 2623 C C . GLU B 1 56 ? -47.903 8.804 -6.863 1.00 66.90 61 GLU B C 1
ATOM 2624 O O . GLU B 1 56 ? -48.800 9.072 -7.666 1.00 56.82 61 GLU B O 1
ATOM 2630 N N . THR B 1 57 ? -47.578 9.582 -5.834 1.00 89.88 62 THR B N 1
ATOM 2631 C CA . THR B 1 57 ? -48.287 10.821 -5.536 1.00 97.56 62 THR B CA 1
ATOM 2632 C C . THR B 1 57 ? -47.825 11.952 -6.455 1.00 72.34 62 THR B C 1
ATOM 2633 O O . THR B 1 57 ? -47.536 13.064 -6.008 1.00 70.97 62 THR B O 1
ATOM 2637 N N . SER B 1 58 ? -47.758 11.641 -7.746 1.00 63.27 63 SER B N 1
ATOM 2638 C CA . SER B 1 58 ? -47.460 12.622 -8.783 1.00 98.27 63 SER B CA 1
ATOM 2639 C C . SER B 1 58 ? -48.480 13.764 -8.787 1.00 103.86 63 SER B C 1
ATOM 2640 O O . SER B 1 58 ? -49.658 13.546 -9.078 1.00 93.67 63 SER B O 1
ATOM 2643 N N . HIS B 1 59 ? -48.007 14.969 -8.464 1.00 81.88 64 HIS B N 1
ATOM 2644 C CA . HIS B 1 59 ? -48.830 16.185 -8.348 1.00 87.05 64 HIS B CA 1
ATOM 2645 C C . HIS B 1 59 ? -48.914 16.754 -6.931 1.00 80.43 64 HIS B C 1
ATOM 2646 O O . HIS B 1 59 ? -49.947 17.285 -6.518 1.00 72.77 64 HIS B O 1
ATOM 2653 N N . TYR B 1 60 ? -47.818 16.637 -6.195 1.00 85.78 65 TYR B N 1
ATOM 2654 C CA . TYR B 1 60 ? -47.666 17.330 -4.926 1.00 84.35 65 TYR B CA 1
ATOM 2655 C C . TYR B 1 60 ? -46.192 17.410 -4.592 1.00 101.39 65 TYR B C 1
ATOM 2656 O O . TYR B 1 60 ? -45.681 18.465 -4.205 1.00 97.17 65 TYR B O 1
ATOM 2665 N N . LYS B 1 61 ? -45.519 16.276 -4.757 1.00 100.25 66 LYS B N 1
ATOM 2666 C CA . LYS B 1 61 ? -44.093 16.145 -4.487 1.00 84.14 66 LYS B CA 1
ATOM 2667 C C . LYS B 1 61 ? -43.692 16.678 -3.110 1.00 87.92 66 LYS B C 1
ATOM 2668 O O . LYS B 1 61 ? -43.422 17.870 -2.941 1.00 82.62 66 LYS B O 1
ATOM 2674 N N . GLU B 1 62 ? -43.675 15.773 -2.132 1.00 97.90 67 GLU B N 1
ATOM 2675 C CA . GLU B 1 62 ? -43.192 16.072 -0.787 1.00 84.53 67 GLU B CA 1
ATOM 2676 C C . GLU B 1 62 ? -41.688 16.288 -0.824 1.00 80.14 67 GLU B C 1
ATOM 2677 O O . GLU B 1 62 ? -40.955 15.535 -1.469 1.00 60.90 67 GLU B O 1
ATOM 2683 N N . ASP B 1 63 ? -41.230 17.321 -0.131 1.00 83.15 68 ASP B N 1
ATOM 2684 C CA . ASP B 1 63 ? -39.834 17.718 -0.228 1.00 68.25 68 ASP B CA 1
ATOM 2685 C C . ASP B 1 63 ? -38.883 16.670 0.338 1.00 48.26 68 ASP B C 1
ATOM 2686 O O . ASP B 1 63 ? -37.748 16.556 -0.117 1.00 60.93 68 ASP B O 1
ATOM 2691 N N . VAL B 1 64 ? -39.348 15.895 1.313 1.00 46.97 69 VAL B N 1
ATOM 2692 C CA . VAL B 1 64 ? -38.602 14.726 1.758 1.00 49.92 69 VAL B CA 1
ATOM 2693 C C . VAL B 1 64 ? -38.230 13.933 0.508 1.00 58.60 69 VAL B C 1
ATOM 2694 O O . VAL B 1 64 ? -37.099 13.461 0.355 1.00 44.89 69 VAL B O 1
ATOM 2698 N N . ILE B 1 65 ? -39.208 13.810 -0.387 1.00 57.42 70 ILE B N 1
ATOM 2699 C CA . ILE B 1 65 ? -39.103 12.968 -1.572 1.00 62.94 70 ILE B CA 1
ATOM 2700 C C . ILE B 1 65 ? -38.515 13.705 -2.778 1.00 63.52 70 ILE B C 1
ATOM 2701 O O . ILE B 1 65 ? -37.672 13.153 -3.487 1.00 61.48 70 ILE B O 1
ATOM 2706 N N . LEU B 1 66 ? -38.947 14.942 -3.013 1.00 56.07 71 LEU B N 1
ATOM 2707 C CA . LEU B 1 66 ? -38.322 15.759 -4.052 1.00 58.36 71 LEU B CA 1
ATOM 2708 C C . LEU B 1 66 ? -36.799 15.796 -3.896 1.00 58.38 71 LEU B C 1
ATOM 2709 O O . LEU B 1 66 ? -36.063 15.610 -4.867 1.00 55.32 71 LEU B O 1
ATOM 2714 N N . GLU B 1 67 ? -36.328 16.032 -2.675 1.00 46.22 72 GLU B N 1
ATOM 2715 C CA . GLU B 1 67 ? -34.891 16.116 -2.437 1.00 51.80 72 GLU B CA 1
ATOM 2716 C C . GLU B 1 67 ? -34.227 14.732 -2.367 1.00 46.93 72 GLU B C 1
ATOM 2717 O O . GLU B 1 67 ? -33.017 14.618 -2.559 1.00 42.00 72 GLU B O 1
ATOM 2723 N N . SER B 1 68 ? -35.017 13.690 -2.104 1.00 31.60 73 SER B N 1
ATOM 2724 C CA . SER B 1 68 ? -34.508 12.324 -2.153 1.00 35.81 73 SER B CA 1
ATOM 2725 C C . SER B 1 68 ? -34.132 11.924 -3.573 1.00 46.96 73 SER B C 1
ATOM 2726 O O . SER B 1 68 ? -33.187 11.158 -3.775 1.00 40.95 73 SER B O 1
ATOM 2729 N N . MET B 1 69 ? -34.882 12.438 -4.546 1.00 35.99 74 MET B N 1
ATOM 2730 C CA . MET B 1 69 ? -34.575 12.235 -5.957 1.00 27.79 74 MET B CA 1
ATOM 2731 C C . MET B 1 69 ? -33.377 13.080 -6.354 1.00 29.86 74 MET B C 1
ATOM 2732 O O . MET B 1 69 ? -32.519 12.647 -7.122 1.00 29.68 74 MET B O 1
ATOM 2737 N N . LYS B 1 70 ? -33.328 14.291 -5.815 1.00 30.28 75 LYS B N 1
ATOM 2738 C CA . LYS B 1 70 ? -32.248 15.218 -6.093 1.00 35.45 75 LYS B CA 1
ATOM 2739 C C . LYS B 1 70 ? -30.922 14.630 -5.638 1.00 30.62 75 LYS B C 1
ATOM 2740 O O . LYS B 1 70 ? -29.962 14.591 -6.403 1.00 33.28 75 LYS B O 1
ATOM 2746 N N . THR B 1 71 ? -30.864 14.172 -4.393 1.00 25.74 76 THR B N 1
ATOM 2747 C CA . THR B 1 71 ? -29.612 13.649 -3.866 1.00 29.48 76 THR B CA 1
ATOM 2748 C C . THR B 1 71 ? -29.211 12.363 -4.590 1.00 32.92 76 THR B C 1
ATOM 2749 O O . THR B 1 71 ? -28.027 12.075 -4.746 1.00 35.29 76 THR B O 1
ATOM 2753 N N . MET B 1 72 ? -30.202 11.596 -5.032 1.00 31.36 77 MET B N 1
ATOM 2754 C CA . MET B 1 72 ? -29.956 10.368 -5.790 1.00 31.23 77 MET B CA 1
ATOM 2755 C C . MET B 1 72 ? -29.269 10.680 -7.127 1.00 30.51 77 MET B C 1
ATOM 2756 O O . MET B 1 72 ? -28.293 10.028 -7.506 1.00 26.30 77 MET B O 1
ATOM 2761 N N . CYS B 1 73 ? -29.788 11.675 -7.840 1.00 26.34 78 CYS B N 1
ATOM 2762 C CA . CYS B 1 73 ? -29.193 12.114 -9.099 1.00 28.51 78 CYS B CA 1
ATOM 2763 C C . CYS B 1 73 ? -27.797 12.721 -8.927 1.00 31.12 78 CYS B C 1
ATOM 2764 O O . CYS B 1 73 ? -26.929 12.544 -9.787 1.00 37.41 78 CYS B O 1
ATOM 2767 N N . LEU B 1 74 ? -27.592 13.438 -7.823 1.00 34.27 79 LEU B N 1
ATOM 2768 C CA . LEU B 1 74 ? -26.274 13.964 -7.460 1.00 26.57 79 LEU B CA 1
ATOM 2769 C C . LEU B 1 74 ? -25.268 12.850 -7.205 1.00 22.87 79 LEU B C 1
ATOM 2770 O O . LEU B 1 74 ? -24.179 12.853 -7.764 1.00 27.53 79 LEU B O 1
ATOM 2775 N N . ASN B 1 75 ? -25.643 11.900 -6.351 1.00 26.06 80 ASN B N 1
ATOM 2776 C CA . ASN B 1 75 ? -24.784 10.758 -6.030 1.00 24.06 80 ASN B CA 1
ATOM 2777 C C . ASN B 1 75 ? -24.438 9.894 -7.225 1.00 23.92 80 ASN B C 1
ATOM 2778 O O . ASN B 1 75 ? -23.297 9.476 -7.383 1.00 24.53 80 ASN B O 1
ATOM 2783 N N . GLY B 1 76 ? -25.437 9.610 -8.051 1.00 28.82 81 GLY B N 1
ATOM 2784 C CA . GLY B 1 76 ? -25.218 8.869 -9.274 1.00 17.77 81 GLY B CA 1
ATOM 2785 C C . GLY B 1 76 ? -24.289 9.641 -10.187 1.00 24.36 81 GLY B C 1
ATOM 2786 O O . GLY B 1 76 ? -23.529 9.043 -10.947 1.00 32.17 81 GLY B O 1
ATOM 2787 N N . SER B 1 77 ? -24.351 10.972 -10.115 1.00 28.17 82 SER B N 1
ATOM 2788 C CA . SER B 1 77 ? -23.508 11.836 -10.954 1.00 31.89 82 SER B CA 1
ATOM 2789 C C . SER B 1 77 ? -22.059 11.925 -10.471 1.00 24.39 82 SER B C 1
ATOM 2790 O O . SER B 1 77 ? -21.139 11.975 -11.276 1.00 26.08 82 SER B O 1
ATOM 2793 N N . LEU B 1 78 ? -21.859 11.961 -9.159 1.00 23.66 83 LEU B N 1
ATOM 2794 C CA . LEU B 1 78 ? -20.508 11.924 -8.619 1.00 19.99 83 LEU B CA 1
ATOM 2795 C C . LEU B 1 78 ? -19.804 10.613 -8.988 1.00 17.58 83 LEU B C 1
ATOM 2796 O O . LEU B 1 78 ? -18.677 10.627 -9.470 1.00 21.77 83 LEU B O 1
ATOM 2801 N N . VAL B 1 79 ? -20.475 9.483 -8.774 1.00 19.52 84 VAL B N 1
ATOM 2802 C CA . VAL B 1 79 ? -19.926 8.170 -9.134 1.00 22.27 84 VAL B CA 1
ATOM 2803 C C . VAL B 1 79 ? -19.580 8.117 -10.627 1.00 32.45 84 VAL B C 1
ATOM 2804 O O . VAL B 1 79 ? -18.522 7.593 -11.017 1.00 23.18 84 VAL B O 1
ATOM 2808 N N . ALA B 1 80 ? -20.469 8.676 -11.453 1.00 25.91 85 ALA B N 1
ATOM 2809 C CA . ALA B 1 80 ? -20.298 8.652 -12.909 1.00 22.20 85 ALA B CA 1
ATOM 2810 C C . ALA B 1 80 ? -18.968 9.266 -13.324 1.00 22.62 85 ALA B C 1
ATOM 2811 O O . ALA B 1 80 ? -18.373 8.876 -14.332 1.00 28.42 85 ALA B O 1
ATOM 2813 N N . THR B 1 81 ? -18.498 10.227 -12.539 1.00 26.38 86 THR B N 1
ATOM 2814 C CA . THR B 1 81 ? -17.230 10.871 -12.835 1.00 25.85 86 THR B CA 1
ATOM 2815 C C . THR B 1 81 ? -16.097 10.198 -12.069 1.00 22.56 86 THR B C 1
ATOM 2816 O O . THR B 1 81 ? -15.073 9.887 -12.666 1.00 25.77 86 THR B O 1
ATOM 2820 N N . HIS B 1 82 ? -16.299 9.948 -10.771 1.00 21.22 87 HIS B N 1
ATOM 2821 C CA . HIS B 1 82 ? -15.399 9.090 -9.974 1.00 27.05 87 HIS B CA 1
ATOM 2822 C C . HIS B 1 82 ? -15.974 8.670 -8.608 1.00 23.49 87 HIS B C 1
ATOM 2823 O O . HIS B 1 82 ? -16.434 9.526 -7.847 1.00 28.83 87 HIS B O 1
ATOM 2830 N N . PRO B 1 83 ? -15.923 7.354 -8.286 1.00 20.81 88 PRO B N 1
ATOM 2831 C CA . PRO B 1 83 ? -16.447 6.789 -7.031 1.00 12.50 88 PRO B CA 1
ATOM 2832 C C . PRO B 1 83 ? -15.882 7.453 -5.769 1.00 23.67 88 PRO B C 1
ATOM 2833 O O . PRO B 1 83 ? -16.546 7.417 -4.720 1.00 27.87 88 PRO B O 1
ATOM 2837 N N . TYR B 1 84 ? -14.686 8.040 -5.872 1.00 26.33 89 TYR B N 1
ATOM 2838 C CA . TYR B 1 84 ? -14.017 8.692 -4.738 1.00 21.91 89 TYR B CA 1
ATOM 2839 C C . TYR B 1 84 ? -14.703 9.986 -4.345 1.00 26.04 89 TYR B C 1
ATOM 2840 O O . TYR B 1 84 ? -14.529 10.470 -3.233 1.00 26.93 89 TYR B O 1
ATOM 2849 N N . LEU B 1 85 ? -15.464 10.558 -5.271 1.00 28.45 90 LEU B N 1
ATOM 2850 C CA . LEU B 1 85 ? -16.262 11.743 -4.981 1.00 23.54 90 LEU B CA 1
ATOM 2851 C C . LEU B 1 85 ? -17.403 11.417 -4.036 1.00 17.53 90 LEU B C 1
ATOM 2852 O O . LEU B 1 85 ? -17.982 12.314 -3.426 1.00 33.47 90 LEU B O 1
ATOM 2857 N N . LEU B 1 86 ? -17.728 10.126 -3.946 1.00 27.74 91 LEU B N 1
ATOM 2858 C CA . LEU B 1 86 ? -18.819 9.624 -3.116 1.00 23.36 91 LEU B CA 1
ATOM 2859 C C . LEU B 1 86 ? -18.288 8.861 -1.908 1.00 27.83 91 LEU B C 1
ATOM 2860 O O . LEU B 1 86 ? -18.728 9.080 -0.778 1.00 22.99 91 LEU B O 1
ATOM 2865 N N . ILE B 1 87 ? -17.343 7.959 -2.142 1.00 23.58 92 ILE B N 1
ATOM 2866 C CA . ILE B 1 87 ? -16.854 7.114 -1.060 1.00 24.80 92 ILE B CA 1
ATOM 2867 C C . ILE B 1 87 ? -15.345 7.272 -0.818 1.00 34.32 92 ILE B C 1
ATOM 2868 O O . ILE B 1 87 ? -14.516 6.663 -1.497 1.00 32.83 92 ILE B O 1
ATOM 2873 N N . ASP B 1 88 ? -15.036 8.093 0.187 1.00 50.05 93 ASP B N 1
ATOM 2874 C CA . ASP B 1 88 ? -13.696 8.595 0.522 1.00 50.61 93 ASP B CA 1
ATOM 2875 C C . ASP B 1 88 ? -12.668 7.569 0.957 1.00 46.90 93 ASP B C 1
ATOM 2876 O O . ASP B 1 88 ? -11.509 7.613 0.546 1.00 36.68 93 ASP B O 1
ATOM 2881 N N . HIS B 1 89 ? -13.058 6.701 1.873 1.00 47.04 94 HIS B N 1
ATOM 2882 C CA . HIS B 1 89 ? -12.065 5.831 2.451 1.00 44.02 94 HIS B CA 1
ATOM 2883 C C . HIS B 1 89 ? -11.395 4.959 1.385 1.00 49.37 94 HIS B C 1
ATOM 2884 O O . HIS B 1 89 ? -11.891 4.816 0.256 1.00 47.42 94 HIS B O 1
ATOM 2891 N N . TYR B 1 90 ? -10.251 4.399 1.751 1.00 39.93 95 TYR B N 1
ATOM 2892 C CA . TYR B 1 90 ? -9.424 3.638 0.826 1.00 33.75 95 TYR B CA 1
ATOM 2893 C C . TYR B 1 90 ? -8.784 4.536 -0.221 1.00 34.80 95 TYR B C 1
ATOM 2894 O O . TYR B 1 90 ? -7.949 4.073 -0.994 1.00 41.26 95 TYR B O 1
ATOM 2903 N N . MET B 1 91 ? -9.167 5.815 -0.251 1.00 33.42 96 MET B N 1
ATOM 2904 C CA . MET B 1 91 ? -8.547 6.754 -1.187 1.00 29.54 96 MET B CA 1
ATOM 2905 C C . MET B 1 91 ? -7.120 7.034 -0.759 1.00 32.75 96 MET B C 1
ATOM 2906 O O . MET B 1 91 ? -6.858 7.269 0.418 1.00 38.21 96 MET B O 1
ATOM 2911 N N . PRO B 1 92 ? -6.190 7.011 -1.723 1.00 35.90 97 PRO B N 1
ATOM 2912 C CA . PRO B 1 92 ? -4.755 7.167 -1.478 1.00 36.41 97 PRO B CA 1
ATOM 2913 C C . PRO B 1 92 ? -4.461 8.385 -0.623 1.00 35.62 97 PRO B C 1
ATOM 2914 O O . PRO B 1 92 ? -4.986 9.462 -0.896 1.00 24.84 97 PRO B O 1
ATOM 2918 N N . LYS B 1 93 ? -3.627 8.215 0.395 1.00 41.08 98 LYS B N 1
ATOM 2919 C CA . LYS B 1 93 ? -3.171 9.344 1.183 1.00 38.96 98 LYS B CA 1
ATOM 2920 C C . LYS B 1 93 ? -2.397 10.343 0.310 1.00 38.29 98 LYS B C 1
ATOM 2921 O O . LYS B 1 93 ? -2.434 11.549 0.545 1.00 47.44 98 LYS B O 1
ATOM 2927 N N . SER B 1 94 ? -1.708 9.838 -0.707 1.00 46.70 99 SER B N 1
ATOM 2928 C CA . SER B 1 94 ? -1.002 10.696 -1.650 1.00 42.50 99 SER B CA 1
ATOM 2929 C C . SER B 1 94 ? -1.497 10.490 -3.078 1.00 41.08 99 SER B C 1
ATOM 2930 O O . SER B 1 94 ? -1.452 9.371 -3.599 1.00 41.63 99 SER B O 1
ATOM 2933 N N . LEU B 1 95 ? -1.948 11.584 -3.699 1.00 37.11 100 LEU B N 1
ATOM 2934 C CA . LEU B 1 95 ? -2.448 11.590 -5.072 1.00 26.20 100 LEU B CA 1
ATOM 2935 C C . LEU B 1 95 ? -1.354 11.955 -6.070 1.00 35.96 100 LEU B C 1
ATOM 2936 O O . LEU B 1 95 ? -1.623 12.195 -7.253 1.00 36.92 100 LEU B O 1
ATOM 2941 N N . ILE B 1 96 ? -0.120 11.995 -5.580 1.00 37.85 101 ILE B N 1
ATOM 2942 C CA . ILE B 1 96 ? 1.012 12.540 -6.324 1.00 40.18 101 ILE B CA 1
ATOM 2943 C C . ILE B 1 96 ? 1.987 11.458 -6.815 1.00 44.16 101 ILE B C 1
ATOM 2944 O O . ILE B 1 96 ? 2.769 11.687 -7.741 1.00 51.84 101 ILE B O 1
ATOM 2949 N N . THR B 1 97 ? 1.917 10.276 -6.208 1.00 36.75 102 THR B N 1
ATOM 2950 C CA . THR B 1 97 ? 2.809 9.174 -6.557 1.00 40.53 102 THR B CA 1
ATOM 2951 C C . THR B 1 97 ? 2.542 8.651 -7.975 1.00 51.67 102 THR B C 1
ATOM 2952 O O . THR B 1 97 ? 1.432 8.802 -8.495 1.00 33.32 102 THR B O 1
ATOM 2956 N N . ARG B 1 98 ? 3.557 8.043 -8.594 1.00 44.63 103 ARG B N 1
ATOM 2957 C CA . ARG B 1 98 ? 3.490 7.671 -10.013 1.00 36.57 103 ARG B CA 1
ATOM 2958 C C . ARG B 1 98 ? 2.357 6.687 -10.380 1.00 38.91 103 ARG B C 1
ATOM 2959 O O . ARG B 1 98 ? 1.943 6.617 -11.535 1.00 31.60 103 ARG B O 1
ATOM 2967 N N . ASP B 1 99 ? 1.851 5.954 -9.392 1.00 43.03 104 ASP B N 1
ATOM 2968 C CA . ASP B 1 99 ? 0.828 4.931 -9.614 1.00 37.52 104 ASP B CA 1
ATOM 2969 C C . ASP B 1 99 ? -0.587 5.503 -9.700 1.00 40.96 104 ASP B C 1
ATOM 2970 O O . ASP B 1 99 ? -1.475 4.898 -10.308 1.00 38.43 104 ASP B O 1
ATOM 2975 N N . VAL B 1 100 ? -0.789 6.667 -9.086 1.00 37.20 105 VAL B N 1
ATOM 2976 C CA . VAL B 1 100 ? -2.120 7.267 -8.942 1.00 33.49 105 VAL B CA 1
ATOM 2977 C C . VAL B 1 100 ? -2.913 7.486 -10.249 1.00 24.13 105 VAL B C 1
ATOM 2978 O O . VAL B 1 100 ? -4.057 7.064 -10.348 1.00 26.87 105 VAL B O 1
ATOM 2982 N N . PRO B 1 101 ? -2.312 8.136 -11.253 1.00 24.74 106 PRO B N 1
ATOM 2983 C CA . PRO B 1 101 ? -3.051 8.343 -12.509 1.00 25.60 106 PRO B CA 1
ATOM 2984 C C . PRO B 1 101 ? -3.705 7.085 -13.094 1.00 29.69 106 PRO B C 1
ATOM 2985 O O . PRO B 1 101 ? -4.850 7.164 -13.549 1.00 31.61 106 PRO B O 1
ATOM 2989 N N . ALA B 1 102 ? -3.006 5.951 -13.080 1.00 28.05 107 ALA B N 1
ATOM 2990 C CA . ALA B 1 102 ? -3.538 4.717 -13.659 1.00 29.29 107 ALA B CA 1
ATOM 2991 C C . ALA B 1 102 ? -4.574 4.091 -12.738 1.00 23.44 107 ALA B C 1
ATOM 2992 O O . ALA B 1 102 ? -5.545 3.488 -13.190 1.00 24.11 107 ALA B O 1
ATOM 2994 N N . HIS B 1 103 ? -4.369 4.246 -11.439 1.00 23.30 108 HIS B N 1
ATOM 2995 C CA . HIS B 1 103 ? -5.345 3.785 -10.459 1.00 23.84 108 HIS B CA 1
ATOM 2996 C C . HIS B 1 103 ? -6.701 4.498 -10.596 1.00 25.95 108 HIS B C 1
ATOM 2997 O O . HIS B 1 103 ? -7.750 3.859 -10.477 1.00 19.71 108 HIS B O 1
ATOM 3004 N N . LEU B 1 104 ? -6.665 5.810 -10.856 1.00 26.22 109 LEU B N 1
ATOM 3005 C CA . LEU B 1 104 ? -7.864 6.640 -11.036 1.00 20.03 109 LEU B CA 1
ATOM 3006 C C . LEU B 1 104 ? -8.603 6.384 -12.347 1.00 16.24 109 LEU B C 1
ATOM 3007 O O . LEU B 1 104 ? -9.831 6.384 -12.377 1.00 22.05 109 LEU B O 1
ATOM 3012 N N . ALA B 1 105 ? -7.850 6.201 -13.430 1.00 18.52 110 ALA B N 1
ATOM 3013 C CA . ALA B 1 105 ? -8.409 5.835 -14.732 1.00 15.55 110 ALA B CA 1
ATOM 3014 C C . ALA B 1 105 ? -9.099 4.468 -14.680 1.00 24.64 110 ALA B C 1
ATOM 3015 O O . ALA B 1 105 ? -10.114 4.235 -15.333 1.00 30.01 110 ALA B O 1
ATOM 3017 N N . GLU B 1 106 ? -8.534 3.563 -13.894 1.00 28.09 111 GLU B N 1
ATOM 3018 C CA . GLU B 1 106 ? -9.036 2.202 -13.796 1.00 22.40 111 GLU B CA 1
ATOM 3019 C C . GLU B 1 106 ? -10.378 2.158 -13.086 1.00 15.74 111 GLU B C 1
ATOM 3020 O O . GLU B 1 106 ? -11.181 1.265 -13.323 1.00 21.38 111 GLU B O 1
ATOM 3026 N N . ASN B 1 107 ? -10.617 3.133 -12.219 1.00 22.07 112 ASN B N 1
ATOM 3027 C CA . ASN B 1 107 ? -11.848 3.185 -11.431 1.00 22.81 112 ASN B CA 1
ATOM 3028 C C . ASN B 1 107 ? -12.894 4.169 -11.945 1.00 15.51 112 ASN B C 1
ATOM 3029 O O . ASN B 1 107 ? -13.960 4.322 -11.347 1.00 24.96 112 ASN B O 1
ATOM 3034 N N . SER B 1 108 ? -12.584 4.837 -13.051 1.00 18.61 113 SER B N 1
ATOM 3035 C CA . SER B 1 108 ? -13.574 5.662 -13.736 1.00 19.14 113 SER B CA 1
ATOM 3036 C C . SER B 1 108 ? -13.448 5.503 -15.247 1.00 16.01 113 SER B C 1
ATOM 3037 O O . SER B 1 108 ? -12.399 5.772 -15.811 1.00 18.37 113 SER B O 1
ATOM 3040 N N . GLY B 1 109 ? -14.510 5.045 -15.902 1.00 18.23 114 GLY B N 1
ATOM 3041 C CA . GLY B 1 109 ? -14.495 4.915 -17.345 1.00 12.05 114 GLY B CA 1
ATOM 3042 C C . GLY B 1 109 ? -14.289 6.282 -17.974 1.00 24.77 114 GLY B C 1
ATOM 3043 O O . GLY B 1 109 ? -13.635 6.406 -19.007 1.00 26.93 114 GLY B O 1
ATOM 3044 N N . LYS B 1 110 ? -14.849 7.312 -17.345 1.00 18.72 115 LYS B N 1
ATOM 3045 C CA . LYS B 1 110 ? -14.694 8.689 -17.817 1.00 13.71 115 LYS B CA 1
ATOM 3046 C C . LYS B 1 110 ? -13.247 9.212 -17.699 1.00 18.00 115 LYS B C 1
ATOM 3047 O O . LYS B 1 110 ? -12.732 9.826 -18.625 1.00 23.50 115 LYS B O 1
ATOM 3053 N N . PHE B 1 111 ? -12.590 8.976 -16.569 1.00 15.74 116 PHE B N 1
ATOM 3054 C CA . PHE B 1 111 ? -11.170 9.302 -16.438 1.00 13.22 116 PHE B CA 1
ATOM 3055 C C . PHE B 1 111 ? -10.320 8.570 -17.487 1.00 24.23 116 PHE B C 1
ATOM 3056 O O . PHE B 1 111 ? -9.366 9.129 -18.023 1.00 22.59 116 PHE B O 1
ATOM 3064 N N . SER B 1 112 ? -10.669 7.320 -17.779 1.00 24.48 117 SER B N 1
ATOM 3065 C CA . SER B 1 112 ? -9.949 6.531 -18.779 1.00 17.36 117 SER B CA 1
ATOM 3066 C C . SER B 1 112 ? -10.021 7.194 -20.150 1.00 22.98 117 SER B C 1
ATOM 3067 O O . SER B 1 112 ? -8.993 7.460 -20.769 1.00 23.47 117 SER B O 1
ATOM 3070 N N . VAL B 1 113 ? -11.238 7.466 -20.615 1.00 24.82 118 VAL B N 1
ATOM 3071 C CA . VAL B 1 113 ? -11.448 8.194 -21.871 1.00 27.38 118 VAL B CA 1
ATOM 3072 C C . VAL B 1 113 ? -10.638 9.481 -21.939 1.00 25.90 118 VAL B C 1
ATOM 3073 O O . VAL B 1 113 ? -10.024 9.782 -22.964 1.00 24.08 118 VAL B O 1
ATOM 3077 N N . LEU B 1 114 ? -10.660 10.244 -20.846 1.00 26.29 119 LEU B N 1
ATOM 3078 C CA . LEU B 1 114 ? -9.930 11.511 -20.769 1.00 29.44 119 LEU B CA 1
ATOM 3079 C C . LEU B 1 114 ? -8.423 11.265 -20.863 1.00 32.30 119 LEU B C 1
ATOM 3080 O O . LEU B 1 114 ? -7.708 12.006 -21.536 1.00 25.90 119 LEU B O 1
ATOM 3085 N N . ARG B 1 115 ? -7.951 10.213 -20.196 1.00 38.63 120 ARG B N 1
ATOM 3086 C CA . ARG B 1 115 ? -6.532 9.860 -20.210 1.00 35.08 120 ARG B CA 1
ATOM 3087 C C . ARG B 1 115 ? -6.070 9.512 -21.622 1.00 30.68 120 ARG B C 1
ATOM 3088 O O . ARG B 1 115 ? -4.946 9.832 -22.015 1.00 30.03 120 ARG B O 1
ATOM 3096 N N . ASP B 1 116 ? -6.945 8.852 -22.376 1.00 30.95 121 ASP B N 1
ATOM 3097 C CA . ASP B 1 116 ? -6.659 8.510 -23.763 1.00 29.07 121 ASP B CA 1
ATOM 3098 C C . ASP B 1 116 ? -6.661 9.762 -24.639 1.00 27.22 121 ASP B C 1
ATOM 3099 O O . ASP B 1 116 ? -5.871 9.865 -25.580 1.00 25.11 121 ASP B O 1
ATOM 3104 N N . LEU B 1 117 ? -7.546 10.704 -24.306 1.00 31.86 122 LEU B N 1
ATOM 3105 C CA . LEU B 1 117 ? -7.714 11.967 -25.031 1.00 23.01 122 LEU B CA 1
ATOM 3106 C C . LEU B 1 117 ? -6.515 12.903 -24.895 1.00 21.36 122 LEU B C 1
ATOM 3107 O O . LEU B 1 117 ? -6.052 13.470 -25.872 1.00 22.60 122 LEU B O 1
ATOM 3112 N N . ILE B 1 118 ? -6.035 13.082 -23.671 1.00 26.97 123 ILE B N 1
ATOM 3113 C CA . ILE B 1 118 ? -4.874 13.932 -23.413 1.00 21.45 123 ILE B CA 1
ATOM 3114 C C . ILE B 1 118 ? -3.579 13.264 -23.898 1.00 26.80 123 ILE B C 1
ATOM 3115 O O . ILE B 1 118 ? -2.562 13.925 -24.100 1.00 45.01 123 ILE B O 1
ATOM 3120 N N . ASN B 1 119 ? -3.620 11.953 -24.093 1.00 27.88 124 ASN B N 1
ATOM 3121 C CA . ASN B 1 119 ? -2.513 11.254 -24.711 1.00 21.25 124 ASN B CA 1
ATOM 3122 C C . ASN B 1 119 ? -2.381 11.640 -26.182 1.00 25.02 124 ASN B C 1
ATOM 3123 O O . ASN B 1 119 ? -1.287 11.588 -26.743 1.00 39.27 124 ASN B O 1
ATOM 3128 N N . LEU B 1 120 ? -3.495 12.018 -26.807 1.00 25.09 125 LEU B N 1
ATOM 3129 C CA . LEU B 1 120 ? -3.482 12.476 -28.200 1.00 25.08 125 LEU B CA 1
ATOM 3130 C C . LEU B 1 120 ? -3.091 13.950 -28.316 1.00 38.30 125 LEU B C 1
ATOM 3131 O O . LEU B 1 120 ? -2.271 14.319 -29.165 1.00 40.88 125 LEU B O 1
ATOM 3136 N N . VAL B 1 121 ? -3.687 14.790 -27.467 1.00 36.59 126 VAL B N 1
ATOM 3137 C CA . VAL B 1 121 ? -3.486 16.243 -27.533 1.00 32.21 126 VAL B CA 1
ATOM 3138 C C . VAL B 1 121 ? -2.178 16.738 -26.902 1.00 24.95 126 VAL B C 1
ATOM 3139 O O . VAL B 1 121 ? -1.722 17.835 -27.204 1.00 37.62 126 VAL B O 1
ATOM 3143 N N . GLN B 1 122 ? -1.571 15.940 -26.034 1.00 25.53 127 GLN B N 1
ATOM 3144 C CA . GLN B 1 122 ? -0.299 16.333 -25.439 1.00 26.49 127 GLN B CA 1
ATOM 3145 C C . GLN B 1 122 ? 0.795 16.288 -26.500 1.00 42.11 127 GLN B C 1
ATOM 3146 O O . GLN B 1 122 ? 1.927 16.725 -26.270 1.00 33.65 127 GLN B O 1
ATOM 3152 N N . GLU B 1 123 ? 0.441 15.742 -27.663 1.00 42.56 128 GLU B N 1
ATOM 3153 C CA . GLU B 1 123 ? 1.341 15.683 -28.814 1.00 43.08 128 GLU B CA 1
ATOM 3154 C C . GLU B 1 123 ? 1.396 17.025 -29.540 1.00 45.30 128 GLU B C 1
ATOM 3155 O O . GLU B 1 123 ? 2.192 17.215 -30.461 1.00 57.31 128 GLU B O 1
ATOM 3161 N N . TYR B 1 124 ? 0.545 17.954 -29.122 1.00 36.52 129 TYR B N 1
ATOM 3162 C CA . TYR B 1 124 ? 0.414 19.219 -29.817 1.00 27.96 129 TYR B CA 1
ATOM 3163 C C . TYR B 1 124 ? 0.788 20.392 -28.937 1.00 32.41 129 TYR B C 1
ATOM 3164 O O . TYR B 1 124 ? 0.762 20.305 -27.708 1.00 34.07 129 TYR B O 1
ATOM 3173 N N . GLU B 1 125 ? 1.142 21.493 -29.590 1.00 36.90 130 GLU B N 1
ATOM 3174 C CA . GLU B 1 125 ? 1.314 22.770 -28.922 1.00 45.54 130 GLU B CA 1
ATOM 3175 C C . GLU B 1 125 ? -0.052 23.429 -28.895 1.00 39.64 130 GLU B C 1
ATOM 3176 O O . GLU B 1 125 ? -0.499 24.001 -29.891 1.00 39.21 130 GLU B O 1
ATOM 3182 N N . THR B 1 126 ? -0.716 23.313 -27.748 1.00 41.59 131 THR B N 1
ATOM 3183 C CA . THR B 1 126 ? -2.105 23.730 -27.590 1.00 34.73 131 THR B CA 1
ATOM 3184 C C . THR B 1 126 ? -2.394 24.157 -26.157 1.00 34.93 131 THR B C 1
ATOM 3185 O O . THR B 1 126 ? -1.729 23.732 -25.208 1.00 31.90 131 THR B O 1
ATOM 3189 N N . GLU B 1 127 ? -3.387 25.021 -26.012 1.00 35.10 132 GLU B N 1
ATOM 3190 C CA . GLU B 1 127 ? -3.969 25.281 -24.712 1.00 29.11 132 GLU B CA 1
ATOM 3191 C C . GLU B 1 127 ? -5.305 24.561 -24.732 1.00 39.08 132 GLU B C 1
ATOM 3192 O O . GLU B 1 127 ? -6.140 24.807 -25.608 1.00 33.56 132 GLU B O 1
ATOM 3198 N N . THR B 1 128 ? -5.501 23.639 -23.797 1.00 30.70 133 THR B N 1
ATOM 3199 C CA . THR B 1 128 ? -6.788 22.955 -23.705 1.00 43.22 133 THR B CA 1
ATOM 3200 C C . THR B 1 128 ? -7.465 23.258 -22.365 1.00 38.31 133 THR B C 1
ATOM 3201 O O . THR B 1 128 ? -6.827 23.199 -21.315 1.00 41.92 133 THR B O 1
ATOM 3205 N N . ALA B 1 129 ? -8.743 23.633 -22.414 1.00 33.27 134 ALA B N 1
ATOM 3206 C CA . ALA B 1 129 ? -9.492 23.936 -21.194 1.00 29.30 134 ALA B CA 1
ATOM 3207 C C . ALA B 1 129 ? -10.389 22.768 -20.768 1.00 32.74 134 ALA B C 1
ATOM 3208 O O . ALA B 1 129 ? -10.993 22.086 -21.602 1.00 28.08 134 ALA B O 1
ATOM 3210 N N . ILE B 1 130 ? -10.444 22.528 -19.460 1.00 37.22 135 ILE B N 1
ATOM 3211 C CA . ILE B 1 130 ? -11.360 21.546 -18.894 1.00 28.28 135 ILE B CA 1
ATOM 3212 C C . ILE B 1 130 ? -12.145 22.223 -17.788 1.00 23.63 135 ILE B C 1
ATOM 3213 O O . ILE B 1 130 ? -11.563 22.848 -16.907 1.00 28.82 135 ILE B O 1
ATOM 3218 N N . VAL B 1 131 ? -13.466 22.111 -17.850 1.00 24.92 136 VAL B N 1
ATOM 3219 C CA . VAL B 1 131 ? -14.332 22.662 -16.820 1.00 22.25 136 VAL B CA 1
ATOM 3220 C C . VAL B 1 131 ? -14.971 21.515 -16.037 1.00 29.59 136 VAL B C 1
ATOM 3221 O O . VAL B 1 131 ? -15.411 20.519 -16.616 1.00 30.22 136 VAL B O 1
ATOM 3225 N N . CYS B 1 132 ? -15.002 21.655 -14.716 1.00 32.40 137 CYS B N 1
ATOM 3226 C CA . CYS B 1 132 ? -15.587 20.651 -13.834 1.00 23.16 137 CYS B CA 1
ATOM 3227 C C . CYS B 1 132 ? -15.966 21.313 -12.508 1.00 37.58 137 CYS B C 1
ATOM 3228 O O . CYS B 1 132 ? -15.568 22.446 -12.233 1.00 39.11 137 CYS B O 1
ATOM 3231 N N . ARG B 1 133 ? -16.732 20.624 -11.675 1.00 32.05 138 ARG B N 1
ATOM 3232 C CA . ARG B 1 133 ? -17.101 21.221 -10.407 1.00 28.70 138 ARG B CA 1
ATOM 3233 C C . ARG B 1 133 ? -15.853 21.399 -9.531 1.00 27.86 138 ARG B C 1
ATOM 3234 O O . ARG B 1 133 ? -14.877 20.675 -9.683 1.00 22.53 138 ARG B O 1
ATOM 3242 N N . PRO B 1 134 ? -15.869 22.400 -8.637 1.00 32.13 139 PRO B N 1
ATOM 3243 C CA . PRO B 1 134 ? -14.722 22.689 -7.770 1.00 27.51 139 PRO B CA 1
ATOM 3244 C C . PRO B 1 134 ? -14.555 21.660 -6.646 1.00 25.87 139 PRO B C 1
ATOM 3245 O O . PRO B 1 134 ? -15.428 20.826 -6.423 1.00 27.97 139 PRO B O 1
ATOM 3249 N N . GLY B 1 135 ? -13.431 21.725 -5.940 1.00 31.66 140 GLY B N 1
ATOM 3250 C CA . GLY B 1 135 ? -13.220 20.891 -4.773 1.00 25.30 140 GLY B CA 1
ATOM 3251 C C . GLY B 1 135 ? -12.435 19.643 -5.100 1.00 29.31 140 GLY B C 1
ATOM 3252 O O . GLY B 1 135 ? -11.418 19.703 -5.788 1.00 31.72 140 GLY B O 1
ATOM 3253 N N . ARG B 1 136 ? -12.918 18.504 -4.616 1.00 32.12 141 ARG B N 1
ATOM 3254 C CA . ARG B 1 136 ? -12.235 17.241 -4.849 1.00 21.61 141 ARG B CA 1
ATOM 3255 C C . ARG B 1 136 ? -12.209 16.820 -6.313 1.00 19.97 141 ARG B C 1
ATOM 3256 O O . ARG B 1 136 ? -11.263 16.171 -6.730 1.00 23.71 141 ARG B O 1
ATOM 3264 N N . THR B 1 137 ? -13.238 17.169 -7.089 1.00 26.82 142 THR B N 1
ATOM 3265 C CA . THR B 1 137 ? -13.255 16.821 -8.509 1.00 18.15 142 THR B CA 1
ATOM 3266 C C . THR B 1 137 ? -12.021 17.424 -9.166 1.00 27.11 142 THR B C 1
ATOM 3267 O O . THR B 1 137 ? -11.386 16.789 -10.007 1.00 26.77 142 THR B O 1
ATOM 3271 N N . MET B 1 138 ? -11.690 18.655 -8.771 1.00 29.44 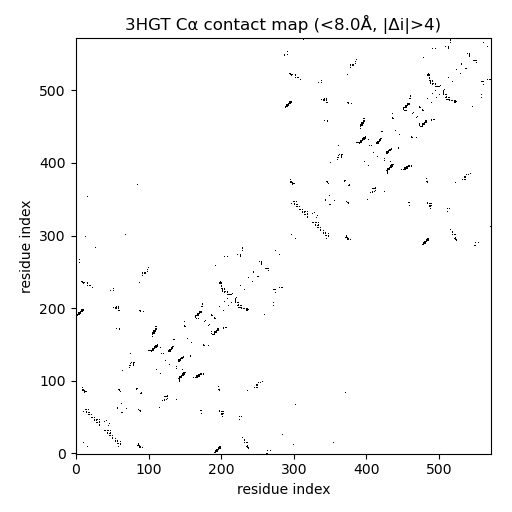143 MET B N 1
ATOM 3272 C CA . MET B 1 138 ? -10.563 19.384 -9.345 1.00 26.36 143 MET B CA 1
ATOM 3273 C C . MET B 1 138 ? -9.227 18.724 -8.964 1.00 28.52 143 MET B C 1
ATOM 3274 O O . MET B 1 138 ? -8.322 18.614 -9.786 1.00 30.91 143 MET B O 1
ATOM 3279 N N . ASP B 1 139 ? -9.121 18.270 -7.720 1.00 20.81 144 ASP B N 1
ATOM 3280 C CA . ASP B 1 139 ? -7.917 17.598 -7.238 1.00 19.57 144 ASP B CA 1
ATOM 3281 C C . ASP B 1 139 ? -7.666 16.201 -7.842 1.00 24.90 144 ASP B C 1
ATOM 3282 O O . ASP B 1 139 ? -6.512 15.792 -7.991 1.00 32.77 144 ASP B O 1
ATOM 3287 N N . LEU B 1 140 ? -8.736 15.470 -8.163 1.00 28.06 145 LEU B N 1
ATOM 3288 C CA . LEU B 1 140 ? -8.642 14.167 -8.848 1.00 19.74 145 LEU B CA 1
ATOM 3289 C C . LEU B 1 140 ? -8.326 14.321 -10.341 1.00 21.35 145 LEU B C 1
ATOM 3290 O O . LEU B 1 140 ? -7.624 13.494 -10.925 1.00 24.02 145 LEU B O 1
ATOM 3295 N N . LEU B 1 141 ? -8.867 15.377 -10.949 1.00 26.06 146 LEU B N 1
ATOM 3296 C CA . LEU B 1 141 ? -8.568 15.745 -12.336 1.00 30.69 146 LEU B CA 1
ATOM 3297 C C . LEU B 1 141 ? -7.075 16.035 -12.501 1.00 27.46 146 LEU B C 1
ATOM 3298 O O . LEU B 1 141 ? -6.454 15.618 -13.486 1.00 23.41 146 LEU B O 1
ATOM 3303 N N . GLU B 1 142 ? -6.515 16.761 -11.529 1.00 36.00 147 GLU B N 1
ATOM 3304 C CA . GLU B 1 142 ? -5.095 17.093 -11.503 1.00 26.49 147 GLU B CA 1
ATOM 3305 C C . GLU B 1 142 ? -4.272 15.834 -11.249 1.00 22.68 147 GLU B C 1
ATOM 3306 O O . GLU B 1 142 ? -3.289 15.573 -11.934 1.00 25.84 147 GLU B O 1
ATOM 3312 N N . ALA B 1 143 ? -4.688 15.048 -10.264 1.00 21.59 148 ALA B N 1
ATOM 3313 C CA . ALA B 1 143 ? -4.024 13.789 -9.970 1.00 24.59 148 ALA B CA 1
ATOM 3314 C C . ALA B 1 143 ? -3.880 12.970 -11.248 1.00 26.06 148 ALA B C 1
ATOM 3315 O O . ALA B 1 143 ? -2.796 12.478 -11.567 1.00 31.11 148 ALA B O 1
ATOM 3317 N N . LEU B 1 144 ? -4.990 12.834 -11.970 1.00 34.71 149 LEU B N 1
ATOM 3318 C CA . LEU B 1 144 ? -5.043 12.104 -13.234 1.00 28.20 149 LEU B CA 1
ATOM 3319 C C . LEU B 1 144 ? -4.044 12.662 -14.248 1.00 23.80 149 LEU B C 1
ATOM 3320 O O . LEU B 1 144 ? -3.249 11.917 -14.815 1.00 26.51 149 LEU B O 1
ATOM 3325 N N . LEU B 1 145 ? -4.098 13.974 -14.471 1.00 21.89 150 LEU B N 1
ATOM 3326 C CA . LEU B 1 145 ? -3.342 14.614 -15.554 1.00 28.26 150 LEU B CA 1
ATOM 3327 C C . LEU B 1 145 ? -1.835 14.668 -15.307 1.00 21.78 150 LEU B C 1
ATOM 3328 O O . LEU B 1 145 ? -1.076 15.054 -16.183 1.00 25.29 150 LEU B O 1
ATOM 3333 N N . LEU B 1 146 ? -1.412 14.302 -14.103 1.00 29.32 151 LEU B N 1
ATOM 3334 C CA . LEU B 1 146 ? 0.009 14.183 -13.788 1.00 35.18 151 LEU B CA 1
ATOM 3335 C C . LEU B 1 146 ? 0.612 12.934 -14.451 1.00 38.61 151 LEU B C 1
ATOM 3336 O O . LEU B 1 146 ? 1.828 12.721 -14.406 1.00 39.22 151 LEU B O 1
ATOM 3341 N N . GLY B 1 147 ? -0.243 12.115 -15.062 1.00 32.19 152 GLY B N 1
ATOM 3342 C CA . GLY B 1 147 ? 0.195 10.942 -15.807 1.00 24.80 152 GLY B CA 1
ATOM 3343 C C . GLY B 1 147 ? 0.300 11.196 -17.306 1.00 41.26 152 GLY B C 1
ATOM 3344 O O . GLY B 1 147 ? 0.663 10.299 -18.077 1.00 35.94 152 GLY B O 1
ATOM 3345 N N . ASN B 1 148 ? -0.024 12.424 -17.713 1.00 37.19 153 ASN B N 1
ATOM 3346 C CA . ASN B 1 148 ? 0.156 12.883 -19.089 1.00 31.24 153 ASN B CA 1
ATOM 3347 C C . ASN B 1 148 ? 1.333 13.850 -19.193 1.00 30.16 153 ASN B C 1
ATOM 3348 O O . ASN B 1 148 ? 1.743 14.438 -18.200 1.00 32.61 153 ASN B O 1
ATOM 3353 N N . LYS B 1 149 ? 1.871 14.016 -20.396 1.00 29.76 154 LYS B N 1
ATOM 3354 C CA . LYS B 1 149 ? 2.964 14.960 -20.626 1.00 36.63 154 LYS B CA 1
ATOM 3355 C C . LYS B 1 149 ? 2.372 16.345 -20.898 1.00 36.25 154 LYS B C 1
ATOM 3356 O O . LYS B 1 149 ? 2.294 16.803 -22.043 1.00 29.14 154 LYS B O 1
ATOM 3362 N N . VAL B 1 150 ? 1.951 17.010 -19.832 1.00 33.77 155 VAL B N 1
ATOM 3363 C CA . VAL B 1 150 ? 1.102 18.182 -19.960 1.00 37.97 155 VAL B CA 1
ATOM 3364 C C . VAL B 1 150 ? 1.438 19.164 -18.845 1.00 33.48 155 VAL B C 1
ATOM 3365 O O . VAL B 1 150 ? 1.819 18.751 -17.754 1.00 29.62 155 VAL B O 1
ATOM 3369 N N . HIS B 1 151 ? 1.334 20.459 -19.131 1.00 36.43 156 HIS B N 1
ATOM 3370 C CA . HIS B 1 151 ? 1.344 21.476 -18.082 1.00 28.47 156 HIS B CA 1
ATOM 3371 C C . HIS B 1 151 ? -0.077 21.574 -17.547 1.00 35.31 156 HIS B C 1
ATOM 3372 O O . HIS B 1 151 ? -1.035 21.456 -18.308 1.00 34.49 156 HIS B O 1
ATOM 3379 N N . ILE B 1 152 ? -0.220 21.812 -16.247 1.00 38.27 157 ILE B N 1
ATOM 3380 C CA . ILE B 1 152 ? -1.541 21.973 -15.650 1.00 27.95 157 ILE B CA 1
ATOM 3381 C C . ILE B 1 152 ? -1.671 23.306 -14.919 1.00 29.08 157 ILE B C 1
ATOM 3382 O O . ILE B 1 152 ? -0.889 23.607 -14.020 1.00 25.93 157 ILE B O 1
ATOM 3387 N N . LYS B 1 153 ? -2.656 24.103 -15.319 1.00 26.70 158 LYS B N 1
ATOM 3388 C CA . LYS B 1 153 ? -2.924 25.384 -14.681 1.00 27.03 158 LYS B CA 1
ATOM 3389 C C . LYS B 1 153 ? -4.263 25.323 -13.972 1.00 27.42 158 LYS B C 1
ATOM 3390 O O . LYS B 1 153 ? -5.254 24.902 -14.568 1.00 26.25 158 LYS B O 1
ATOM 3396 N N . ARG B 1 154 ? -4.286 25.736 -12.702 1.00 31.05 159 ARG B N 1
ATOM 3397 C CA . ARG B 1 154 ? -5.530 25.883 -11.941 1.00 25.85 159 ARG B CA 1
ATOM 3398 C C . ARG B 1 154 ? -5.784 27.344 -11.610 1.00 34.01 159 ARG B C 1
ATOM 3399 O O . ARG B 1 154 ? -4.847 28.132 -11.523 1.00 34.76 159 ARG B O 1
ATOM 3407 N N . TYR B 1 155 ? -7.055 27.697 -11.427 1.00 27.90 160 TYR B N 1
ATOM 3408 C CA . TYR B 1 155 ? -7.456 29.092 -11.251 1.00 30.20 160 TYR B CA 1
ATOM 3409 C C . TYR B 1 155 ? -8.310 29.258 -10.002 1.00 31.29 160 TYR B C 1
ATOM 3410 O O . TYR B 1 155 ? -9.274 30.019 -9.990 1.00 30.04 160 TYR B O 1
ATOM 3419 N N . ASP B 1 156 ? -7.938 28.530 -8.957 1.00 32.67 161 ASP B N 1
ATOM 3420 C CA . ASP B 1 156 ? -8.678 28.514 -7.711 1.00 29.88 161 ASP B CA 1
ATOM 3421 C C . ASP B 1 156 ? -7.717 28.612 -6.534 1.00 29.22 161 ASP B C 1
ATOM 3422 O O . ASP B 1 156 ? -8.068 28.292 -5.401 1.00 42.69 161 ASP B O 1
ATOM 3427 N N . GLY B 1 157 ? -6.496 29.048 -6.816 1.00 34.91 162 GLY B N 1
ATOM 3428 C CA . GLY B 1 157 ? -5.479 29.237 -5.795 1.00 28.88 162 GLY B CA 1
ATOM 3429 C C . GLY B 1 157 ? -5.031 27.970 -5.092 1.00 39.29 162 GLY B C 1
ATOM 3430 O O . GLY B 1 157 ? -4.373 28.054 -4.056 1.00 48.32 162 GLY B O 1
ATOM 3431 N N . HIS B 1 158 ? -5.376 26.806 -5.650 1.00 40.28 163 HIS B N 1
ATOM 3432 C CA . HIS B 1 158 ? -5.093 25.520 -5.007 1.00 30.89 163 HIS B CA 1
ATOM 3433 C C . HIS B 1 158 ? -4.424 24.538 -5.945 1.00 26.02 163 HIS B C 1
ATOM 3434 O O . HIS B 1 158 ? -4.401 24.759 -7.155 1.00 33.06 163 HIS B O 1
ATOM 3441 N N . SER B 1 159 ? -3.890 23.460 -5.372 1.00 26.04 164 SER B N 1
ATOM 3442 C CA . SER B 1 159 ? -3.175 22.427 -6.124 1.00 39.19 164 SER B CA 1
ATOM 3443 C C . SER B 1 159 ? -2.317 21.538 -5.234 1.00 49.94 164 SER B C 1
ATOM 3444 O O . SER B 1 159 ? -2.014 21.887 -4.091 1.00 52.74 164 SER B O 1
ATOM 3447 N N . ILE B 1 160 ? -1.910 20.395 -5.779 1.00 41.31 165 ILE B N 1
ATOM 3448 C CA . ILE B 1 160 ? -0.956 19.511 -5.114 1.00 50.24 165 ILE B CA 1
ATOM 3449 C C . ILE B 1 160 ? 0.433 19.653 -5.749 1.00 52.13 165 ILE B C 1
ATOM 3450 O O . ILE B 1 160 ? 1.464 19.499 -5.091 1.00 59.72 165 ILE B O 1
ATOM 3455 N N . ASP B 1 168 ? 8.747 21.564 -19.845 1.00 54.04 173 ASP B N 1
ATOM 3456 C CA . ASP B 1 168 ? 8.855 21.754 -21.295 1.00 69.51 173 ASP B CA 1
ATOM 3457 C C . ASP B 1 168 ? 7.813 20.944 -22.078 1.00 64.99 173 ASP B C 1
ATOM 3458 O O . ASP B 1 168 ? 8.168 20.122 -22.923 1.00 63.40 173 ASP B O 1
ATOM 3463 N N . PHE B 1 169 ? 6.532 21.171 -21.800 1.00 53.70 174 PHE B N 1
ATOM 3464 C CA . PHE B 1 169 ? 5.466 20.479 -22.517 1.00 40.33 174 PHE B CA 1
ATOM 3465 C C . PHE B 1 169 ? 4.791 21.425 -23.492 1.00 33.16 174 PHE B C 1
ATOM 3466 O O . PHE B 1 169 ? 4.528 22.585 -23.164 1.00 40.58 174 PHE B O 1
ATOM 3474 N N . SER B 1 170 ? 4.494 20.921 -24.683 1.00 29.83 175 SER B N 1
ATOM 3475 C CA . SER B 1 170 ? 3.868 21.735 -25.712 1.00 35.83 175 SER B CA 1
ATOM 3476 C C . SER B 1 170 ? 2.413 22.069 -25.380 1.00 30.69 175 SER B C 1
ATOM 3477 O O . SER B 1 170 ? 1.909 23.127 -25.769 1.00 23.63 175 SER B O 1
ATOM 3480 N N . CYS B 1 171 ? 1.757 21.168 -24.648 1.00 39.34 176 CYS B N 1
ATOM 3481 C CA . CYS B 1 171 ? 0.346 21.309 -24.288 1.00 31.56 176 CYS B CA 1
ATOM 3482 C C . CYS B 1 171 ? 0.144 21.694 -22.826 1.00 25.35 176 CYS B C 1
ATOM 3483 O O . CYS B 1 171 ? 0.716 21.071 -21.937 1.00 21.76 176 CYS B O 1
ATOM 3486 N N . THR B 1 172 ? -0.666 22.726 -22.590 1.00 24.12 177 THR B N 1
ATOM 3487 C CA . THR B 1 172 ? -1.072 23.101 -21.235 1.00 28.70 177 THR B CA 1
ATOM 3488 C C . THR B 1 172 ? -2.578 22.898 -21.031 1.00 34.81 177 THR B C 1
ATOM 3489 O O . THR B 1 172 ? -3.401 23.342 -21.839 1.00 29.57 177 THR B O 1
ATOM 3493 N N . VAL B 1 173 ? -2.939 22.225 -19.946 1.00 34.37 178 VAL B N 1
ATOM 3494 C CA . VAL B 1 173 ? -4.341 22.005 -19.637 1.00 25.17 178 VAL B CA 1
ATOM 3495 C C . VAL B 1 173 ? -4.771 22.879 -18.469 1.00 30.00 178 VAL B C 1
ATOM 3496 O O . VAL B 1 173 ? -4.175 22.830 -17.392 1.00 31.70 178 VAL B O 1
ATOM 3500 N N . HIS B 1 174 ? -5.806 23.681 -18.700 1.00 26.99 179 HIS B N 1
ATOM 3501 C CA . HIS B 1 174 ? -6.291 24.639 -17.722 1.00 24.24 179 HIS B CA 1
ATOM 3502 C C . HIS B 1 174 ? -7.537 24.079 -17.073 1.00 21.52 179 HIS B C 1
ATOM 3503 O O . HIS B 1 174 ? -8.477 23.703 -17.768 1.00 22.44 179 HIS B O 1
ATOM 3510 N N . LEU B 1 175 ? -7.547 24.037 -15.744 1.00 31.74 180 LEU B N 1
ATOM 3511 C CA . LEU B 1 175 ? -8.710 23.563 -15.000 1.00 30.10 180 LEU B CA 1
ATOM 3512 C C . LEU B 1 175 ? -9.546 24.715 -14.430 1.00 27.88 180 LEU B C 1
ATOM 3513 O O . LEU B 1 175 ? -9.067 25.533 -13.641 1.00 29.23 180 LEU B O 1
ATOM 3518 N N . PHE B 1 176 ? -10.807 24.764 -14.842 1.00 34.48 181 PHE B N 1
ATOM 3519 C CA . PHE B 1 176 ? -11.711 25.834 -14.451 1.00 23.70 181 PHE B CA 1
ATOM 3520 C C . PHE B 1 176 ? -12.891 25.283 -13.674 1.00 29.30 181 PHE B C 1
ATOM 3521 O O . PHE B 1 176 ? -13.371 24.186 -13.948 1.00 22.66 181 PHE B O 1
ATOM 3529 N N . SER B 1 177 ? -13.356 26.054 -12.701 1.00 30.91 182 SER B N 1
ATOM 3530 C CA . SER B 1 177 ? -14.540 25.682 -11.965 1.00 23.94 182 SER B CA 1
ATOM 3531 C C . SER B 1 177 ? -15.729 26.014 -12.830 1.00 28.55 182 SER B C 1
ATOM 3532 O O . SER B 1 177 ? -15.698 26.980 -13.596 1.00 21.84 182 SER B O 1
ATOM 3535 N N . SER B 1 178 ? -16.765 25.193 -12.704 1.00 29.69 183 SER B N 1
ATOM 3536 C CA . SER B 1 178 ? -18.037 25.390 -13.382 1.00 28.92 183 SER B CA 1
ATOM 3537 C C . SER B 1 178 ? -18.920 26.262 -12.495 1.00 34.02 183 SER B C 1
ATOM 3538 O O . SER B 1 178 ? -19.953 26.771 -12.924 1.00 23.17 183 SER B O 1
ATOM 3541 N N . GLU B 1 179 ? -18.489 26.423 -11.248 1.00 29.19 184 GLU B N 1
ATOM 3542 C CA . GLU B 1 179 ? -19.246 27.151 -10.250 1.00 25.32 184 GLU B CA 1
ATOM 3543 C C . GLU B 1 179 ? -18.615 28.500 -9.877 1.00 39.06 184 GLU B C 1
ATOM 3544 O O . GLU B 1 179 ? -18.632 28.901 -8.712 1.00 58.45 184 GLU B O 1
ATOM 3550 N N . GLY B 1 180 ? -18.067 29.201 -10.865 1.00 33.21 185 GLY B N 1
ATOM 3551 C CA . GLY B 1 180 ? -17.530 30.532 -10.639 1.00 27.76 185 GLY B CA 1
ATOM 3552 C C . GLY B 1 180 ? -16.018 30.580 -10.612 1.00 26.23 185 GLY B C 1
ATOM 3553 O O . GLY B 1 180 ? -15.391 29.882 -9.821 1.00 28.82 185 GLY B O 1
ATOM 3554 N N . ILE B 1 181 ? -15.435 31.421 -11.463 1.00 30.84 186 ILE B N 1
ATOM 3555 C CA . ILE B 1 181 ? -13.978 31.467 -11.600 1.00 45.80 186 ILE B CA 1
ATOM 3556 C C . ILE B 1 181 ? -13.258 32.598 -10.828 1.00 40.92 186 ILE B C 1
ATOM 3557 O O . ILE B 1 181 ? -12.614 32.308 -9.821 1.00 53.10 186 ILE B O 1
ATOM 3562 N N . ASN B 1 182 ? -13.362 33.854 -11.264 1.00 25.64 187 ASN B N 1
ATOM 3563 C CA . ASN B 1 182 ? -12.570 34.950 -10.652 1.00 48.75 187 ASN B CA 1
ATOM 3564 C C . ASN B 1 182 ? -11.297 35.257 -11.466 1.00 46.81 187 ASN B C 1
ATOM 3565 O O . ASN B 1 182 ? -10.166 35.035 -11.015 1.00 32.97 187 ASN B O 1
ATOM 3570 N N . PHE B 1 183 ? -11.493 35.768 -12.675 1.00 41.75 188 PHE B N 1
ATOM 3571 C CA . PHE B 1 183 ? -10.382 36.039 -13.581 1.00 49.68 188 PHE B CA 1
ATOM 3572 C C . PHE B 1 183 ? -9.522 37.255 -13.199 1.00 51.09 188 PHE B C 1
ATOM 3573 O O . PHE B 1 183 ? -8.503 37.527 -13.842 1.00 32.13 188 PHE B O 1
ATOM 3581 N N . THR B 1 184 ? -9.936 37.993 -12.173 1.00 59.45 189 THR B N 1
ATOM 3582 C CA . THR B 1 184 ? -9.196 39.186 -11.763 1.00 61.54 189 THR B CA 1
ATOM 3583 C C . THR B 1 184 ? -8.248 38.916 -10.593 1.00 48.09 189 THR B C 1
ATOM 3584 O O . THR B 1 184 ? -7.368 39.732 -10.317 1.00 56.16 189 THR B O 1
ATOM 3588 N N . LYS B 1 185 ? -8.425 37.785 -9.906 1.00 37.05 190 LYS B N 1
ATOM 3589 C CA . LYS B 1 185 ? -7.378 37.294 -9.004 1.00 33.64 190 LYS B CA 1
ATOM 3590 C C . LYS B 1 185 ? -6.562 36.170 -9.658 1.00 43.46 190 LYS B C 1
ATOM 3591 O O . LYS B 1 185 ? -5.423 35.920 -9.276 1.00 35.63 190 LYS B O 1
ATOM 3597 N N . TYR B 1 186 ? -7.142 35.512 -10.659 1.00 44.56 191 TYR B N 1
ATOM 3598 C CA . TYR B 1 186 ? -6.418 34.513 -11.438 1.00 29.38 191 TYR B CA 1
ATOM 3599 C C . TYR B 1 186 ? -6.738 34.643 -12.926 1.00 39.68 191 TYR B C 1
ATOM 3600 O O . TYR B 1 186 ? -7.628 33.965 -13.440 1.00 38.18 191 TYR B O 1
ATOM 3609 N N . PRO B 1 187 ? -6.003 35.522 -13.625 1.00 46.21 192 PRO B N 1
ATOM 3610 C CA . PRO B 1 187 ? -6.196 35.773 -15.054 1.00 41.15 192 PRO B CA 1
ATOM 3611 C C . PRO B 1 187 ? -5.634 34.631 -15.882 1.00 42.01 192 PRO B C 1
ATOM 3612 O O . PRO B 1 187 ? -4.751 33.917 -15.405 1.00 30.85 192 PRO B O 1
ATOM 3616 N N . ILE B 1 188 ? -6.136 34.480 -17.107 1.00 39.06 193 ILE B N 1
ATOM 3617 C CA . ILE B 1 188 ? -5.597 33.516 -18.050 1.00 39.79 193 ILE B CA 1
ATOM 3618 C C . ILE B 1 188 ? -4.246 33.998 -18.545 1.00 42.31 193 ILE B C 1
ATOM 3619 O O . ILE B 1 188 ? -4.146 35.072 -19.135 1.00 53.60 193 ILE B O 1
ATOM 3624 N N . LYS B 1 189 ? -3.213 33.199 -18.311 1.00 45.14 194 LYS B N 1
ATOM 3625 C CA . LYS B 1 189 ? -1.853 33.577 -18.682 1.00 59.24 194 LYS B CA 1
ATOM 3626 C C . LYS B 1 189 ? -1.581 33.229 -20.134 1.00 68.87 194 LYS B C 1
ATOM 3627 O O . LYS B 1 189 ? -0.804 33.905 -20.813 1.00 73.86 194 LYS B O 1
ATOM 3633 N N . SER B 1 190 ? -2.235 32.163 -20.584 1.00 52.81 195 SER B N 1
ATOM 3634 C CA . SER B 1 190 ? -2.125 31.629 -21.944 1.00 48.03 195 SER B CA 1
ATOM 3635 C C . SER B 1 190 ? -1.498 32.525 -23.023 1.00 67.91 195 SER B C 1
ATOM 3636 O O . SER B 1 190 ? -0.371 32.274 -23.451 1.00 79.10 195 SER B O 1
ATOM 3639 N N . LYS B 1 191 ? -2.237 33.542 -23.468 1.00 46.76 196 LYS B N 1
ATOM 3640 C CA . LYS B 1 191 ? -1.872 34.330 -24.656 1.00 67.29 196 LYS B CA 1
ATOM 3641 C C . LYS B 1 191 ? -2.544 33.774 -25.916 1.00 56.33 196 LYS B C 1
ATOM 3642 O O . LYS B 1 191 ? -2.723 34.482 -26.905 1.00 66.09 196 LYS B O 1
ATOM 3648 N N . ALA B 1 192 ? -2.928 32.504 -25.859 1.00 50.02 197 ALA B N 1
ATOM 3649 C CA . ALA B 1 192 ? -3.446 31.792 -27.022 1.00 42.55 197 ALA B CA 1
ATOM 3650 C C . ALA B 1 192 ? -4.867 31.230 -26.818 1.00 40.72 197 ALA B C 1
ATOM 3651 O O . ALA B 1 192 ? -5.327 31.053 -25.683 1.00 33.69 197 ALA B O 1
ATOM 3653 N N . ARG B 1 193 ? -5.555 30.948 -27.923 1.00 35.52 198 ARG B N 1
ATOM 3654 C CA . ARG B 1 193 ? -6.892 30.361 -27.871 1.00 35.08 198 ARG B CA 1
ATOM 3655 C C . ARG B 1 193 ? -6.893 29.113 -26.996 1.00 36.29 198 ARG B C 1
ATOM 3656 O O . ARG B 1 193 ? -5.844 28.557 -26.684 1.00 32.93 198 ARG B O 1
ATOM 3664 N N . PHE B 1 194 ? -8.075 28.674 -26.588 1.00 38.85 199 PHE B N 1
ATOM 3665 C CA . PHE B 1 194 ? -8.206 27.312 -26.104 1.00 27.33 199 PHE B CA 1
ATOM 3666 C C . PHE B 1 194 ? -8.695 26.537 -27.305 1.00 33.35 199 PHE B C 1
ATOM 3667 O O . PHE B 1 194 ? -9.731 26.858 -27.876 1.00 32.77 199 PHE B O 1
ATOM 3675 N N . ASP B 1 195 ? -7.937 25.527 -27.701 1.00 31.54 200 ASP B N 1
ATOM 3676 C CA . ASP B 1 195 ? -8.274 24.763 -28.887 1.00 32.18 200 ASP B CA 1
ATOM 3677 C C . ASP B 1 195 ? -9.525 23.898 -28.707 1.00 38.52 200 ASP B C 1
ATOM 3678 O O . ASP B 1 195 ? -10.216 23.585 -29.677 1.00 34.59 200 ASP B O 1
ATOM 3683 N N . MET B 1 196 ? -9.822 23.530 -27.465 1.00 32.32 201 MET B N 1
ATOM 3684 C CA . MET B 1 196 ? -11.092 22.891 -27.139 1.00 24.24 201 MET B CA 1
ATOM 3685 C C . MET B 1 196 ? -11.443 23.107 -25.676 1.00 27.49 201 MET B C 1
ATOM 3686 O O . MET B 1 196 ? -10.565 23.320 -24.830 1.00 30.29 201 MET B O 1
ATOM 3691 N N . LEU B 1 197 ? -12.739 23.069 -25.390 1.00 29.98 202 LEU B N 1
ATOM 3692 C CA . LEU B 1 197 ? -13.230 23.130 -24.022 1.00 28.34 202 LEU B CA 1
ATOM 3693 C C . LEU B 1 197 ? -13.922 21.816 -23.702 1.00 35.84 202 LEU B C 1
ATOM 3694 O O . LEU B 1 197 ? -14.895 21.429 -24.355 1.00 30.64 202 LEU B O 1
ATOM 3699 N N . ILE B 1 198 ? -13.388 21.125 -22.701 1.00 35.34 203 ILE B N 1
ATOM 3700 C CA . ILE B 1 198 ? -13.909 19.834 -22.273 1.00 34.23 203 ILE B CA 1
ATOM 3701 C C . ILE B 1 198 ? -14.817 20.008 -21.049 1.00 25.29 203 ILE B C 1
ATOM 3702 O O . ILE B 1 198 ? -14.469 20.717 -20.107 1.00 26.85 203 ILE B O 1
ATOM 3707 N N . CYS B 1 199 ? -15.991 19.381 -21.088 1.00 28.23 204 CYS B N 1
ATOM 3708 C CA . CYS B 1 199 ? -16.896 19.352 -19.942 1.00 26.71 204 CYS B CA 1
ATOM 3709 C C . CYS B 1 199 ? -16.821 17.985 -19.285 1.00 23.50 204 CYS B C 1
ATOM 3710 O O . CYS B 1 199 ? -17.233 16.988 -19.875 1.00 23.63 204 CYS B O 1
ATOM 3713 N N . LEU B 1 200 ? -16.285 17.945 -18.067 1.00 20.10 205 LEU B N 1
ATOM 3714 C CA . LEU B 1 200 ? -16.111 16.691 -17.337 1.00 28.85 205 LEU B CA 1
ATOM 3715 C C . LEU B 1 200 ? -17.450 16.200 -16.766 1.00 27.17 205 LEU B C 1
ATOM 3716 O O . LEU B 1 200 ? -17.835 15.049 -16.972 1.00 35.68 205 LEU B O 1
ATOM 3721 N N . ASP B 1 201 ? -18.152 17.078 -16.048 1.00 36.29 206 ASP B N 1
ATOM 3722 C CA . ASP B 1 201 ? -19.484 16.760 -15.525 1.00 28.57 206 ASP B CA 1
ATOM 3723 C C . ASP B 1 201 ? -20.613 17.613 -16.113 1.00 32.65 206 ASP B C 1
ATOM 3724 O O . ASP B 1 201 ? -20.385 18.585 -16.844 1.00 32.72 206 ASP B O 1
ATOM 3729 N N . THR B 1 202 ? -21.838 17.229 -15.772 1.00 43.84 207 THR B N 1
ATOM 3730 C CA . THR B 1 202 ? -23.037 17.947 -16.176 1.00 46.73 207 THR B CA 1
ATOM 3731 C C . THR B 1 202 ? -23.251 19.140 -15.245 1.00 44.02 207 THR B C 1
ATOM 3732 O O . THR B 1 202 ? -24.314 19.758 -15.239 1.00 31.16 207 THR B O 1
ATOM 3736 N N . THR B 1 203 ? -22.221 19.446 -14.456 1.00 41.93 208 THR B N 1
ATOM 3737 C CA . THR B 1 203 ? -22.235 20.562 -13.522 1.00 27.48 208 THR B CA 1
ATOM 3738 C C . THR B 1 203 ? -21.913 21.833 -14.306 1.00 43.58 208 THR B C 1
ATOM 3739 O O . THR B 1 203 ? -22.277 22.946 -13.909 1.00 40.36 208 THR B O 1
ATOM 3743 N N . VAL B 1 204 ? -21.249 21.651 -15.443 1.00 37.55 209 VAL B N 1
ATOM 3744 C CA . VAL B 1 204 ? -20.842 22.773 -16.275 1.00 34.43 209 VAL B CA 1
ATOM 3745 C C . VAL B 1 204 ? -22.025 23.324 -17.052 1.00 44.23 209 VAL B C 1
ATOM 3746 O O . VAL B 1 204 ? -22.709 22.598 -17.771 1.00 38.75 209 VAL B O 1
ATOM 3750 N N . ASP B 1 205 ? -22.270 24.614 -16.899 1.00 34.24 210 ASP B N 1
ATOM 3751 C CA . ASP B 1 205 ? -23.249 25.279 -17.728 1.00 32.20 210 ASP B CA 1
ATOM 3752 C C . ASP B 1 205 ? -22.483 26.125 -18.729 1.00 32.17 210 ASP B C 1
ATOM 3753 O O . ASP B 1 205 ? -21.980 27.185 -18.379 1.00 34.40 210 ASP B O 1
ATOM 3758 N N . THR B 1 206 ? -22.385 25.649 -19.967 1.00 35.18 211 THR B N 1
ATOM 3759 C CA . THR B 1 206 ? -21.569 26.316 -20.986 1.00 43.81 211 THR B CA 1
ATOM 3760 C C . THR B 1 206 ? -22.162 27.645 -21.476 1.00 52.71 211 THR B C 1
ATOM 3761 O O . THR B 1 206 ? -21.502 28.402 -22.196 1.00 38.62 211 THR B O 1
ATOM 3765 N N . SER B 1 207 ? -23.400 27.930 -21.086 1.00 48.58 212 SER B N 1
ATOM 3766 C CA . SER B 1 207 ? -24.055 29.171 -21.492 1.00 47.53 212 SER B CA 1
ATOM 3767 C C . SER B 1 207 ? -23.749 30.331 -20.540 1.00 42.37 212 SER B C 1
ATOM 3768 O O . SER B 1 207 ? -23.970 31.494 -20.883 1.00 46.03 212 SER B O 1
ATOM 3771 N N . GLN B 1 208 ? -23.244 30.004 -19.349 1.00 50.51 213 GLN B N 1
ATOM 3772 C CA . GLN B 1 208 ? -22.907 31.001 -18.328 1.00 47.95 213 GLN B CA 1
ATOM 3773 C C . GLN B 1 208 ? -21.851 31.951 -18.882 1.00 52.47 213 GLN B C 1
ATOM 3774 O O . GLN B 1 208 ? -21.122 31.586 -19.806 1.00 54.39 213 GLN B O 1
ATOM 3780 N N . LYS B 1 209 ? -21.758 33.158 -18.320 1.00 67.30 214 LYS B N 1
ATOM 3781 C CA . LYS B 1 209 ? -20.877 34.186 -18.887 1.00 54.46 214 LYS B CA 1
ATOM 3782 C C . LYS B 1 209 ? -19.398 33.843 -18.810 1.00 41.13 214 LYS B C 1
ATOM 3783 O O . LYS B 1 209 ? -18.637 34.155 -19.727 1.00 39.45 214 LYS B O 1
ATOM 3789 N N . ASP B 1 210 ? -18.995 33.214 -17.712 1.00 35.26 215 ASP B N 1
ATOM 3790 C CA . ASP B 1 210 ? -17.596 32.852 -17.507 1.00 45.59 215 ASP B CA 1
ATOM 3791 C C . ASP B 1 210 ? -17.073 31.788 -18.490 1.00 46.95 215 ASP B C 1
ATOM 3792 O O . ASP B 1 210 ? -15.907 31.838 -18.896 1.00 48.52 215 ASP B O 1
ATOM 3797 N N . ILE B 1 211 ? -17.921 30.836 -18.877 1.00 50.15 216 ILE B N 1
ATOM 3798 C CA . ILE B 1 211 ? -17.511 29.809 -19.839 1.00 41.72 216 ILE B CA 1
ATOM 3799 C C . ILE B 1 211 ? -17.544 30.345 -21.280 1.00 32.75 216 ILE B C 1
ATOM 3800 O O . ILE B 1 211 ? -16.716 29.954 -22.111 1.00 40.77 216 ILE B O 1
ATOM 3805 N N . GLN B 1 212 ? -18.482 31.249 -21.563 1.00 37.81 217 GLN B N 1
ATOM 3806 C CA . GLN B 1 212 ? -18.581 31.892 -22.878 1.00 28.98 217 GLN B CA 1
ATOM 3807 C C . GLN B 1 212 ? -17.378 32.797 -23.105 1.00 34.72 217 GLN B C 1
ATOM 3808 O O . GLN B 1 212 ? -16.973 33.066 -24.239 1.00 33.39 217 GLN B O 1
ATOM 3814 N N . TYR B 1 213 ? -16.804 33.259 -22.005 1.00 34.88 218 TYR B N 1
ATOM 3815 C CA . TYR B 1 213 ? -15.575 34.027 -22.055 1.00 34.14 218 TYR B CA 1
ATOM 3816 C C . TYR B 1 213 ? -14.407 33.151 -22.492 1.00 35.42 218 TYR B C 1
ATOM 3817 O O . TYR B 1 213 ? -13.644 33.540 -23.368 1.00 41.34 218 TYR B O 1
ATOM 3826 N N . LEU B 1 214 ? -14.284 31.970 -21.884 1.00 35.45 219 LEU B N 1
ATOM 3827 C CA . LEU B 1 214 ? -13.234 31.006 -22.215 1.00 32.55 219 LEU B CA 1
ATOM 3828 C C . LEU B 1 214 ? -13.333 30.524 -23.663 1.00 34.03 219 LEU B C 1
ATOM 3829 O O . LEU B 1 214 ? -12.318 30.346 -24.341 1.00 36.66 219 LEU B O 1
ATOM 3834 N N . LEU B 1 215 ? -14.562 30.296 -24.120 1.00 39.81 220 LEU B N 1
ATOM 3835 C CA . LEU B 1 215 ? -14.808 29.773 -25.463 1.00 30.09 220 LEU B CA 1
ATOM 3836 C C . LEU B 1 215 ? -14.406 30.751 -26.574 1.00 19.99 220 LEU B C 1
ATOM 3837 O O . LEU B 1 215 ? -14.184 30.334 -27.713 1.00 41.86 220 LEU B O 1
ATOM 3842 N N . GLN B 1 216 ? -14.327 32.043 -26.239 1.00 43.80 221 GLN B N 1
ATOM 3843 C CA . GLN B 1 216 ? -13.936 33.103 -27.182 1.00 50.22 221 GLN B CA 1
ATOM 3844 C C . GLN B 1 216 ? -12.643 33.799 -26.751 1.00 47.40 221 GLN B C 1
ATOM 3845 O O . GLN B 1 216 ? -12.680 34.941 -26.290 1.00 73.11 221 GLN B O 1
ATOM 3851 N N . TYR B 1 217 ? -11.507 33.126 -26.897 1.00 52.68 222 TYR B N 1
ATOM 3852 C CA . TYR B 1 217 ? -10.236 33.707 -26.478 1.00 45.29 222 TYR B CA 1
ATOM 3853 C C . TYR B 1 217 ? -9.454 34.276 -27.659 1.00 47.89 222 TYR B C 1
ATOM 3854 O O . TYR B 1 217 ? -8.265 34.578 -27.552 1.00 42.81 222 TYR B O 1
ATOM 3863 N N . LYS B 1 218 ? -10.144 34.442 -28.782 1.00 62.20 223 LYS B N 1
ATOM 3864 C CA . LYS B 1 218 ? -9.513 34.973 -29.976 1.00 37.35 223 LYS B CA 1
ATOM 3865 C C . LYS B 1 218 ? -10.376 34.741 -31.222 1.00 48.20 223 LYS B C 1
ATOM 3866 O O . LYS B 1 218 ? -11.307 35.508 -31.511 1.00 44.19 223 LYS B O 1
ATOM 3872 N N . ALA B 1 228 ? -14.633 28.126 -29.883 1.00 18.71 233 ALA B N 1
ATOM 3873 C CA . ALA B 1 228 ? -13.905 26.945 -29.405 1.00 28.80 233 ALA B CA 1
ATOM 3874 C C . ALA B 1 228 ? -14.815 25.727 -29.194 1.00 35.30 233 ALA B C 1
ATOM 3875 O O . ALA B 1 228 ? -15.863 25.844 -28.554 1.00 43.82 233 ALA B O 1
ATOM 3877 N N . PRO B 1 229 ? -14.418 24.551 -29.722 1.00 34.61 234 PRO B N 1
ATOM 3878 C CA . PRO B 1 229 ? -15.314 23.390 -29.641 1.00 33.88 234 PRO B CA 1
ATOM 3879 C C . PRO B 1 229 ? -15.540 22.934 -28.201 1.00 36.52 234 PRO B C 1
ATOM 3880 O O . PRO B 1 229 ? -14.615 22.954 -27.386 1.00 32.12 234 PRO B O 1
ATOM 3884 N N . ILE B 1 230 ? -16.773 22.541 -27.898 1.00 29.46 235 ILE B N 1
ATOM 3885 C CA . ILE B 1 230 ? -17.097 21.932 -26.612 1.00 28.62 235 ILE B CA 1
ATOM 3886 C C . ILE B 1 230 ? -17.182 20.427 -26.791 1.00 32.13 235 ILE B C 1
ATOM 3887 O O . ILE B 1 230 ? -17.922 19.945 -27.645 1.00 43.46 235 ILE B O 1
ATOM 3892 N N . VAL B 1 231 ? -16.419 19.678 -26.008 1.00 35.35 236 VAL B N 1
ATOM 3893 C CA . VAL B 1 231 ? -16.610 18.234 -25.967 1.00 29.71 236 VAL B CA 1
ATOM 3894 C C . VAL B 1 231 ? -17.053 17.832 -24.570 1.00 27.80 236 VAL B C 1
ATOM 3895 O O . VAL B 1 231 ? -16.419 18.180 -23.572 1.00 24.04 236 VAL B O 1
ATOM 3899 N N . ARG B 1 232 ? -18.161 17.113 -24.497 1.00 25.34 237 ARG B N 1
ATOM 3900 C CA . ARG B 1 232 ? -18.742 16.776 -23.204 1.00 31.42 237 ARG B CA 1
ATOM 3901 C C . ARG B 1 232 ? -18.521 15.303 -22.883 1.00 20.85 237 ARG B C 1
ATOM 3902 O O . ARG B 1 232 ? -18.983 14.434 -23.619 1.00 23.35 237 ARG B O 1
ATOM 3910 N N . LEU B 1 233 ? -17.791 15.025 -21.804 1.00 18.39 238 LEU B N 1
ATOM 3911 C CA . LEU B 1 233 ? -17.573 13.643 -21.377 1.00 30.17 238 LEU B CA 1
ATOM 3912 C C . LEU B 1 233 ? -18.816 13.086 -20.690 1.00 23.41 238 LEU B C 1
ATOM 3913 O O . LEU B 1 233 ? -19.151 13.478 -19.574 1.00 21.65 238 LEU B O 1
ATOM 3918 N N . VAL B 1 234 ? -19.474 12.154 -21.371 1.00 25.87 239 VAL B N 1
ATOM 3919 C CA . VAL B 1 234 ? -20.775 11.626 -20.968 1.00 25.62 239 VAL B CA 1
ATOM 3920 C C . VAL B 1 234 ? -20.749 10.103 -20.774 1.00 25.72 239 VAL B C 1
ATOM 3921 O O . VAL B 1 234 ? -20.623 9.366 -21.745 1.00 26.08 239 VAL B O 1
ATOM 3925 N N . ALA B 1 235 ? -20.869 9.628 -19.533 1.00 25.70 240 ALA B N 1
ATOM 3926 C CA . ALA B 1 235 ? -20.977 8.190 -19.273 1.00 21.26 240 ALA B CA 1
ATOM 3927 C C . ALA B 1 235 ? -22.288 7.655 -19.852 1.00 22.84 240 ALA B C 1
ATOM 3928 O O . ALA B 1 235 ? -23.358 8.105 -19.456 1.00 24.14 240 ALA B O 1
ATOM 3930 N N . ILE B 1 236 ? -22.216 6.708 -20.785 1.00 19.49 241 ILE B N 1
ATOM 3931 C CA . ILE B 1 236 ? -23.415 6.278 -21.516 1.00 21.83 241 ILE B CA 1
ATOM 3932 C C . ILE B 1 236 ? -24.479 5.692 -20.609 1.00 26.43 241 ILE B C 1
ATOM 3933 O O . ILE B 1 236 ? -24.176 4.855 -19.768 1.00 27.91 241 ILE B O 1
ATOM 3938 N N . ASN B 1 237 ? -25.726 6.106 -20.820 1.00 22.09 242 ASN B N 1
ATOM 3939 C CA . ASN B 1 237 ? -26.873 5.530 -20.136 1.00 18.24 242 ASN B CA 1
ATOM 3940 C C . ASN B 1 237 ? -26.894 5.857 -18.644 1.00 26.81 242 ASN B C 1
ATOM 3941 O O . ASN B 1 237 ? -27.626 5.245 -17.860 1.00 31.84 242 ASN B O 1
ATOM 3946 N N . SER B 1 238 ? -26.086 6.838 -18.262 1.00 24.38 243 SER B N 1
ATOM 3947 C CA . SER B 1 238 ? -26.058 7.313 -16.886 1.00 28.67 243 SER B CA 1
ATOM 3948 C C . SER B 1 238 ? -26.831 8.633 -16.7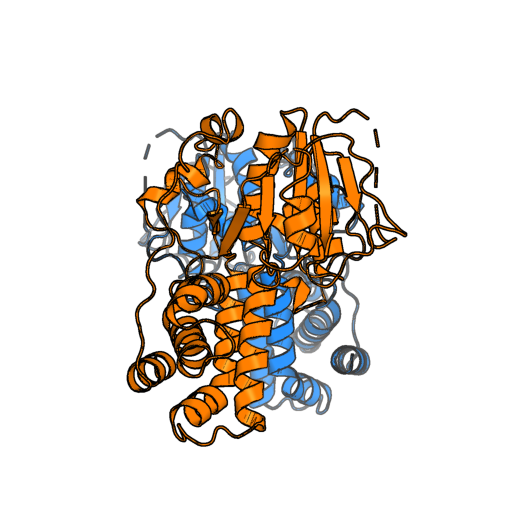44 1.00 22.69 243 SER B C 1
ATOM 3949 O O . SER B 1 238 ? -27.383 9.145 -17.709 1.00 30.02 243 SER B O 1
ATOM 3952 N N . ILE B 1 239 ? -26.880 9.161 -15.528 1.00 25.73 244 ILE B N 1
ATOM 3953 C CA . ILE B 1 239 ? -27.477 10.460 -15.264 1.00 19.87 244 ILE B CA 1
ATOM 3954 C C . ILE B 1 239 ? -26.928 11.585 -16.153 1.00 25.69 244 ILE B C 1
ATOM 3955 O O . ILE B 1 239 ? -27.671 12.489 -16.526 1.00 29.89 244 ILE B O 1
ATOM 3960 N N . ASP B 1 240 ? -25.635 11.535 -16.481 1.00 25.00 245 ASP B N 1
ATOM 3961 C CA . ASP B 1 240 ? -25.033 12.496 -17.406 1.00 21.24 245 ASP B CA 1
ATOM 3962 C C . ASP B 1 240 ? -25.756 12.479 -18.740 1.00 28.38 245 ASP B C 1
ATOM 3963 O O . ASP B 1 240 ? -26.150 13.518 -19.253 1.00 40.30 245 ASP B O 1
ATOM 3968 N N . HIS B 1 241 ? -25.887 11.283 -19.308 1.00 25.56 246 HIS B N 1
ATOM 3969 C CA . HIS B 1 241 ? -26.608 11.048 -20.560 1.00 26.61 246 HIS B CA 1
ATOM 3970 C C . HIS B 1 241 ? -28.079 11.501 -20.496 1.00 32.35 246 HIS B C 1
ATOM 3971 O O . HIS B 1 241 ? -28.649 11.969 -21.489 1.00 35.83 246 HIS B O 1
ATOM 3978 N N . CYS B 1 242 ? -28.689 11.347 -19.324 1.00 31.79 247 CYS B N 1
ATOM 3979 C CA . CYS B 1 242 ? -30.087 11.704 -19.130 1.00 26.79 247 CYS B CA 1
ATOM 3980 C C . CYS B 1 242 ? -30.248 13.210 -19.048 1.00 27.79 247 CYS B C 1
ATOM 3981 O O . CYS B 1 242 ? -31.157 13.784 -19.649 1.00 31.91 247 CYS B O 1
ATOM 3984 N N . ARG B 1 243 ? -29.352 13.846 -18.302 1.00 28.29 248 ARG B N 1
ATOM 3985 C CA . ARG B 1 243 ? -29.402 15.289 -18.107 1.00 33.30 248 ARG B CA 1
ATOM 3986 C C . ARG B 1 243 ? -29.172 16.002 -19.418 1.00 30.68 248 ARG B C 1
ATOM 3987 O O . ARG B 1 243 ? -29.894 16.933 -19.766 1.00 38.40 248 ARG B O 1
ATOM 3995 N N . LEU B 1 244 ? -28.148 15.557 -20.133 1.00 22.86 249 LEU B N 1
ATOM 3996 C CA . LEU B 1 244 ? -27.819 16.095 -21.443 1.00 33.25 249 LEU B CA 1
ATOM 3997 C C . LEU B 1 244 ? -28.990 15.998 -22.408 1.00 36.08 249 LEU B C 1
ATOM 3998 O O . LEU B 1 244 ? -29.422 16.990 -22.990 1.00 40.60 249 LEU B O 1
ATOM 4003 N N . PHE B 1 245 ? -29.487 14.785 -22.593 1.00 35.55 250 PHE B N 1
ATOM 4004 C CA . PHE B 1 245 ? -30.489 14.550 -23.602 1.00 32.05 250 PHE B CA 1
ATOM 4005 C C . PHE B 1 245 ? -31.803 15.253 -23.282 1.00 30.91 250 PHE B C 1
ATOM 4006 O O . PHE B 1 245 ? -32.390 15.913 -24.129 1.00 37.56 250 PHE B O 1
ATOM 4014 N N . PHE B 1 246 ? -32.269 15.110 -22.053 1.00 37.67 251 PHE B N 1
ATOM 4015 C CA . PHE B 1 246 ? -33.535 15.722 -21.670 1.00 37.38 251 PHE B CA 1
ATOM 4016 C C . PHE B 1 246 ? -33.385 17.220 -21.417 1.00 49.11 251 PHE B C 1
ATOM 4017 O O . PHE B 1 246 ? -34.368 17.962 -21.420 1.00 48.25 251 PHE B O 1
ATOM 4025 N N . GLY B 1 247 ? -32.145 17.655 -21.214 1.00 50.71 252 GLY B N 1
ATOM 4026 C CA . GLY B 1 247 ? -31.834 19.063 -21.031 1.00 53.83 252 GLY B CA 1
ATOM 4027 C C . GLY B 1 247 ? -32.242 19.889 -22.235 1.00 50.84 252 GLY B C 1
ATOM 4028 O O . GLY B 1 247 ? -32.636 21.051 -22.111 1.00 56.88 252 GLY B O 1
ATOM 4029 N N . LYS B 1 248 ? -32.120 19.288 -23.411 1.00 37.66 253 LYS B N 1
ATOM 4030 C CA . LYS B 1 248 ? -32.758 19.820 -24.599 1.00 39.49 253 LYS B CA 1
ATOM 4031 C C . LYS B 1 248 ? -34.254 19.710 -24.331 1.00 70.64 253 LYS B C 1
ATOM 4032 O O . LYS B 1 248 ? -34.844 20.603 -23.723 1.00 85.35 253 LYS B O 1
ATOM 4038 N N . LYS B 1 249 ? -34.845 18.593 -24.747 1.00 73.85 254 LYS B N 1
ATOM 4039 C CA . LYS B 1 249 ? -36.257 18.277 -24.502 1.00 54.51 254 LYS B CA 1
ATOM 4040 C C . LYS B 1 249 ? -37.063 19.247 -23.622 1.00 45.81 254 LYS B C 1
ATOM 4041 O O . LYS B 1 249 ? -38.004 19.878 -24.093 1.00 51.77 254 LYS B O 1
ATOM 4047 N N . PHE B 1 250 ? -36.711 19.363 -22.347 1.00 49.61 255 PHE B N 1
ATOM 4048 C CA . PHE B 1 250 ? -37.598 20.053 -21.409 1.00 62.73 255 PHE B CA 1
ATOM 4049 C C . PHE B 1 250 ? -36.979 21.269 -20.727 1.00 63.32 255 PHE B C 1
ATOM 4050 O O . PHE B 1 250 ? -37.692 22.115 -20.190 1.00 67.30 255 PHE B O 1
ATOM 4058 N N . ASP B 1 251 ? -35.655 21.356 -20.757 1.00 67.89 256 ASP B N 1
ATOM 4059 C CA . ASP B 1 251 ? -34.943 22.522 -20.231 1.00 94.93 256 ASP B CA 1
ATOM 4060 C C . ASP B 1 251 ? -35.252 22.809 -18.765 1.00 75.61 256 ASP B C 1
ATOM 4061 O O . ASP B 1 251 ? -36.137 22.198 -18.161 1.00 59.23 256 ASP B O 1
ATOM 4066 N N . LYS B 1 252 ? -34.492 23.751 -18.213 1.00 107.93 257 LYS B N 1
ATOM 4067 C CA . LYS B 1 252 ? -34.718 24.286 -16.877 1.00 98.72 257 LYS B CA 1
ATOM 4068 C C . LYS B 1 252 ? -35.002 23.222 -15.830 1.00 85.21 257 LYS B C 1
ATOM 4069 O O . LYS B 1 252 ? -34.743 22.034 -16.030 1.00 61.83 257 LYS B O 1
ATOM 4075 N N . ASN B 1 253 ? -35.526 23.680 -14.700 1.00 90.18 258 ASN B N 1
ATOM 4076 C CA . ASN B 1 253 ? -35.982 22.800 -13.645 1.00 84.30 258 ASN B CA 1
ATOM 4077 C C . ASN B 1 253 ? -37.419 22.415 -13.960 1.00 72.79 258 ASN B C 1
ATOM 4078 O O . ASN B 1 253 ? -38.290 22.407 -13.091 1.00 72.61 258 ASN B O 1
ATOM 4083 N N . SER B 1 254 ? -37.651 22.110 -15.232 1.00 57.68 259 SER B N 1
ATOM 4084 C CA . SER B 1 254 ? -38.968 21.745 -15.726 1.00 51.47 259 SER B CA 1
ATOM 4085 C C . SER B 1 254 ? -39.568 20.577 -14.948 1.00 77.31 259 SER B C 1
ATOM 4086 O O . SER B 1 254 ? -38.862 19.829 -14.267 1.00 85.73 259 SER B O 1
ATOM 4089 N N . ARG B 1 255 ? -40.882 20.432 -15.051 1.00 66.66 260 ARG B N 1
ATOM 4090 C CA . ARG B 1 255 ? -41.567 19.296 -14.467 1.00 58.31 260 ARG B CA 1
ATOM 4091 C C . ARG B 1 255 ? -41.041 18.027 -15.116 1.00 61.11 260 ARG B C 1
ATOM 4092 O O . ARG B 1 255 ? -40.391 17.204 -14.465 1.00 54.32 260 ARG B O 1
ATOM 4100 N N . GLU B 1 256 ? -41.302 17.896 -16.415 1.00 56.13 261 GLU B N 1
ATOM 4101 C CA . GLU B 1 256 ? -40.977 16.685 -17.159 1.00 62.88 261 GLU B CA 1
ATOM 4102 C C . GLU B 1 256 ? -39.480 16.407 -17.238 1.00 61.16 261 GLU B C 1
ATOM 4103 O O . GLU B 1 256 ? -39.062 15.288 -17.559 1.00 54.79 261 GLU B O 1
ATOM 4109 N N . TYR B 1 257 ? -38.673 17.427 -16.978 1.00 57.55 262 TYR B N 1
ATOM 4110 C CA . TYR B 1 257 ? -37.234 17.245 -17.007 1.00 51.07 262 TYR B CA 1
ATOM 4111 C C . TYR B 1 257 ? -36.853 16.348 -15.844 1.00 47.96 262 TYR B C 1
ATOM 4112 O O . TYR B 1 257 ? -36.396 15.228 -16.052 1.00 44.21 262 TYR B O 1
ATOM 4121 N N . LEU B 1 258 ? -37.078 16.824 -14.622 1.00 46.19 263 LEU B N 1
ATOM 4122 C CA . LEU B 1 258 ? -36.703 16.064 -13.432 1.00 42.13 263 LEU B CA 1
ATOM 4123 C C . LEU B 1 258 ? -37.253 14.641 -13.470 1.00 49.05 263 LEU B C 1
ATOM 4124 O O . LEU B 1 258 ? -36.577 13.693 -13.080 1.00 57.43 263 LEU B O 1
ATOM 4129 N N . GLU B 1 259 ? -38.478 14.493 -13.952 1.00 47.50 264 GLU B N 1
ATOM 4130 C CA . GLU B 1 259 ? -39.114 13.188 -13.999 1.00 41.39 264 GLU B CA 1
ATOM 4131 C C . GLU B 1 259 ? -38.497 12.256 -15.035 1.00 29.39 264 GLU B C 1
ATOM 4132 O O . GLU B 1 259 ? -38.210 11.099 -14.742 1.00 34.93 264 GLU B O 1
ATOM 4138 N N . ASN B 1 260 ? -38.316 12.747 -16.254 1.00 34.44 265 ASN B N 1
ATOM 4139 C CA . ASN B 1 260 ? -37.747 11.915 -17.308 1.00 40.73 265 ASN B CA 1
ATOM 4140 C C . ASN B 1 260 ? -36.314 11.509 -16.970 1.00 31.51 265 ASN B C 1
ATOM 4141 O O . ASN B 1 260 ? -35.867 10.394 -17.247 1.00 30.81 265 ASN B O 1
ATOM 4146 N N . VAL B 1 261 ? -35.598 12.439 -16.366 1.00 37.04 266 VAL B N 1
ATOM 4147 C CA . VAL B 1 261 ? -34.204 12.228 -16.034 1.00 29.86 266 VAL B CA 1
ATOM 4148 C C . VAL B 1 261 ? -34.039 11.156 -14.957 1.00 32.56 266 VAL B C 1
ATOM 4149 O O . VAL B 1 261 ? -33.119 10.340 -15.024 1.00 31.23 266 VAL B O 1
ATOM 4153 N N . THR B 1 262 ? -34.941 11.141 -13.976 1.00 38.76 267 THR B N 1
ATOM 4154 C CA . THR B 1 262 ? -34.890 10.126 -12.918 1.00 38.27 267 THR B CA 1
ATOM 4155 C C . THR B 1 262 ? -35.452 8.743 -13.334 1.00 30.82 267 THR B C 1
ATOM 4156 O O . THR B 1 262 ? -34.917 7.701 -12.935 1.00 27.16 267 THR B O 1
ATOM 4160 N N . ALA B 1 263 ? -36.512 8.737 -14.141 1.00 34.57 268 ALA B N 1
ATOM 4161 C CA . ALA B 1 263 ? -37.059 7.492 -14.685 1.00 27.37 268 ALA B CA 1
ATOM 4162 C C . ALA B 1 263 ? -36.015 6.775 -15.545 1.00 29.92 268 ALA B C 1
ATOM 4163 O O . ALA B 1 263 ? -35.860 5.552 -15.478 1.00 28.78 268 ALA B O 1
ATOM 4165 N N . ALA B 1 264 ? -35.305 7.546 -16.363 1.00 32.07 269 ALA B N 1
ATOM 4166 C CA . ALA B 1 264 ? -34.283 6.996 -17.244 1.00 27.14 269 ALA B CA 1
ATOM 4167 C C . ALA B 1 264 ? -33.039 6.566 -16.468 1.00 29.17 269 ALA B C 1
ATOM 4168 O O . ALA B 1 264 ? -32.456 5.517 -16.757 1.00 34.12 269 ALA B O 1
ATOM 4170 N N . MET B 1 265 ? -32.625 7.370 -15.490 1.00 27.65 270 MET B N 1
ATOM 4171 C CA . MET B 1 265 ? -31.519 6.965 -14.632 1.00 31.57 270 MET B CA 1
ATOM 4172 C C . MET B 1 265 ? -31.808 5.599 -14.005 1.00 34.25 270 MET B C 1
ATOM 4173 O O . MET B 1 265 ? -30.988 4.680 -14.078 1.00 35.01 270 MET B O 1
ATOM 4178 N N . VAL B 1 266 ? -32.975 5.472 -13.384 1.00 25.71 271 VAL B N 1
ATOM 4179 C CA . VAL B 1 266 ? -33.349 4.223 -12.739 1.00 19.42 271 VAL B CA 1
ATOM 4180 C C . VAL B 1 266 ? -33.468 3.091 -13.756 1.00 28.26 271 VAL B C 1
ATOM 4181 O O . VAL B 1 266 ? -32.924 2.004 -13.548 1.00 34.00 271 VAL B O 1
ATOM 4185 N N . ILE B 1 267 ? -34.163 3.346 -14.861 1.00 31.58 272 ILE B N 1
ATOM 4186 C CA . ILE B 1 267 ? -34.452 2.282 -15.829 1.00 32.91 272 ILE B CA 1
ATOM 4187 C C . ILE B 1 267 ? -33.230 1.842 -16.626 1.00 28.23 272 ILE B C 1
ATOM 4188 O O . ILE B 1 267 ? -33.021 0.652 -16.848 1.00 25.48 272 ILE B O 1
ATOM 4193 N N . LEU B 1 268 ? -32.417 2.807 -17.040 1.00 28.85 273 LEU B N 1
ATOM 4194 C CA . LEU B 1 268 ? -31.231 2.515 -17.833 1.00 29.09 273 LEU B CA 1
ATOM 4195 C C . LEU B 1 268 ? -30.105 1.943 -16.973 1.00 33.74 273 LEU B C 1
ATOM 4196 O O . LEU B 1 268 ? -29.027 1.631 -17.473 1.00 33.81 273 LEU B O 1
ATOM 4201 N N . ARG B 1 269 ? -30.373 1.795 -15.682 1.00 33.55 274 ARG B N 1
ATOM 4202 C CA . ARG B 1 269 ? -29.356 1.443 -14.693 1.00 36.11 274 ARG B CA 1
ATOM 4203 C C . ARG B 1 269 ? -28.686 0.074 -14.922 1.00 33.48 274 ARG B C 1
ATOM 4204 O O . ARG B 1 269 ? -27.642 -0.215 -14.341 1.00 40.62 274 ARG B O 1
ATOM 4212 N N . ASP B 1 270 ? -29.270 -0.754 -15.784 1.00 30.23 275 ASP B N 1
ATOM 4213 C CA . ASP B 1 270 ? -28.679 -2.053 -16.115 1.00 31.86 275 ASP B CA 1
ATOM 4214 C C . ASP B 1 270 ? -27.829 -2.012 -17.392 1.00 42.58 275 ASP B C 1
ATOM 4215 O O . ASP B 1 270 ? -27.105 -2.953 -17.705 1.00 44.72 275 ASP B O 1
ATOM 4220 N N . ARG B 1 271 ? -27.936 -0.909 -18.125 1.00 44.80 276 ARG B N 1
ATOM 4221 C CA . ARG B 1 271 ? -27.165 -0.680 -19.336 1.00 30.89 276 ARG B CA 1
ATOM 4222 C C . ARG B 1 271 ? -26.188 0.480 -19.129 1.00 33.66 276 ARG B C 1
ATOM 4223 O O . ARG B 1 271 ? -25.860 1.202 -20.072 1.00 38.06 276 ARG B O 1
ATOM 4231 N N . LEU B 1 272 ? -25.747 0.679 -17.890 1.00 38.47 277 LEU B N 1
ATOM 4232 C CA . LEU B 1 272 ? -24.754 1.709 -17.583 1.00 30.79 277 LEU B CA 1
ATOM 4233 C C . LEU B 1 272 ? -23.432 1.450 -18.301 1.00 29.18 277 LEU B C 1
ATOM 4234 O O . LEU B 1 272 ? -22.940 0.314 -18.329 1.00 31.55 277 LEU B O 1
ATOM 4239 N N . GLY B 1 273 ? -22.885 2.512 -18.890 1.00 28.70 278 GLY B N 1
ATOM 4240 C CA . GLY B 1 273 ? -21.517 2.547 -19.380 1.00 30.68 278 GLY B CA 1
ATOM 4241 C C . GLY B 1 273 ? -21.056 1.572 -20.452 1.00 33.83 278 GLY B C 1
ATOM 4242 O O . GLY B 1 273 ? -19.850 1.387 -20.656 1.00 31.47 278 GLY B O 1
ATOM 4243 N N . THR B 1 274 ? -21.989 0.934 -21.145 1.00 38.42 279 THR B N 1
ATOM 4244 C CA . THR B 1 274 ? -21.579 0.028 -22.204 1.00 37.96 279 THR B CA 1
ATOM 4245 C C . THR B 1 274 ? -21.951 0.627 -23.542 1.00 35.75 279 THR B C 1
ATOM 4246 O O . THR B 1 274 ? -23.095 1.031 -23.753 1.00 37.03 279 THR B O 1
ATOM 4250 N N . LEU B 1 275 ? -20.960 0.679 -24.431 1.00 39.48 280 LEU B N 1
ATOM 4251 C CA . LEU B 1 275 ? -21.073 1.306 -25.745 1.00 40.43 280 LEU B CA 1
ATOM 4252 C C . LEU B 1 275 ? -21.734 0.407 -26.794 1.00 40.62 280 LEU B C 1
ATOM 4253 O O . LEU B 1 275 ? -21.620 -0.823 -26.733 1.00 31.88 280 LEU B O 1
ATOM 4258 N N . PRO B 1 276 ? -22.414 1.029 -27.773 1.00 42.49 281 PRO B N 1
ATOM 4259 C CA . PRO B 1 276 ? -22.965 0.318 -28.928 1.00 35.97 281 PRO B CA 1
ATOM 4260 C C . PRO B 1 276 ? -21.803 -0.332 -29.648 1.00 47.56 281 PRO B C 1
ATOM 4261 O O . PRO B 1 276 ? -20.728 0.276 -29.684 1.00 40.74 281 PRO B O 1
ATOM 4265 N N . PRO B 1 277 ? -22.003 -1.538 -30.212 1.00 57.25 282 PRO B N 1
ATOM 4266 C CA . PRO B 1 277 ? -20.875 -2.325 -30.733 1.00 57.02 282 PRO B CA 1
ATOM 4267 C C . PRO B 1 277 ? -19.993 -1.567 -31.743 1.00 46.87 282 PRO B C 1
ATOM 4268 O O . PRO B 1 277 ? -18.790 -1.821 -31.831 1.00 45.05 282 PRO B O 1
ATOM 4272 N N . ASP B 1 278 ? -20.577 -0.628 -32.475 1.00 36.04 283 ASP B N 1
ATOM 4273 C CA . ASP B 1 278 ? -19.826 0.098 -33.487 1.00 32.96 283 ASP B CA 1
ATOM 4274 C C . ASP B 1 278 ? -18.851 1.138 -32.928 1.00 50.17 283 ASP B C 1
ATOM 4275 O O . ASP B 1 278 ? -17.937 1.571 -33.635 1.00 46.33 283 ASP B O 1
ATOM 4280 N N . LEU B 1 279 ? -19.036 1.541 -31.671 1.00 46.63 284 LEU B N 1
ATOM 4281 C CA . LEU B 1 279 ? -18.141 2.519 -31.043 1.00 30.89 284 LEU B CA 1
ATOM 4282 C C . LEU B 1 279 ? -16.901 1.838 -30.491 1.00 28.75 284 LEU B C 1
ATOM 4283 O O . LEU B 1 279 ? -15.839 2.453 -30.376 1.00 31.59 284 LEU B O 1
ATOM 4288 N N . ARG B 1 280 ? -17.057 0.558 -30.167 1.00 26.68 285 ARG B N 1
ATOM 4289 C CA . ARG B 1 280 ? -16.069 -0.219 -29.410 1.00 35.90 285 ARG B CA 1
ATOM 4290 C C . ARG B 1 280 ? -14.623 -0.310 -29.930 1.00 35.17 285 ARG B C 1
ATOM 4291 O O . ARG B 1 280 ? -13.692 -0.362 -29.127 1.00 32.59 285 ARG B O 1
ATOM 4299 N N . PRO B 1 281 ? -14.426 -0.374 -31.259 1.00 35.96 286 PRO B N 1
ATOM 4300 C CA . PRO B 1 281 ? -13.054 -0.415 -31.787 1.00 30.49 286 PRO B CA 1
ATOM 4301 C C . PRO B 1 281 ? -12.364 0.942 -31.641 1.00 34.97 286 PRO B C 1
ATOM 4302 O O . PRO B 1 281 ? -11.158 1.008 -31.400 1.00 27.83 286 PRO B O 1
ATOM 4306 N N . ILE B 1 282 ? -13.140 2.011 -31.795 1.00 29.73 287 ILE B N 1
ATOM 4307 C CA . ILE B 1 282 ? -12.654 3.373 -31.625 1.00 34.30 287 ILE B CA 1
ATOM 4308 C C . ILE B 1 282 ? -12.070 3.614 -30.234 1.00 30.85 287 ILE B C 1
ATOM 4309 O O . ILE B 1 282 ? -11.051 4.299 -30.086 1.00 28.76 287 ILE B O 1
ATOM 4314 N N . TYR B 1 283 ? -12.722 3.054 -29.219 1.00 31.51 288 TYR B N 1
ATOM 4315 C CA . TYR B 1 283 ? -12.295 3.251 -27.840 1.00 23.88 288 TYR B CA 1
ATOM 4316 C C . TYR B 1 283 ? -11.211 2.264 -27.493 1.00 23.74 288 TYR B C 1
ATOM 4317 O O . TYR B 1 283 ? -10.279 2.583 -26.763 1.00 29.58 288 TYR B O 1
ATOM 4326 N N . SER B 1 284 ? -11.345 1.062 -28.039 1.00 32.41 289 SER B N 1
ATOM 4327 C CA . SER B 1 284 ? -10.332 0.023 -27.915 1.00 28.32 289 SER B CA 1
ATOM 4328 C C . SER B 1 284 ? -9.030 0.474 -28.576 1.00 32.11 289 SER B C 1
ATOM 4329 O O . SER B 1 284 ? -7.928 0.141 -28.122 1.00 28.57 289 SER B O 1
ATOM 4332 N N . GLN B 1 285 ? -9.161 1.237 -29.655 1.00 25.78 290 GLN B N 1
ATOM 4333 C CA . GLN B 1 285 ? -7.994 1.790 -30.324 1.00 27.59 290 GLN B CA 1
ATOM 4334 C C . GLN B 1 285 ? -7.677 3.161 -29.741 1.00 35.97 290 GLN B C 1
ATOM 4335 O O . GLN B 1 285 ? -7.013 3.986 -30.373 1.00 32.87 290 GLN B O 1
ATOM 4341 N N . LYS B 1 286 ? -8.192 3.385 -28.532 1.00 37.30 291 LYS B N 1
ATOM 4342 C CA . LYS B 1 286 ? -7.754 4.470 -27.663 1.00 23.16 291 LYS B CA 1
ATOM 4343 C C . LYS B 1 286 ? -8.014 5.841 -28.290 1.00 32.66 291 LYS B C 1
ATOM 4344 O O . LYS B 1 286 ? -7.223 6.778 -28.162 1.00 26.05 291 LYS B O 1
ATOM 4350 N N . LEU B 1 287 ? -9.146 5.943 -28.978 1.00 29.16 292 LEU B N 1
ATOM 4351 C CA . LEU B 1 287 ? -9.586 7.207 -29.539 1.00 29.59 292 LEU B CA 1
ATOM 4352 C C . LEU B 1 287 ? -8.656 7.763 -30.618 1.00 31.61 292 LEU B C 1
ATOM 4353 O O . LEU B 1 287 ? -8.753 8.938 -30.964 1.00 30.79 292 LEU B O 1
ATOM 4358 N N . HIS B 1 288 ? -7.763 6.932 -31.150 1.00 29.43 293 HIS B N 1
ATOM 4359 C CA . HIS B 1 288 ? -6.909 7.358 -32.257 1.00 40.33 293 HIS B CA 1
ATOM 4360 C C . HIS B 1 288 ? -7.781 7.843 -33.409 1.00 32.79 293 HIS B C 1
ATOM 4361 O O . HIS B 1 288 ? -7.372 8.662 -34.219 1.00 28.07 293 HIS B O 1
ATOM 4368 N N . TYR B 1 289 ? -9.000 7.326 -33.453 1.00 31.66 294 TYR B N 1
ATOM 4369 C CA . TYR B 1 289 ? -9.986 7.720 -34.438 1.00 27.01 294 TYR B CA 1
ATOM 4370 C C . TYR B 1 289 ? -10.169 9.236 -34.502 1.00 29.86 294 TYR B C 1
ATOM 4371 O O . TYR B 1 289 ? -10.574 9.773 -35.532 1.00 32.31 294 TYR B O 1
ATOM 4380 N N . LEU B 1 290 ? -9.862 9.926 -33.406 1.00 30.32 295 LEU B N 1
ATOM 4381 C CA . LEU B 1 290 ? -10.163 11.357 -33.288 1.00 34.51 295 LEU B CA 1
ATOM 4382 C C . LEU B 1 290 ? -9.035 12.317 -33.681 1.00 38.42 295 LEU B C 1
ATOM 4383 O O . LEU B 1 290 ? -9.138 13.522 -33.438 1.00 33.89 295 LEU B O 1
ATOM 4388 N N . VAL B 1 291 ? -7.970 11.801 -34.285 1.00 38.82 296 VAL B N 1
ATOM 4389 C CA . VAL B 1 291 ? -6.785 12.619 -34.534 1.00 38.36 296 VAL B CA 1
ATOM 4390 C C . VAL B 1 291 ? -6.970 13.648 -35.656 1.00 35.53 296 VAL B C 1
ATOM 4391 O O . VAL B 1 291 ? -6.532 14.791 -35.538 1.00 34.45 296 VAL B O 1
ATOM 4395 N N . GLU B 1 292 ? -7.638 13.249 -36.732 1.00 37.43 297 GLU B N 1
ATOM 4396 C CA . GLU B 1 292 ? -7.923 14.167 -37.831 1.00 38.49 297 GLU B CA 1
ATOM 4397 C C . GLU B 1 292 ? -8.775 15.349 -37.378 1.00 42.85 297 GLU B C 1
ATOM 4398 O O . GLU B 1 292 ? -8.631 16.462 -37.885 1.00 47.00 297 GLU B O 1
ATOM 4404 N N . TRP B 1 293 ? -9.669 15.103 -36.427 1.00 43.66 298 TRP B N 1
ATOM 4405 C CA . TRP B 1 293 ? -10.484 16.168 -35.867 1.00 33.08 298 TRP B CA 1
ATOM 4406 C C . TRP B 1 293 ? -9.663 17.074 -34.923 1.00 32.76 298 TRP B C 1
ATOM 4407 O O . TRP B 1 293 ? -9.834 18.293 -34.914 1.00 32.43 298 TRP B O 1
ATOM 4418 N N . LEU B 1 294 ? -8.757 16.490 -34.145 1.00 30.16 299 LEU B N 1
ATOM 4419 C CA . LEU B 1 294 ? -7.853 17.307 -33.337 1.00 37.99 299 LEU B CA 1
ATOM 4420 C C . LEU B 1 294 ? -6.919 18.144 -34.232 1.00 51.73 299 LEU B C 1
ATOM 4421 O O . LEU B 1 294 ? -6.478 19.223 -33.836 1.00 62.53 299 LEU B O 1
ATOM 4426 N N . GLU B 1 295 ? -6.611 17.643 -35.430 1.00 55.49 300 GLU B N 1
ATOM 4427 C CA . GLU B 1 295 ? -5.787 18.389 -36.388 1.00 51.78 300 GLU B CA 1
ATOM 4428 C C . GLU B 1 295 ? -6.551 19.586 -36.934 1.00 45.35 300 GLU B C 1
ATOM 4429 O O . GLU B 1 295 ? -6.040 20.701 -36.948 1.00 56.39 300 GLU B O 1
ATOM 4435 N N . ASN B 1 296 ? -7.773 19.343 -37.398 1.00 56.06 301 ASN B N 1
ATOM 4436 C CA . ASN B 1 296 ? -8.654 20.404 -37.885 1.00 53.90 301 ASN B CA 1
ATOM 4437 C C . ASN B 1 296 ? -9.968 20.425 -37.122 1.00 54.04 301 ASN B C 1
ATOM 4438 O O . ASN B 1 296 ? -10.898 19.692 -37.470 1.00 47.43 301 ASN B O 1
ATOM 4443 N N . PRO B 1 297 ? -10.058 21.275 -36.087 1.00 57.06 302 PRO B N 1
ATOM 4444 C CA . PRO B 1 297 ? -11.249 21.332 -35.233 1.00 57.85 302 PRO B CA 1
ATOM 4445 C C . PRO B 1 297 ? -12.451 21.869 -36.006 1.00 58.19 302 PRO B C 1
ATOM 4446 O O . PRO B 1 297 ? -13.559 21.953 -35.464 1.00 43.81 302 PRO B O 1
ATOM 4450 N N . THR B 1 298 ? -12.217 22.232 -37.265 1.00 57.86 303 THR B N 1
ATOM 4451 C CA . THR B 1 298 ? -13.267 22.733 -38.147 1.00 57.24 303 THR B CA 1
ATOM 4452 C C . THR B 1 298 ? -13.902 21.579 -38.911 1.00 50.67 303 THR B C 1
ATOM 4453 O O . THR B 1 298 ? -14.994 21.702 -39.465 1.00 40.81 303 THR B O 1
ATOM 4457 N N . VAL B 1 299 ? -13.191 20.457 -38.925 1.00 55.17 304 VAL B N 1
ATOM 4458 C CA . VAL B 1 299 ? -13.684 19.192 -39.460 1.00 58.50 304 VAL B CA 1
ATOM 4459 C C . VAL B 1 299 ? -14.911 18.713 -38.677 1.00 66.05 304 VAL B C 1
ATOM 4460 O O . VAL B 1 299 ? -15.028 18.970 -37.476 1.00 75.25 304 VAL B O 1
ATOM 4464 N N . PRO B 1 300 ? -15.844 18.025 -39.353 1.00 58.65 305 PRO B N 1
ATOM 4465 C CA . PRO B 1 300 ? -17.047 17.548 -38.655 1.00 58.87 305 PRO B CA 1
ATOM 4466 C C . PRO B 1 300 ? -16.739 16.489 -37.591 1.00 53.89 305 PRO B C 1
ATOM 4467 O O . PRO B 1 300 ? -15.893 15.616 -37.808 1.00 40.71 305 PRO B O 1
ATOM 4471 N N . TRP B 1 301 ? -17.425 16.580 -36.452 1.00 42.41 306 TRP B N 1
ATOM 4472 C CA . TRP B 1 301 ? -17.260 15.620 -35.359 1.00 35.28 306 TRP B CA 1
ATOM 4473 C C . TRP B 1 301 ? -17.417 14.180 -35.873 1.00 37.17 306 TRP B C 1
ATOM 4474 O O . TRP B 1 301 ? -18.451 13.830 -36.440 1.00 43.01 306 TRP B O 1
ATOM 4485 N N . PRO B 1 302 ? -16.380 13.346 -35.670 1.00 37.16 307 PRO B N 1
ATOM 4486 C CA . PRO B 1 302 ? -16.214 11.984 -36.202 1.00 30.14 307 PRO B CA 1
ATOM 4487 C C . PRO B 1 302 ? -17.203 10.947 -35.663 1.00 44.55 307 PRO B C 1
ATOM 4488 O O . PRO B 1 302 ? -17.345 9.871 -36.253 1.00 52.37 307 PRO B O 1
ATOM 4492 N N . LEU B 1 303 ? -17.854 11.254 -34.547 1.00 44.57 308 LEU B N 1
ATOM 4493 C CA . LEU B 1 303 ? -18.670 10.270 -33.843 1.00 42.64 308 LEU B CA 1
ATOM 4494 C C . LEU B 1 303 ? -20.162 10.581 -33.963 1.00 39.84 308 LEU B C 1
ATOM 4495 O O . LEU B 1 303 ? -20.536 11.694 -34.345 1.00 36.58 308 LEU B O 1
ATOM 4500 N N . PRO B 1 304 ? -21.016 9.589 -33.645 1.00 47.42 309 PRO B N 1
ATOM 4501 C CA . PRO B 1 304 ? -22.481 9.734 -33.657 1.00 45.44 309 PRO B CA 1
ATOM 4502 C C . PRO B 1 304 ? -22.987 10.812 -32.697 1.00 43.35 309 PRO B C 1
ATOM 4503 O O . PRO B 1 304 ? -22.362 11.072 -31.665 1.00 41.03 309 PRO B O 1
ATOM 4507 N N . ASP B 1 305 ? -24.111 11.435 -33.043 1.00 53.24 310 ASP B N 1
ATOM 4508 C CA . ASP B 1 305 ? -24.751 12.403 -32.158 1.00 51.77 310 ASP B CA 1
ATOM 4509 C C . ASP B 1 305 ? -25.293 11.709 -30.910 1.00 68.39 310 ASP B C 1
ATOM 4510 O O . ASP B 1 305 ? -25.459 10.484 -30.890 1.00 59.15 310 ASP B O 1
ATOM 4515 N N . ILE B 1 306 ? -25.567 12.496 -29.874 1.00 55.66 311 ILE B N 1
ATOM 4516 C CA . ILE B 1 306 ? -26.075 11.960 -28.618 1.00 44.03 311 ILE B CA 1
ATOM 4517 C C . ILE B 1 306 ? -27.277 11.040 -28.867 1.00 43.71 311 ILE B C 1
ATOM 4518 O O . ILE B 1 306 ? -28.286 11.462 -29.425 1.00 37.38 311 ILE B O 1
ATOM 4523 N N . TYR B 1 307 ? -27.142 9.770 -28.486 1.00 38.52 312 TYR B N 1
ATOM 4524 C CA . TYR B 1 307 ? -28.217 8.795 -28.668 1.00 38.07 312 TYR B CA 1
ATOM 4525 C C . TYR B 1 307 ? -29.468 9.202 -27.903 1.00 40.48 312 TYR B C 1
ATOM 4526 O O . TYR B 1 307 ? -29.398 9.611 -26.743 1.00 39.19 312 TYR B O 1
ATOM 4535 N N . PRO B 1 308 ? -30.628 9.085 -28.554 1.00 41.98 313 PRO B N 1
ATOM 4536 C CA . PRO B 1 308 ? -31.898 9.448 -27.927 1.00 40.10 313 PRO B CA 1
ATOM 4537 C C . PRO B 1 308 ? -32.218 8.554 -26.726 1.00 42.57 313 PRO B C 1
ATOM 4538 O O . PRO B 1 308 ? -31.944 7.353 -26.763 1.00 36.24 313 PRO B O 1
ATOM 4542 N N . LEU B 1 309 ? -32.791 9.139 -25.676 1.00 40.05 314 LEU B N 1
ATOM 4543 C CA . LEU B 1 309 ? -33.226 8.382 -24.507 1.00 35.05 314 LEU B CA 1
ATOM 4544 C C . LEU B 1 309 ? -34.748 8.305 -24.470 1.00 49.50 314 LEU B C 1
ATOM 4545 O O . LEU B 1 309 ? -35.422 9.325 -24.617 1.00 47.81 314 LEU B O 1
ATOM 4550 N N . LYS B 1 310 ? -35.283 7.101 -24.267 1.00 39.82 315 LYS B N 1
ATOM 4551 C CA . LYS B 1 310 ? -36.727 6.902 -24.267 1.00 25.03 315 LYS B CA 1
ATOM 4552 C C . LYS B 1 310 ? -37.415 7.718 -23.191 1.00 34.18 315 LYS B C 1
ATOM 4553 O O . LYS B 1 310 ? -36.847 7.959 -22.120 1.00 30.42 315 LYS B O 1
ATOM 4559 N N . GLN B 1 311 ? -38.639 8.149 -23.490 1.00 32.56 316 GLN B N 1
ATOM 4560 C CA . GLN B 1 311 ? -39.496 8.745 -22.480 1.00 36.03 316 GLN B CA 1
ATOM 4561 C C . GLN B 1 311 ? -40.222 7.641 -21.731 1.00 43.54 316 GLN B C 1
ATOM 4562 O O . GLN B 1 311 ? -40.973 6.860 -22.314 1.00 44.95 316 GLN B O 1
ATOM 4568 N N . TYR B 1 312 ? -39.963 7.574 -20.430 1.00 43.17 317 TYR B N 1
ATOM 4569 C CA . TYR B 1 312 ? -40.433 6.475 -19.605 1.00 35.23 317 TYR B CA 1
ATOM 4570 C C . TYR B 1 312 ? -41.646 6.865 -18.769 1.00 43.07 317 TYR B C 1
ATOM 4571 O O . TYR B 1 312 ? -41.807 8.026 -18.381 1.00 38.53 317 TYR B O 1
ATOM 4580 N N . THR B 1 313 ? -42.498 5.879 -18.506 1.00 42.57 318 THR B N 1
ATOM 4581 C CA . THR B 1 313 ? -43.689 6.078 -17.693 1.00 39.76 318 THR B CA 1
ATOM 4582 C C . THR B 1 313 ? -43.412 5.796 -16.224 1.00 38.11 318 THR B C 1
ATOM 4583 O O . THR B 1 313 ? -42.414 5.163 -15.872 1.00 44.07 318 THR B O 1
ATOM 4587 N N . SER B 1 314 ? -44.303 6.272 -15.366 1.00 37.08 319 SER B N 1
ATOM 4588 C CA . SER B 1 314 ? -44.259 5.912 -13.961 1.00 37.69 319 SER B CA 1
ATOM 4589 C C . SER B 1 314 ? -44.406 4.393 -13.819 1.00 35.06 319 SER B C 1
ATOM 4590 O O . SER B 1 314 ? -43.872 3.785 -12.887 1.00 35.77 319 SER B O 1
ATOM 4593 N N . MET B 1 315 ? -45.131 3.790 -14.760 1.00 37.84 320 MET B N 1
ATOM 4594 C CA . MET B 1 315 ? -45.328 2.347 -14.790 1.00 33.54 320 MET B CA 1
ATOM 4595 C C . MET B 1 315 ? -44.077 1.658 -15.293 1.00 41.76 320 MET B C 1
ATOM 4596 O O . MET B 1 315 ? -43.785 0.528 -14.906 1.00 47.68 320 MET B O 1
ATOM 4601 N N . ASP B 1 316 ? -43.349 2.340 -16.169 1.00 41.38 321 ASP B N 1
ATOM 4602 C CA . ASP B 1 316 ? -42.075 1.836 -16.655 1.00 36.30 321 ASP B CA 1
ATOM 4603 C C . ASP B 1 316 ? -41.075 1.734 -15.505 1.00 37.66 321 ASP B C 1
ATOM 4604 O O . ASP B 1 316 ? -40.294 0.789 -15.439 1.00 43.70 321 ASP B O 1
ATOM 4609 N N . VAL B 1 317 ? -41.111 2.714 -14.603 1.00 44.32 322 VAL B N 1
ATOM 4610 C CA . VAL B 1 317 ? -40.162 2.807 -13.491 1.00 31.29 322 VAL B CA 1
ATOM 4611 C C . VAL B 1 317 ? -40.436 1.756 -12.433 1.00 31.35 322 VAL B C 1
ATOM 4612 O O . VAL B 1 317 ? -39.511 1.198 -11.849 1.00 37.50 322 VAL B O 1
ATOM 4616 N N . GLU B 1 318 ? -41.714 1.483 -12.199 1.00 31.47 323 GLU B N 1
ATOM 4617 C CA . GLU B 1 318 ? -42.131 0.505 -11.202 1.00 28.85 323 GLU B CA 1
ATOM 4618 C C . GLU B 1 318 ? -41.766 -0.909 -11.630 1.00 27.13 323 GLU B C 1
ATOM 4619 O O . GLU B 1 318 ? -41.410 -1.735 -10.795 1.00 32.56 323 GLU B O 1
ATOM 4625 N N . ARG B 1 319 ? -41.873 -1.183 -12.931 1.00 28.01 324 ARG B N 1
ATOM 4626 C CA . ARG B 1 319 ? -41.407 -2.444 -13.508 1.00 28.31 324 ARG B CA 1
ATOM 4627 C C . ARG B 1 319 ? -39.938 -2.644 -13.214 1.00 29.91 324 ARG B C 1
ATOM 4628 O O . ARG B 1 319 ? -39.524 -3.680 -12.704 1.00 36.07 324 ARG B O 1
ATOM 4636 N N . SER B 1 320 ? -39.152 -1.635 -13.560 1.00 28.12 325 SER B N 1
ATOM 4637 C CA . SER B 1 320 ? -37.706 -1.680 -13.402 1.00 39.54 325 SER B CA 1
ATOM 4638 C C . SER B 1 320 ? -37.298 -1.925 -11.948 1.00 33.64 325 SER B C 1
ATOM 4639 O O . SER B 1 320 ? -36.316 -2.621 -11.674 1.00 40.49 325 SER B O 1
ATOM 4642 N N . LEU B 1 321 ? -38.061 -1.359 -11.019 1.00 30.52 326 LEU B N 1
ATOM 4643 C CA . LEU B 1 321 ? -37.758 -1.490 -9.599 1.00 33.94 326 LEU B CA 1
ATOM 4644 C C . LEU B 1 321 ? -38.138 -2.859 -9.017 1.00 41.89 326 LEU B C 1
ATOM 4645 O O . LEU B 1 321 ? -37.479 -3.334 -8.088 1.00 43.62 326 LEU B O 1
ATOM 4650 N N . LEU B 1 322 ? -39.184 -3.491 -9.554 1.00 33.46 327 LEU B N 1
ATOM 4651 C CA . LEU B 1 322 ? -39.565 -4.835 -9.100 1.00 46.91 327 LEU B CA 1
ATOM 4652 C C . LEU B 1 322 ? -38.464 -5.841 -9.420 1.00 62.08 327 LEU B C 1
ATOM 4653 O O . LEU B 1 322 ? -38.036 -6.618 -8.555 1.00 62.12 327 LEU B O 1
ATOM 4658 N N . THR B 1 323 ? -38.014 -5.806 -10.673 1.00 69.00 328 THR B N 1
ATOM 4659 C CA . THR B 1 323 ? -36.977 -6.699 -11.186 1.00 69.09 328 THR B CA 1
ATOM 4660 C C . THR B 1 323 ? -35.671 -6.641 -10.379 1.00 58.74 328 THR B C 1
ATOM 4661 O O . THR B 1 323 ? -35.647 -6.589 -9.141 1.00 54.12 328 THR B O 1
#

Foldseek 3Di:
DPLEAEDAWFAAPVLLVQLVVLCVVCLVLLLVPQPPPPPDDVVSVVSLVVSLVQNQLSQLNCCSPPPPPPDPDLADQCNLVVRVNRHRLSVLVLLVLQQPLPAQFEAEEEEADDVSQASNQSNCSNHQEAEAEQPPDYPVTSYHYYYAHLVDGCCPSPNDPPLDAHAEYEYSGPSHDCVDPVNVCNCPPVYRYYYYHWPQALRLLCVQCCVVANDPGPLSSVQSSLSNLQSSVVTGDDDPVCVVCVVVSVPVCNVCSVPVVDPDRDDHRDHGDRDHSVSSVVSSVD/DPLEAEDAWFAAPVLLVQLVVLCLVCLVLLLVPQPPPPPDDVVSVVSLVVSLVQNQLSQLNCCSPPPPPPDPDLADQCNLVVRVNRHRLSVLVLLVLQLPLVAQFEAEEEEADDVSQASNQSNCSNHQEAEAEQPPDYPVTSYHYYYAHLVDGCCPVPNDPPLDAHAEYEYSGPSHDCVDPVNVCNCPPVYRYYYYHWPQALRLLCVQCCVVANDPGPLSSVQSSLSNLQSSVVTGDDDPVCVVCVVVSVPVCNVCSVPVVDDDRDDHRDHGDRAHSVRSVVSSVD

GO terms:
  GO:0005634 nucleus (C, IDA)
  GO:0005829 cytosol (C, IDA)
  GO:0003677 DNA binding (F, IDA)
  GO:0003682 chromatin binding (F, IDA)
  GO:0070823 HDA1 complex (C, IDA)
  GO:0004407 histone deacetylase activity (F, IDA)
  GO:0005634 nucleus (C, HDA)
  GO:0031047 regulatory ncRNA-mediated gene silencing (P, IMP)
  GO:0007059 chromosome segregation (P, IMP)
  GO:0000122 negative regulation of transcription by RNA polymerase II (P, IMP)
  GO:0070823 HDA1 complex (C, IPI)
  GO:0005515 protein binding (F, IPI)
  GO:0000122 negative regulation of transcription by RNA polymerase II (P, IDA)

Radius of gyration: 26.33 Å; Cα contacts (8 Å, |Δi|>4): 971; chains: 2; bounding box: 65×82×65 Å

B-factor: mean 39.31, std 17.47, range [9.27, 116.94]

InterPro domains:
  IPR021006 HDA1 complex subunit 2/3 [PF11496] (26-299)
  IPR026216 HDA1 complex subunit 3 [PR02093] (1-17)
  IPR026216 HDA1 complex subunit 3 [PR02093] (40-59)
  IPR026216 HDA1 complex subunit 3 [PR02093] (83-100)
  IPR026216 HDA1 complex subunit 3 [PR02093] (100-118)
  IPR026216 HDA1 complex subunit 3 [PR02093] (273-288)
  IPR038609 HDA1 complex subunit 2/3 superfamily [G3DSA:3.40.50.12360] (27-333)

Organism: Saccharomyces cerevisiae (strain ATCC 204508 / S288c) (NCBI:txid559292)

Sequence (572 aa):
TSGDYWLPTTMSLYQKELTDQIVSLHYSDILRYFETSHYKEDVILESMKTMCLNGSLVATHPYLLIDHYMPKSLITRDVPAHLAENSGKFSVLRDLINLVQEYETETAIVCRPGRTMDLLEALLLGNKVHIKRYDGHSIDFSCTVHLFSSEGINFTKYPIKSKARFDMLICLDTTVDTSQKDIQYLLQYKAPIVRLVAINSIDHCRLFFGKKFDKNSREYLENVTAAMVILRDRLGTLPPDLRPIYSQKLHYLVEWLENPTVPWPLPDIYPLKQYTSMDVERSLLTTSGDYWLPTTMSLYQKELTDQIVSLHYSDILRYFETSHYKEDVILESMKTMCLNGSLVATHPYLLIDHYMPKSLITRDVPAHLAENSGKFSVLRDLINLVQEYETETAIVCRPGRTMDLLEALLLGNKVHIKRYDGHSIDFSCTVHLFSSEGINFTKYPIKSKARFDMLICLDTTVDTSQKDIQYLLQYKAPIVRLVAINSIDHCRLFFGKKFDKNSREYLENVTAAMVILRDRLGTLPPDLRPIYSQKLHYLVEWLENPTVPWPLPDIYPLKQYTSMDVERSLLT

CATH classification: 3.40.50.12360